Protein 1SQS (pdb70)

Nearest PDB structures (foldseek):
  2oys-assembly1_A  TM=9.920E-01  e=4.301E-41  Streptococcus pneumoniae TIGR4
  6frn-assembly1_B  TM=7.730E-01  e=9.626E-06  Methanothermococcus thermolithotrophicus
  6frm-assembly2_H  TM=7.389E-01  e=8.538E-06  Methanothermococcus thermolithotrophicus
  6frn-assembly1_A  TM=7.276E-01  e=8.538E-06  Methanothermococcus thermolithotrophicus
  6frm-assembly2_F  TM=7.397E-01  e=1.379E-05  Methanothermococcus thermolithotrophicus

Sequence (456 aa):
NKIFIYAGVRNHNSKTLEYTKRLSSIISSRNNVDISFRTPFNSELEISNSDSEELFKKGIDRQSNADDGGVIKKELLESDIIIISSPVYLQNVSVDTKNFIERIGGWSHLFRLAGKFVVTLDVAESNGSDNVSEYLRDIFSYGGQILHQVSITNSLKDIAEAQLEATYKIEDVLEGKIKYKTTDYQERAYQTLKLILENYDSEHFEKYWEKKRLFEANSLEEWYYVENNKIFIYAGVRNHNSKTLEYTKRLSSIISSRNNVDISFRTPFNSELEISNSDSEELFKKGIDRQSNADDGGVIKKELLESDIIIISSPVYLQNVSVDTKNFIERIGGWSHLFRLAGKFVVTLDVAESNGSDNVSEYLRDIFSYGGQILHQVSITNSLKDIAEAQLEATYKIEDVLEGKIKYKTTDYQERAYQTLKLILENYDSEHFEKYWEKKRLFEANSLEEWYYVEN

InterPro domains:
  IPR005025 NADPH-dependent FMN reductase-like domain [PF03358] (3-151)
  IPR029039 Flavoprotein-like superfamily [G3DSA:3.40.50.360] (2-234)
  IPR029039 Flavoprotein-like superfamily [SSF52218] (1-231)
  IPR051796 Iron-sulfur flavoprotein SsuE-like [PTHR43278] (1-203)

Organism: Streptococcus pneumoniae serotype 4 (strain ATCC BAA-334 / TIGR4) (NCBI:txid170187)

Structure (mmCIF, N/CA/C/O backbone):
data_1SQS
#
_entry.id   1SQS
#
_cell.length_a   49.161
_cell.length_b   81.994
_cell.length_c   63.450
_cell.angle_alpha   90
_cell.angle_beta   94.62
_cell.angle_gamma   90
#
_symmetry.space_group_name_H-M   'P 1 21 1'
#
loop_
_entity.id
_entity.type
_entity.pdbx_description
1 polymer 'conserved hypothetical protein'
2 non-polymer 'L(+)-TARTARIC ACID'
3 water water
#
loop_
_atom_site.group_PDB
_atom_site.id
_atom_site.type_symbol
_atom_site.label_atom_id
_atom_site.label_alt_id
_atom_site.label_comp_id
_atom_site.label_asym_id
_atom_site.label_entity_id
_atom_site.label_seq_id
_atom_site.pdbx_PDB_ins_code
_atom_site.Cartn_x
_atom_site.Cartn_y
_atom_site.Cartn_z
_atom_site.occupancy
_atom_site.B_iso_or_equiv
_atom_site.auth_seq_id
_atom_site.auth_comp_id
_atom_site.auth_asym_id
_atom_site.auth_atom_id
_atom_site.pdbx_PDB_model_num
ATOM 9 N N . ASN A 1 2 ? 14.351 81.176 37.751 1.00 32.44 2 ASN A N 1
ATOM 10 C CA . ASN A 1 2 ? 14.481 79.889 37.069 1.00 29.46 2 ASN A CA 1
ATOM 11 C C . ASN A 1 2 ? 15.375 79.993 35.838 1.00 26.92 2 ASN A C 1
ATOM 12 O O . ASN A 1 2 ? 15.097 80.770 34.925 1.00 28.25 2 ASN A O 1
ATOM 17 N N . LYS A 1 3 ? 16.445 79.202 35.817 1.00 23.03 3 LYS A N 1
ATOM 18 C CA . LYS A 1 3 ? 17.389 79.219 34.704 1.00 20.62 3 LYS A CA 1
ATOM 19 C C . LYS A 1 3 ? 17.411 77.908 33.927 1.00 18.05 3 LYS A C 1
ATOM 20 O O . LYS A 1 3 ? 17.510 76.826 34.506 1.00 17.92 3 LYS A O 1
ATOM 26 N N . ILE A 1 4 ? 17.319 78.021 32.608 1.00 14.70 4 ILE A N 1
ATOM 27 C CA . ILE A 1 4 ? 17.342 76.856 31.738 1.00 14.22 4 ILE A CA 1
ATOM 28 C C . ILE A 1 4 ? 18.535 76.933 30.791 1.00 13.19 4 ILE A C 1
ATOM 29 O O . ILE A 1 4 ? 18.775 77.967 30.169 1.00 13.92 4 ILE A O 1
ATOM 34 N N . PHE A 1 5 ? 19.292 75.845 30.703 1.00 11.47 5 PHE A N 1
ATOM 35 C CA . PHE A 1 5 ? 20.432 75.790 29.798 1.00 11.69 5 PHE A CA 1
ATOM 36 C C . PHE A 1 5 ? 20.060 74.849 28.661 1.00 11.01 5 PHE A C 1
ATOM 37 O O . PHE A 1 5 ? 19.625 73.722 28.900 1.00 12.11 5 PHE A O 1
ATOM 45 N N . ILE A 1 6 ? 20.233 75.317 27.430 1.00 10.87 6 ILE A N 1
ATOM 46 C CA . ILE A 1 6 ? 19.906 74.515 26.261 1.00 10.29 6 ILE A CA 1
ATOM 47 C C . ILE A 1 6 ? 21.113 74.390 25.343 1.00 10.43 6 ILE A C 1
ATOM 48 O O . ILE A 1 6 ? 21.755 75.389 25.023 1.00 11.26 6 ILE A O 1
ATOM 53 N N . TYR A 1 7 ? 21.446 73.163 24.948 1.00 9.54 7 TYR A N 1
ATOM 54 C CA . TYR A 1 7 ? 22.533 72.951 24.002 1.00 10.22 7 TYR A CA 1
ATOM 55 C C . TYR A 1 7 ? 22.025 72.043 22.896 1.00 10.20 7 TYR A C 1
ATOM 56 O O . TYR A 1 7 ? 21.519 70.956 23.159 1.00 10.29 7 TYR A O 1
ATOM 65 N N . ALA A 1 8 ? 22.146 72.503 21.660 1.00 9.34 8 ALA A N 1
ATOM 66 C CA . ALA A 1 8 ? 21.732 71.713 20.514 1.00 8.41 8 ALA A CA 1
ATOM 67 C C . ALA A 1 8 ? 23.006 71.379 19.745 1.00 8.69 8 ALA A C 1
ATOM 68 O O . ALA A 1 8 ? 23.696 72.276 19.251 1.00 9.55 8 ALA A O 1
ATOM 70 N N . GLY A 1 9 ? 23.326 70.091 19.665 1.00 8.66 9 GLY A N 1
ATOM 71 C CA . GLY A 1 9 ? 24.524 69.667 18.956 1.00 8.62 9 GLY A CA 1
ATOM 72 C C . GLY A 1 9 ? 24.282 69.605 17.461 1.00 9.69 9 GLY A C 1
ATOM 73 O O . GLY A 1 9 ? 24.226 68.522 16.870 1.00 10.29 9 GLY A O 1
ATOM 74 N N . VAL A 1 10 ? 24.159 70.777 16.844 1.00 9.30 10 VAL A N 1
ATOM 75 C CA . VAL A 1 10 ? 23.862 70.877 15.416 1.00 11.16 10 VAL A CA 1
ATOM 76 C C . VAL A 1 10 ? 24.931 71.627 14.628 1.00 12.04 10 VAL A C 1
ATOM 77 O O . VAL A 1 10 ? 25.478 72.619 15.100 1.00 13.64 10 VAL A O 1
ATOM 81 N N . ARG A 1 11 ? 25.202 71.153 13.415 1.00 11.48 11 ARG A N 1
ATOM 82 C CA . ARG A 1 11 ? 26.210 71.745 12.544 1.00 11.59 11 ARG A CA 1
ATOM 83 C C . ARG A 1 11 ? 25.613 72.091 11.169 1.00 11.17 11 ARG A C 1
ATOM 84 O O . ARG A 1 11 ? 26.201 72.847 10.395 1.00 13.79 11 ARG A O 1
ATOM 92 N N . ASN A 1 12 ? 24.444 71.530 10.873 1.00 10.39 12 ASN A N 1
ATOM 93 C CA . ASN A 1 12 ? 23.735 71.795 9.616 1.00 10.52 12 ASN A CA 1
ATOM 94 C C . ASN A 1 12 ? 22.890 73.046 9.881 1.00 10.30 12 ASN A C 1
ATOM 95 O O . ASN A 1 12 ? 21.994 73.017 10.728 1.00 10.10 12 ASN A O 1
ATOM 100 N N . HIS A 1 13 ? 23.162 74.152 9.186 1.00 11.63 13 HIS A N 1
ATOM 101 C CA . HIS A 1 13 ? 22.388 75.365 9.455 1.00 12.02 13 HIS A CA 1
ATOM 102 C C . HIS A 1 13 ? 20.917 75.245 9.092 1.00 12.36 13 HIS A C 1
ATOM 103 O O . HIS A 1 13 ? 20.103 76.064 9.509 1.00 14.35 13 HIS A O 1
ATOM 110 N N . ASN A 1 14 ? 20.574 74.222 8.319 1.00 11.60 14 ASN A N 1
ATOM 111 C CA . ASN A 1 14 ? 19.178 74.005 7.963 1.00 13.59 14 ASN A CA 1
ATOM 112 C C . ASN A 1 14 ? 18.588 72.913 8.862 1.00 12.83 14 ASN A C 1
ATOM 113 O O . ASN A 1 14 ? 17.528 72.358 8.576 1.00 13.36 14 ASN A O 1
ATOM 118 N N . SER A 1 15 ? 19.289 72.624 9.954 1.00 11.65 15 SER A N 1
ATOM 119 C CA . SER A 1 15 ? 18.895 71.600 10.917 1.00 12.38 15 SER A CA 1
ATOM 120 C C . SER A 1 15 ? 17.446 71.611 11.394 1.00 11.06 15 SER A C 1
ATOM 121 O O . SER A 1 15 ? 16.945 72.628 11.878 1.00 10.90 15 SER A O 1
ATOM 124 N N . LYS A 1 16 ? 16.777 70.469 11.263 1.00 11.86 16 LYS A N 1
ATOM 125 C CA . LYS A 1 16 ? 15.408 70.358 11.740 1.00 11.49 16 LYS A CA 1
ATOM 126 C C . LYS A 1 16 ? 15.467 70.271 13.265 1.00 11.38 16 LYS A C 1
ATOM 127 O O . LYS A 1 16 ? 14.577 70.754 13.962 1.00 12.11 16 LYS A O 1
ATOM 133 N N . THR A 1 17 ? 16.528 69.656 13.782 1.00 10.18 17 THR A N 1
ATOM 134 C CA . THR A 1 17 ? 16.696 69.545 15.225 1.00 9.95 17 THR A CA 1
ATOM 135 C C . THR A 1 17 ? 16.750 70.954 15.811 1.00 10.51 17 THR A C 1
ATOM 136 O O . THR A 1 17 ? 16.146 71.228 16.849 1.00 10.10 17 THR A O 1
ATOM 140 N N . LEU A 1 18 ? 17.466 71.849 15.136 1.00 9.06 18 LEU A N 1
ATOM 141 C CA . LEU A 1 18 ? 17.592 73.225 15.604 1.00 10.59 18 LEU A CA 1
ATOM 142 C C . LEU A 1 18 ? 16.231 73.907 15.585 1.00 10.98 18 LEU A C 1
ATOM 143 O O . LEU A 1 18 ? 15.878 74.626 16.519 1.00 12.08 18 LEU A O 1
ATOM 148 N N . GLU A 1 19 ? 15.466 73.669 14.525 1.00 10.49 19 GLU A N 1
ATOM 149 C CA . GLU A 1 19 ? 14.143 74.264 14.409 1.00 12.78 19 GLU A CA 1
ATOM 150 C C . GLU A 1 19 ? 13.261 73.818 15.573 1.00 11.75 19 GLU A C 1
ATOM 151 O O . GLU A 1 19 ? 12.603 74.641 16.218 1.00 12.95 19 GLU A O 1
ATOM 157 N N . TYR A 1 20 ? 13.241 72.519 15.853 1.00 10.71 20 TYR A N 1
ATOM 158 C CA . TYR A 1 20 ? 12.425 72.020 16.955 1.00 10.73 20 TYR A CA 1
ATOM 159 C C . TYR A 1 20 ? 12.920 72.515 18.307 1.00 10.25 20 TYR A C 1
ATOM 160 O O . TYR A 1 20 ? 12.116 72.764 19.202 1.00 12.06 20 TYR A O 1
ATOM 169 N N . THR A 1 21 ? 14.235 72.651 18.466 1.00 9.98 21 THR A N 1
ATOM 170 C CA . THR A 1 21 ? 14.770 73.115 19.739 1.00 9.86 21 THR A CA 1
ATOM 171 C C . THR A 1 21 ? 14.398 74.578 19.967 1.00 11.25 21 THR A C 1
ATOM 172 O O . THR A 1 21 ? 14.056 74.973 21.083 1.00 11.18 21 THR A O 1
ATOM 176 N N . LYS A 1 22 ? 14.460 75.382 18.910 1.00 11.36 22 LYS A N 1
ATOM 177 C CA . LYS A 1 22 ? 14.092 76.788 19.029 1.00 12.91 22 LYS A CA 1
ATOM 178 C C . LYS A 1 22 ? 12.595 76.884 19.304 1.00 12.63 22 LYS A C 1
ATOM 179 O O . LYS A 1 22 ? 12.156 77.750 20.056 1.00 12.65 22 LYS A O 1
ATOM 185 N N . ARG A 1 23 ? 11.815 75.992 18.699 1.00 12.55 23 ARG A N 1
ATOM 186 C CA . ARG A 1 23 ? 10.371 75.989 18.911 1.00 13.20 23 ARG A CA 1
ATOM 187 C C . ARG A 1 23 ? 10.071 75.693 20.380 1.00 12.63 23 ARG A C 1
ATOM 188 O O . ARG A 1 23 ? 9.237 76.354 20.995 1.00 14.04 23 ARG A O 1
ATOM 196 N N . LEU A 1 24 ? 10.754 74.699 20.940 1.00 11.41 24 LEU A N 1
ATOM 197 C CA . LEU A 1 24 ? 10.561 74.339 22.342 1.00 11.81 24 LEU A CA 1
ATOM 198 C C . LEU A 1 24 ? 10.917 75.524 23.243 1.00 12.82 24 LEU A C 1
ATOM 199 O O . LEU A 1 24 ? 10.197 75.840 24.196 1.00 11.15 24 LEU A O 1
ATOM 204 N N . SER A 1 25 ? 12.032 76.180 22.940 1.00 12.19 25 SER A N 1
ATOM 205 C CA . SER A 1 25 ? 12.466 77.328 23.730 1.00 12.66 25 SER A CA 1
ATOM 206 C C . SER A 1 25 ? 11.413 78.433 23.674 1.00 13.53 25 SER A C 1
ATOM 207 O O . SER A 1 25 ? 11.076 79.027 24.699 1.00 14.68 25 SER A O 1
ATOM 210 N N . SER A 1 26 ? 10.890 78.692 22.478 1.00 13.36 26 SER A N 1
ATOM 211 C CA . SER A 1 26 ? 9.880 79.728 22.289 1.00 14.83 26 SER A CA 1
ATOM 212 C C . SER A 1 26 ? 8.606 79.436 23.072 1.00 14.73 26 SER A C 1
ATOM 213 O O . SER A 1 26 ? 8.015 80.335 23.672 1.00 15.93 26 SER A O 1
ATOM 216 N N . ILE A 1 27 ? 8.181 78.180 23.063 1.00 14.04 27 ILE A N 1
ATOM 217 C CA . ILE A 1 27 ? 6.980 77.791 23.787 1.00 14.19 27 ILE A CA 1
ATOM 218 C C . ILE A 1 27 ? 7.171 78.033 25.281 1.00 16.28 27 ILE A C 1
ATOM 219 O O . ILE A 1 27 ? 6.322 78.637 25.939 1.00 16.29 27 ILE A O 1
ATOM 224 N N . ILE A 1 28 ? 8.294 77.559 25.809 1.00 13.91 28 ILE A N 1
ATOM 225 C CA . ILE A 1 28 ? 8.592 77.715 27.224 1.00 13.93 28 ILE A CA 1
ATOM 226 C C . ILE A 1 28 ? 8.639 79.174 27.661 1.00 14.95 28 ILE A C 1
ATOM 227 O O . ILE A 1 28 ? 8.011 79.550 28.652 1.00 15.81 28 ILE A O 1
ATOM 232 N N . SER A 1 29 ? 9.383 79.995 26.928 1.00 15.58 29 SER A N 1
ATOM 233 C CA . SER A 1 29 ? 9.529 81.407 27.287 1.00 16.19 29 SER A CA 1
ATOM 234 C C . SER A 1 29 ? 8.239 82.212 27.148 1.00 17.01 29 SER A C 1
ATOM 235 O O . SER A 1 29 ? 8.036 83.187 27.871 1.00 18.11 29 SER A O 1
ATOM 238 N N . SER A 1 30 ? 7.366 81.806 26.232 1.00 17.02 30 SER A N 1
ATOM 239 C CA . SER A 1 30 ? 6.113 82.522 26.029 1.00 17.92 30 SER A CA 1
ATOM 240 C C . SER A 1 30 ? 5.136 82.249 27.171 1.00 19.11 30 SER A C 1
ATOM 241 O O . SER A 1 30 ? 4.376 83.133 27.579 1.00 18.72 30 SER A O 1
ATOM 244 N N . ARG A 1 31 ? 5.168 81.027 27.694 1.00 18.78 31 ARG A N 1
ATOM 245 C CA . ARG A 1 31 ? 4.267 80.624 28.773 1.00 19.57 31 ARG A CA 1
ATOM 246 C C . ARG A 1 31 ? 4.804 80.857 30.178 1.00 20.63 31 ARG A C 1
ATOM 247 O O . ARG A 1 31 ? 4.027 80.980 31.130 1.00 22.02 31 ARG A O 1
ATOM 255 N N . ASN A 1 32 ? 6.124 80.935 30.311 1.00 20.28 32 ASN A N 1
ATOM 256 C CA . ASN A 1 32 ? 6.735 81.082 31.625 1.00 19.90 32 ASN A CA 1
ATOM 257 C C . ASN A 1 32 ? 7.838 82.127 31.714 1.00 20.74 32 ASN A C 1
ATOM 258 O O . ASN A 1 32 ? 8.476 82.475 30.720 1.00 20.35 32 ASN A O 1
ATOM 263 N N . ASN A 1 33 ? 8.062 82.630 32.921 1.00 21.80 33 ASN A N 1
ATOM 264 C CA . ASN A 1 33 ? 9.105 83.614 33.130 1.00 22.67 33 ASN A CA 1
ATOM 265 C C . ASN A 1 33 ? 10.368 82.860 33.540 1.00 23.35 33 ASN A C 1
ATOM 266 O O . ASN A 1 33 ? 10.485 82.389 34.671 1.00 22.57 33 ASN A O 1
ATOM 271 N N . VAL A 1 34 ? 11.301 82.722 32.603 1.00 21.65 34 VAL A N 1
ATOM 272 C CA . VAL A 1 34 ? 12.551 82.020 32.873 1.00 21.35 34 VAL A CA 1
ATOM 273 C C . VAL A 1 34 ? 13.723 82.624 32.107 1.00 19.43 34 VAL A C 1
ATOM 274 O O . VAL A 1 34 ? 13.535 83.333 31.119 1.00 22.10 34 VAL A O 1
ATOM 278 N N . ASP A 1 35 ? 14.933 82.340 32.580 1.00 21.18 35 ASP A N 1
ATOM 279 C CA . ASP A 1 35 ? 16.151 82.832 31.944 1.00 20.68 35 ASP A CA 1
ATOM 280 C C . ASP A 1 35 ? 16.728 81.681 31.136 1.00 19.74 35 ASP A C 1
ATOM 281 O O . ASP A 1 35 ? 17.189 80.694 31.708 1.00 18.93 35 ASP A O 1
ATOM 286 N N . ILE A 1 36 ? 16.707 81.808 29.814 1.00 17.47 36 ILE A N 1
ATOM 287 C CA . ILE A 1 36 ? 17.225 80.755 28.953 1.00 17.66 36 ILE A CA 1
ATOM 288 C C . ILE A 1 36 ? 18.550 81.089 28.283 1.00 16.97 36 ILE A C 1
ATOM 289 O O . ILE A 1 36 ? 18.729 82.176 27.729 1.00 19.35 36 ILE A O 1
ATOM 294 N N . SER A 1 37 ? 19.486 80.150 28.360 1.00 16.39 37 SER A N 1
ATOM 295 C CA . SER A 1 37 ? 20.779 80.299 27.704 1.00 16.01 37 SER A CA 1
ATOM 296 C C . SER A 1 37 ? 20.758 79.223 26.620 1.00 15.50 37 SER A C 1
ATOM 297 O O . SER A 1 37 ? 20.834 78.033 26.927 1.00 16.70 37 SER A O 1
ATOM 300 N N . PHE A 1 38 ? 20.652 79.650 25.365 1.00 15.13 38 PHE A N 1
ATOM 301 C CA . PHE A 1 38 ? 20.579 78.740 24.218 1.00 14.18 38 PHE A CA 1
ATOM 302 C C . PHE A 1 38 ? 21.918 78.704 23.489 1.00 14.15 38 PHE A C 1
ATOM 303 O O . PHE A 1 38 ? 22.313 79.682 22.859 1.00 15.26 38 PHE A O 1
ATOM 311 N N . ARG A 1 39 ? 22.610 77.572 23.570 1.00 12.38 39 ARG A N 1
ATOM 312 C CA . ARG A 1 39 ? 23.915 77.426 22.929 1.00 11.86 39 ARG A CA 1
ATOM 313 C C . ARG A 1 39 ? 23.944 76.379 21.815 1.00 11.35 39 ARG A C 1
ATOM 314 O O . ARG A 1 39 ? 23.268 75.357 21.894 1.00 12.63 39 ARG A O 1
ATOM 322 N N . THR A 1 40 ? 24.745 76.645 20.787 1.00 10.80 40 THR A N 1
ATOM 323 C CA . THR A 1 40 ? 24.907 75.733 19.650 1.00 9.67 40 THR A CA 1
ATOM 324 C C . THR A 1 40 ? 26.282 75.986 19.048 1.00 10.48 40 THR A C 1
ATOM 325 O O . THR A 1 40 ? 26.969 76.936 19.432 1.00 10.07 40 THR A O 1
ATOM 329 N N . PRO A 1 41 ? 26.710 75.131 18.105 1.00 10.55 41 PRO A N 1
ATOM 330 C CA . PRO A 1 41 ? 28.019 75.358 17.494 1.00 10.07 41 PRO A CA 1
ATOM 331 C C . PRO A 1 41 ? 28.063 76.637 16.657 1.00 11.15 41 PRO A C 1
ATOM 332 O O . PRO A 1 41 ? 29.128 77.030 16.192 1.00 12.62 41 PRO A O 1
ATOM 336 N N . PHE A 1 42 ? 26.911 77.274 16.458 1.00 11.67 42 PHE A N 1
ATOM 337 C CA . PHE A 1 42 ? 26.848 78.511 15.682 1.00 11.93 42 PHE A CA 1
ATOM 338 C C . PHE A 1 42 ? 27.105 79.729 16.551 1.00 13.66 42 PHE A C 1
ATOM 339 O O . PHE A 1 42 ? 27.534 80.766 16.049 1.00 16.56 42 PHE A O 1
ATOM 347 N N . ASN A 1 43 ? 26.853 79.613 17.850 1.00 12.97 43 ASN A N 1
ATOM 348 C CA . ASN A 1 43 ? 27.093 80.746 18.731 1.00 12.33 43 ASN A CA 1
ATOM 349 C C . ASN A 1 43 ? 28.053 80.451 19.878 1.00 14.49 43 ASN A C 1
ATOM 350 O O . ASN A 1 43 ? 28.252 81.283 20.762 1.00 16.88 43 ASN A O 1
ATOM 355 N N . SER A 1 44 ? 28.672 79.276 19.841 1.00 14.58 44 SER A N 1
ATOM 356 C CA . SER A 1 44 ? 29.628 78.871 20.865 1.00 14.84 44 SER A CA 1
ATOM 357 C C . SER A 1 44 ? 30.709 78.028 20.206 1.00 15.56 44 SER A C 1
ATOM 358 O O . SER A 1 44 ? 30.453 77.348 19.210 1.00 15.47 44 SER A O 1
ATOM 361 N N . GLU A 1 45 ? 31.918 78.082 20.752 1.00 13.27 45 GLU A N 1
ATOM 362 C CA . GLU A 1 45 ? 33.021 77.308 20.205 1.00 14.04 45 GLU A CA 1
ATOM 363 C C . GLU A 1 45 ? 33.519 76.278 21.203 1.00 12.93 45 GLU A C 1
ATOM 364 O O . GLU A 1 45 ? 33.979 76.627 22.289 1.00 13.72 45 GLU A O 1
ATOM 370 N N . LEU A 1 46 ? 33.409 75.008 20.836 1.00 12.18 46 LEU A N 1
ATOM 371 C CA . LEU A 1 46 ? 33.905 73.921 21.670 1.00 12.08 46 LEU A CA 1
ATOM 372 C C . LEU A 1 46 ? 34.822 73.079 20.804 1.00 12.38 46 LEU A C 1
ATOM 373 O O . LEU A 1 46 ? 34.359 72.291 19.978 1.00 12.56 46 LEU A O 1
ATOM 378 N N . GLU A 1 47 ? 36.125 73.259 20.976 1.00 10.93 47 GLU A N 1
ATOM 379 C CA . GLU A 1 47 ? 37.082 72.485 20.208 1.00 12.29 47 GLU A CA 1
ATOM 380 C C . GLU A 1 47 ? 36.858 71.014 20.534 1.00 10.37 47 GLU A C 1
ATOM 381 O O . GLU A 1 47 ? 36.366 70.678 21.613 1.00 10.80 47 GLU A O 1
ATOM 387 N N . ILE A 1 48 ? 37.209 70.140 19.600 1.00 11.50 48 ILE A N 1
ATOM 388 C CA . ILE A 1 48 ? 37.027 68.718 19.824 1.00 10.13 48 ILE A CA 1
ATOM 389 C C . ILE A 1 48 ? 37.861 68.264 21.017 1.00 9.98 48 ILE A C 1
ATOM 390 O O . ILE A 1 48 ? 39.055 68.551 21.104 1.00 11.56 48 ILE A O 1
ATOM 395 N N . SER A 1 49 ? 37.218 67.557 21.938 1.00 9.92 49 SER A N 1
ATOM 396 C CA . SER A 1 49 ? 37.882 67.067 23.140 1.00 10.15 49 SER A CA 1
ATOM 397 C C . SER A 1 49 ? 39.149 66.272 22.829 1.00 10.49 49 SER A C 1
ATOM 398 O O . SER A 1 49 ? 39.149 65.395 21.962 1.00 10.37 49 SER A O 1
ATOM 401 N N . ASN A 1 50 ? 40.232 66.584 23.540 1.00 12.47 50 ASN A N 1
ATOM 402 C CA . ASN A 1 50 ? 41.504 65.899 23.325 1.00 13.54 50 ASN A CA 1
ATOM 403 C C . ASN A 1 50 ? 42.153 65.511 24.645 1.00 16.20 50 ASN A C 1
ATOM 404 O O . ASN A 1 50 ? 43.350 65.232 24.700 1.00 17.72 50 ASN A O 1
ATOM 409 N N . SER A 1 51 ? 41.345 65.473 25.699 1.00 17.12 51 SER A N 1
ATOM 410 C CA . SER A 1 51 ? 41.821 65.152 27.037 1.00 18.57 51 SER A CA 1
ATOM 411 C C . SER A 1 51 ? 42.353 63.735 27.206 1.00 19.24 51 SER A C 1
ATOM 412 O O . SER A 1 51 ? 42.063 62.831 26.417 1.00 18.91 51 SER A O 1
ATOM 415 N N . ASP A 1 52 ? 43.140 63.560 28.260 1.00 21.37 52 ASP A N 1
ATOM 416 C CA . ASP A 1 52 ? 43.715 62.271 28.596 1.00 23.21 52 ASP A CA 1
ATOM 417 C C . ASP A 1 52 ? 43.098 61.846 29.927 1.00 22.41 52 ASP A C 1
ATOM 418 O O . ASP A 1 52 ? 43.077 62.623 30.879 1.00 23.42 52 ASP A O 1
ATOM 423 N N . SER A 1 53 ? 42.587 60.619 29.981 1.00 25.37 53 SER A N 1
ATOM 424 C CA . SER A 1 53 ? 41.946 60.093 31.184 1.00 27.93 53 SER A CA 1
ATOM 425 C C . SER A 1 53 ? 42.785 60.259 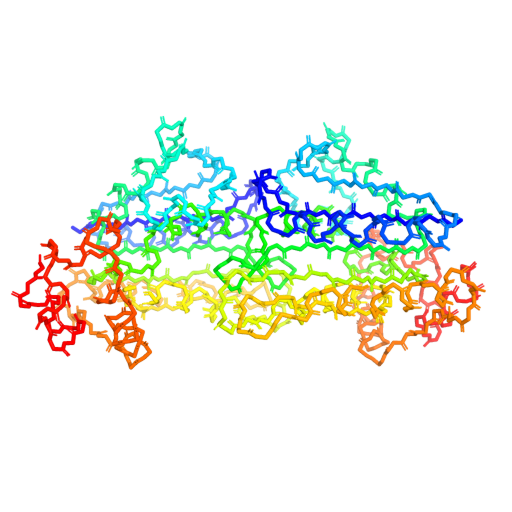32.448 1.00 29.40 53 SER A C 1
ATOM 426 O O . SER A 1 53 ? 42.272 60.652 33.496 1.00 29.80 53 SER A O 1
ATOM 429 N N . GLU A 1 54 ? 44.073 59.957 32.341 1.00 30.93 54 GLU A N 1
ATOM 430 C CA . GLU A 1 54 ? 44.991 60.064 33.469 1.00 32.50 54 GLU A CA 1
ATOM 431 C C . GLU A 1 54 ? 44.920 61.452 34.101 1.00 31.81 54 GLU A C 1
ATOM 432 O O . GLU A 1 54 ? 44.482 61.607 35.240 1.00 32.01 54 GLU A O 1
ATOM 438 N N . GLU A 1 55 ? 45.350 62.458 33.346 1.00 30.55 55 GLU A N 1
ATOM 439 C CA . GLU A 1 55 ? 45.360 63.840 33.819 1.00 29.84 55 GLU A CA 1
ATOM 440 C C . GLU A 1 55 ? 43.981 64.354 34.228 1.00 27.72 55 GLU A C 1
ATOM 441 O O . GLU A 1 55 ? 43.837 65.049 35.236 1.00 26.78 55 GLU A O 1
ATOM 447 N N . LEU A 1 56 ? 42.971 64.010 33.439 1.00 24.88 56 LEU A N 1
ATOM 448 C CA . LEU A 1 56 ? 41.608 64.455 33.692 1.00 23.20 56 LEU A CA 1
ATOM 449 C C . LEU A 1 56 ? 41.035 64.028 35.043 1.00 21.20 56 LEU A C 1
ATOM 450 O O . LEU A 1 56 ? 40.579 64.866 35.820 1.00 22.49 56 LEU A O 1
ATOM 455 N N . PHE A 1 57 ? 41.056 62.731 35.326 1.00 19.55 57 PHE A N 1
ATOM 456 C CA . PHE A 1 57 ? 40.503 62.236 36.579 1.00 18.98 57 PHE A CA 1
ATOM 457 C C . PHE A 1 57 ? 41.457 62.325 37.769 1.00 19.56 57 PHE A C 1
ATOM 458 O O . PHE A 1 57 ? 41.035 62.638 38.883 1.00 18.27 57 PHE A O 1
ATOM 466 N N . LYS A 1 58 ? 42.739 62.057 37.535 1.00 20.42 58 LYS A N 1
ATOM 467 C CA . LYS A 1 58 ? 43.741 62.106 38.600 1.00 21.82 58 LYS A CA 1
ATOM 468 C C . LYS A 1 58 ? 44.106 63.510 39.066 1.00 20.63 58 LYS A C 1
ATOM 469 O O . LYS A 1 58 ? 44.306 63.740 40.261 1.00 19.74 58 LYS A O 1
ATOM 475 N N . LYS A 1 59 ? 44.197 64.446 38.124 1.00 20.85 59 LYS A N 1
ATOM 476 C CA . LYS A 1 59 ? 44.581 65.815 38.445 1.00 21.52 59 LYS A CA 1
ATOM 477 C C . LYS A 1 59 ? 43.497 66.853 38.201 1.00 20.85 59 LYS A C 1
ATOM 478 O O . LYS A 1 59 ? 43.644 68.005 38.606 1.00 21.04 59 LYS A O 1
ATOM 484 N N . GLY A 1 60 ? 42.419 66.448 37.535 1.00 20.39 60 GLY A N 1
ATOM 485 C CA . GLY A 1 60 ? 41.329 67.365 37.252 1.00 21.21 60 GLY A CA 1
ATOM 486 C C . GLY A 1 60 ? 41.742 68.529 36.373 1.00 21.76 60 GLY A C 1
ATOM 487 O O . GLY A 1 60 ? 41.200 69.626 36.486 1.00 22.83 60 GLY A O 1
ATOM 488 N N . ILE A 1 61 ? 42.698 68.295 35.483 1.00 22.05 61 ILE A N 1
ATOM 489 C CA . ILE A 1 61 ? 43.173 69.357 34.608 1.00 23.83 61 ILE A CA 1
ATOM 490 C C . ILE A 1 61 ? 42.409 69.436 33.287 1.00 24.11 61 ILE A C 1
ATOM 491 O O . ILE A 1 61 ? 42.277 68.443 32.575 1.00 25.71 61 ILE A O 1
ATOM 496 N N . ASP A 1 62 ? 41.897 70.624 32.979 1.00 23.13 62 ASP A N 1
ATOM 497 C CA . ASP A 1 62 ? 41.172 70.856 31.732 1.00 23.13 62 ASP A CA 1
ATOM 498 C C . ASP A 1 62 ? 42.014 71.836 30.916 1.00 21.59 62 ASP A C 1
ATOM 499 O O . ASP A 1 62 ? 42.051 73.029 31.218 1.00 23.30 62 ASP A O 1
ATOM 504 N N . ARG A 1 63 ? 42.687 71.328 29.887 1.00 20.52 63 ARG A N 1
ATOM 505 C CA . ARG A 1 63 ? 43.559 72.149 29.040 1.00 20.60 63 ARG A CA 1
ATOM 506 C C . ARG A 1 63 ? 42.846 72.893 27.912 1.00 21.03 63 ARG A C 1
ATOM 507 O O . ARG A 1 63 ? 43.486 73.657 27.189 1.00 23.37 63 ARG A O 1
ATOM 515 N N . GLN A 1 64 ? 41.541 72.682 27.755 1.00 17.46 64 GLN A N 1
ATOM 516 C CA . GLN A 1 64 ? 40.801 73.326 26.668 1.00 16.78 64 GLN A CA 1
ATOM 517 C C . GLN A 1 64 ? 39.774 74.391 27.048 1.00 17.55 64 GLN A C 1
ATOM 518 O O . GLN A 1 64 ? 39.567 75.348 26.302 1.00 18.41 64 GLN A O 1
ATOM 524 N N . SER A 1 65 ? 39.123 74.216 28.191 1.00 19.09 65 SER A N 1
ATOM 525 C CA . SER A 1 65 ? 38.082 75.141 28.633 1.00 22.80 65 SER A CA 1
ATOM 526 C C . SER A 1 65 ? 38.459 76.617 28.659 1.00 24.46 65 SER A C 1
ATOM 527 O O . SER A 1 65 ? 37.628 77.474 28.353 1.00 24.01 65 SER A O 1
ATOM 530 N N . ASN A 1 66 ? 39.700 76.918 29.026 1.00 25.63 66 ASN A N 1
ATOM 531 C CA . ASN A 1 66 ? 40.148 78.305 29.076 1.00 27.50 66 ASN A CA 1
ATOM 532 C C . ASN A 1 66 ? 40.615 78.802 27.714 1.00 27.77 66 ASN A C 1
ATOM 533 O O . ASN A 1 66 ? 41.193 79.883 27.606 1.00 30.39 66 ASN A O 1
ATOM 538 N N . ALA A 1 67 ? 40.364 78.013 26.676 1.00 25.75 67 ALA A N 1
ATOM 539 C CA . ALA A 1 67 ? 40.768 78.378 25.324 1.00 24.60 67 ALA A CA 1
ATOM 540 C C . ALA A 1 67 ? 39.559 78.703 24.448 1.00 21.82 67 ALA A C 1
ATOM 541 O O . ALA A 1 67 ? 39.673 79.446 23.473 1.00 23.44 67 ALA A O 1
ATOM 543 N N . ASP A 1 68 ? 38.405 78.140 24.794 1.00 18.88 68 ASP A N 1
ATOM 544 C CA . ASP A 1 68 ? 37.183 78.382 24.034 1.00 15.84 68 ASP A CA 1
ATOM 545 C C . ASP A 1 68 ? 36.001 78.641 24.968 1.00 16.09 68 ASP A C 1
ATOM 546 O O . ASP A 1 68 ? 36.190 79.108 26.092 1.00 17.43 68 ASP A O 1
ATOM 551 N N . ASP A 1 69 ? 34.785 78.349 24.518 1.00 13.74 69 ASP A N 1
ATOM 552 C CA . ASP A 1 69 ? 33.616 78.602 25.348 1.00 14.63 69 ASP A CA 1
ATOM 553 C C . ASP A 1 69 ? 33.307 77.499 26.352 1.00 13.80 69 ASP A C 1
ATOM 554 O O . ASP A 1 69 ? 32.255 77.506 26.986 1.00 14.39 69 ASP A O 1
ATOM 559 N N . GLY A 1 70 ? 34.235 76.561 26.509 1.00 14.01 70 GLY A N 1
ATOM 560 C CA . GLY A 1 70 ? 34.023 75.480 27.454 1.00 14.78 70 GLY A CA 1
ATOM 561 C C . GLY A 1 70 ? 33.819 75.994 28.869 1.00 14.08 70 GLY A C 1
ATOM 562 O O . GLY A 1 70 ? 32.988 75.480 29.619 1.00 13.99 70 GLY A O 1
ATOM 563 N N . GLY A 1 71 ? 34.576 77.023 29.230 1.00 14.92 71 GLY A N 1
ATOM 564 C CA . GLY A 1 71 ? 34.467 77.588 30.562 1.00 16.23 71 GLY A CA 1
ATOM 565 C C . GLY A 1 71 ? 33.103 78.170 30.869 1.00 14.20 71 GLY A C 1
ATOM 566 O O . GLY A 1 71 ? 32.501 77.854 31.896 1.00 15.37 71 GLY A O 1
ATOM 567 N N . VAL A 1 72 ? 32.605 79.019 29.977 1.00 14.23 72 VAL A N 1
ATOM 568 C CA . VAL A 1 72 ? 31.310 79.650 30.187 1.00 15.80 72 VAL A CA 1
ATOM 569 C C . VAL A 1 72 ? 30.186 78.618 30.120 1.00 14.50 72 VAL A C 1
ATOM 570 O O . VAL A 1 72 ? 29.216 78.695 30.870 1.00 15.26 72 VAL A O 1
ATOM 574 N N . ILE A 1 73 ? 30.325 77.638 29.234 1.00 14.99 73 ILE A N 1
ATOM 575 C CA . ILE A 1 73 ? 29.307 76.601 29.128 1.00 15.16 73 ILE A CA 1
ATOM 576 C C . ILE A 1 73 ? 29.216 75.808 30.436 1.00 15.05 73 ILE A C 1
ATOM 577 O O . ILE A 1 73 ? 28.121 75.537 30.931 1.00 14.75 73 ILE A O 1
ATOM 582 N N . LYS A 1 74 ? 30.361 75.438 31.002 1.00 14.32 74 LYS A N 1
ATOM 583 C CA . LYS A 1 74 ? 30.362 74.700 32.261 1.00 15.83 74 LYS A CA 1
ATOM 584 C C . LYS A 1 74 ? 29.733 75.548 33.365 1.00 16.30 74 LYS A C 1
ATOM 585 O O . LYS A 1 74 ? 28.964 75.046 34.187 1.00 15.39 74 LYS A O 1
ATOM 591 N N . LYS A 1 75 ? 30.057 76.838 33.377 1.00 17.43 75 LYS A N 1
ATOM 592 C CA . LYS A 1 75 ? 29.518 77.746 34.383 1.00 18.58 75 LYS A CA 1
ATOM 593 C C . LYS A 1 75 ? 27.998 77.796 34.297 1.00 17.42 75 LYS A C 1
ATOM 594 O O . LYS A 1 75 ? 27.306 77.680 35.308 1.00 17.69 75 LYS A O 1
ATOM 600 N N . GLU A 1 76 ? 27.480 77.967 33.084 1.00 16.19 76 GLU A N 1
ATOM 601 C CA . GLU A 1 76 ? 26.038 78.040 32.883 1.00 16.83 76 GLU A CA 1
ATOM 602 C C . GLU A 1 76 ? 25.355 76.722 33.245 1.00 18.13 76 GLU A C 1
ATOM 603 O O . GLU A 1 76 ? 24.233 76.716 33.750 1.00 17.78 76 GLU A O 1
ATOM 609 N N . LEU A 1 77 ? 26.029 75.605 32.993 1.00 17.72 77 LEU A N 1
ATOM 610 C CA . LEU A 1 77 ? 25.462 74.306 33.331 1.00 17.86 77 LEU A CA 1
ATOM 611 C C . LEU A 1 77 ? 25.238 74.195 34.834 1.00 18.51 77 LEU A C 1
ATOM 612 O O . LEU A 1 77 ? 24.162 73.804 35.285 1.00 19.12 77 LEU A O 1
ATOM 617 N N . LEU A 1 78 ? 26.259 74.547 35.606 1.00 19.43 78 LEU A N 1
ATOM 618 C CA . LEU A 1 78 ? 26.184 74.474 37.061 1.00 20.41 78 LEU A CA 1
ATOM 619 C C . LEU A 1 78 ? 25.185 75.460 37.660 1.00 20.41 78 LEU A C 1
ATOM 620 O O . LEU A 1 78 ? 24.607 75.200 38.715 1.00 21.37 78 LEU A O 1
ATOM 625 N N . GLU A 1 79 ? 24.985 76.590 36.987 1.00 19.26 79 GLU A N 1
ATOM 626 C CA . GLU A 1 79 ? 24.053 77.609 37.459 1.00 20.00 79 GLU A CA 1
ATOM 627 C C . GLU A 1 79 ? 22.612 77.285 37.092 1.00 19.18 79 GLU A C 1
ATOM 628 O O . GLU A 1 79 ? 21.677 77.834 37.672 1.00 20.27 79 GLU A O 1
ATOM 634 N N . SER A 1 80 ? 22.436 76.387 36.129 1.00 18.25 80 SER A N 1
ATOM 635 C CA . SER A 1 80 ? 21.104 76.038 35.654 1.00 17.57 80 SER A CA 1
ATOM 636 C C . SER A 1 80 ? 20.286 75.144 36.573 1.00 17.52 80 SER A C 1
ATOM 637 O O . SER A 1 80 ? 20.821 74.383 37.379 1.00 18.27 80 SER A O 1
ATOM 640 N N . ASP A 1 81 ? 18.970 75.253 36.435 1.00 17.33 81 ASP A N 1
ATOM 641 C CA . ASP A 1 81 ? 18.044 74.443 37.210 1.00 17.60 81 ASP A CA 1
ATOM 642 C C . ASP A 1 81 ? 17.548 73.327 36.305 1.00 15.02 81 ASP A C 1
ATOM 643 O O . ASP A 1 81 ? 17.306 72.206 36.751 1.00 14.58 81 ASP A O 1
ATOM 648 N N . ILE A 1 82 ? 17.407 73.652 35.024 1.00 14.39 82 ILE A N 1
ATOM 649 C CA . ILE A 1 82 ? 16.938 72.705 34.021 1.00 12.76 82 ILE A CA 1
ATOM 650 C C . ILE A 1 82 ? 17.903 72.733 32.845 1.00 12.25 82 ILE A C 1
ATOM 651 O O . ILE A 1 82 ? 18.367 73.797 32.440 1.00 12.08 82 ILE A O 1
ATOM 656 N N . ILE A 1 83 ? 18.209 71.556 32.315 1.00 10.58 83 ILE A N 1
ATOM 657 C CA . ILE A 1 83 ? 19.124 71.425 31.190 1.00 10.31 83 ILE A CA 1
ATOM 658 C C . ILE A 1 83 ? 18.416 70.703 30.055 1.00 9.95 83 ILE A C 1
ATOM 659 O O . ILE A 1 83 ? 17.812 69.655 30.268 1.00 11.96 83 ILE A O 1
ATOM 664 N N . ILE A 1 84 ? 18.464 71.275 28.857 1.00 8.79 84 ILE A N 1
ATOM 665 C CA . ILE A 1 84 ? 17.850 70.646 27.694 1.00 8.89 84 ILE A CA 1
ATOM 666 C C . ILE A 1 84 ? 18.963 70.363 26.700 1.00 7.66 84 ILE A C 1
ATOM 667 O O . ILE A 1 84 ? 19.687 71.271 26.290 1.00 9.08 84 ILE A O 1
ATOM 672 N N . ILE A 1 85 ? 19.107 69.095 26.328 1.00 9.17 85 ILE A N 1
ATOM 673 C CA . ILE A 1 85 ? 20.134 68.685 25.376 1.00 8.26 85 ILE A CA 1
ATOM 674 C C . ILE A 1 85 ? 19.438 68.106 24.151 1.00 8.81 85 ILE A C 1
ATOM 675 O O . ILE A 1 85 ? 18.627 67.197 24.284 1.00 8.91 85 ILE A O 1
ATOM 680 N N . SER A 1 86 ? 19.735 68.635 22.969 1.00 7.56 86 SER A N 1
ATOM 681 C CA . SER A 1 86 ? 19.114 68.124 21.756 1.00 8.53 86 SER A CA 1
ATOM 682 C C . SER A 1 86 ? 20.156 67.670 20.758 1.00 9.48 86 SER A C 1
ATOM 683 O O . SER A 1 86 ? 21.233 68.263 20.641 1.00 9.60 86 SER A O 1
ATOM 686 N N . SER A 1 87 ? 19.825 66.596 20.050 1.00 8.34 87 SER A N 1
ATOM 687 C CA . SER A 1 87 ? 20.727 66.044 19.061 1.00 8.14 87 SER A CA 1
ATOM 688 C C . SER A 1 87 ? 20.021 65.427 17.874 1.00 9.43 87 SER A C 1
ATOM 689 O O . SER A 1 87 ? 18.965 64.813 18.025 1.00 9.11 87 SER A O 1
ATOM 692 N N . PRO A 1 88 ? 20.595 65.601 16.677 1.00 9.34 88 PRO A N 1
ATOM 693 C CA . PRO A 1 88 ? 20.043 65.023 15.457 1.00 10.39 88 PRO A CA 1
ATOM 694 C C . PRO A 1 88 ? 20.390 63.546 15.646 1.00 11.00 88 PRO A C 1
ATOM 695 O O . PRO A 1 88 ? 21.334 63.220 16.372 1.00 10.06 88 PRO A O 1
ATOM 699 N N . VAL A 1 89 ? 19.642 62.662 15.006 1.00 11.37 89 VAL A N 1
ATOM 700 C CA . VAL A 1 89 ? 19.953 61.243 15.067 1.00 12.69 89 VAL A CA 1
ATOM 701 C C . VAL A 1 89 ? 20.414 60.932 13.656 1.00 13.57 89 VAL A C 1
ATOM 702 O O . VAL A 1 89 ? 19.588 60.784 12.760 1.00 16.61 89 VAL A O 1
ATOM 706 N N . TYR A 1 90 ? 21.725 60.878 13.445 1.00 13.04 90 TYR A N 1
ATOM 707 C CA . TYR A 1 90 ? 22.263 60.595 12.118 1.00 14.51 90 TYR A CA 1
ATOM 708 C C . TYR A 1 90 ? 23.116 59.342 12.241 1.00 12.70 90 TYR A C 1
ATOM 709 O O . TYR A 1 90 ? 24.029 59.279 13.066 1.00 12.96 90 TYR A O 1
ATOM 718 N N . LEU A 1 91 ? 22.803 58.343 11.424 1.00 12.72 91 LEU A N 1
ATOM 719 C CA . LEU A 1 91 ? 23.515 57.073 11.459 1.00 12.83 91 LEU A CA 1
ATOM 720 C C . LEU A 1 91 ? 23.342 56.400 12.820 1.00 12.82 91 LEU A C 1
ATOM 721 O O . LEU A 1 91 ? 24.295 55.890 13.413 1.00 11.32 91 LEU A O 1
ATOM 726 N N . GLN A 1 92 ? 22.104 56.438 13.307 1.00 11.22 92 GLN A N 1
ATOM 727 C CA . GLN A 1 92 ? 21.701 55.808 14.557 1.00 12.42 92 GLN A CA 1
ATOM 728 C C . GLN A 1 92 ? 22.544 56.117 15.782 1.00 11.40 92 GLN A C 1
ATOM 729 O O . GLN A 1 92 ? 22.769 55.251 16.626 1.00 12.22 92 GLN A O 1
ATOM 735 N N . ASN A 1 93 ? 22.998 57.357 15.889 1.00 9.30 93 ASN A N 1
ATOM 736 C CA . ASN A 1 93 ? 23.803 57.757 17.034 1.00 8.64 93 ASN A CA 1
ATOM 737 C C . ASN A 1 93 ? 23.659 59.270 17.205 1.00 8.97 93 ASN A C 1
ATOM 738 O O . ASN A 1 93 ? 23.075 59.943 16.352 1.00 9.55 93 ASN A O 1
ATOM 743 N N . VAL A 1 94 ? 24.162 59.793 18.317 1.00 8.55 94 VAL A N 1
ATOM 744 C CA . VAL A 1 94 ? 24.121 61.227 18.554 1.00 8.05 94 VAL A CA 1
ATOM 745 C C . VAL A 1 94 ? 25.052 61.887 17.537 1.00 8.64 94 VAL A C 1
ATOM 746 O O . VAL A 1 94 ? 25.913 61.229 16.939 1.00 8.41 94 VAL A O 1
ATOM 750 N N . SER A 1 95 ? 24.890 63.190 17.350 1.00 8.66 95 SER A N 1
ATOM 751 C CA . SER A 1 95 ? 25.723 63.924 16.408 1.00 7.36 95 SER A CA 1
ATOM 752 C C . SER A 1 95 ? 27.150 64.115 16.917 1.00 7.13 95 SER A C 1
ATOM 753 O O . SER A 1 95 ? 27.446 63.945 18.105 1.00 7.96 95 SER A O 1
ATOM 756 N N . VAL A 1 96 ? 28.031 64.469 15.992 1.00 7.17 96 VAL A N 1
ATOM 757 C CA . VAL A 1 96 ? 29.421 64.715 16.326 1.00 6.90 96 VAL A CA 1
ATOM 758 C C . VAL A 1 96 ? 29.493 65.759 17.437 1.00 7.24 96 VAL A C 1
ATOM 759 O O . VAL A 1 96 ? 30.195 65.573 18.426 1.00 7.97 96 VAL A O 1
ATOM 763 N N . ASP A 1 97 ? 28.748 66.850 17.284 1.00 7.56 97 ASP A N 1
ATOM 764 C CA . ASP A 1 97 ? 28.789 67.903 18.285 1.00 7.72 97 ASP A CA 1
ATOM 765 C C . ASP A 1 97 ? 28.158 67.520 19.612 1.00 6.94 97 ASP A C 1
ATOM 766 O O . ASP A 1 97 ? 28.579 68.011 20.657 1.00 8.21 97 ASP A O 1
ATOM 771 N N . THR A 1 98 ? 27.157 66.644 19.593 1.00 8.08 98 THR A N 1
ATOM 772 C CA . THR A 1 98 ? 26.563 66.206 20.854 1.00 7.33 98 THR A CA 1
ATOM 773 C C . THR A 1 98 ? 27.588 65.327 21.573 1.00 7.21 98 THR A C 1
ATOM 774 O O . THR A 1 98 ? 27.780 65.440 22.789 1.00 8.31 98 THR A O 1
ATOM 778 N N . LYS A 1 99 ? 28.257 64.447 20.831 1.00 6.99 99 LYS A N 1
ATOM 779 C CA . LYS A 1 99 ? 29.265 63.606 21.462 1.00 7.72 99 LYS A CA 1
ATOM 780 C C . LYS A 1 99 ? 30.381 64.494 22.002 1.00 8.37 99 LYS A C 1
ATOM 781 O O . LYS A 1 99 ? 30.942 64.217 23.064 1.00 7.36 99 LYS A O 1
ATOM 787 N N . ASN A 1 100 ? 30.718 65.560 21.280 1.00 7.16 100 ASN A N 1
ATOM 788 C CA . ASN A 1 100 ? 31.775 66.442 21.766 1.00 8.15 100 ASN A CA 1
ATOM 789 C C . ASN A 1 100 ? 31.365 67.185 23.031 1.00 7.99 100 ASN A C 1
ATOM 790 O O . ASN A 1 100 ? 32.174 67.361 23.942 1.00 8.67 100 ASN A O 1
ATOM 795 N N . PHE A 1 101 ? 30.117 67.637 23.089 1.00 7.37 101 PHE A N 1
ATOM 796 C CA . PHE A 1 101 ? 29.629 68.332 24.274 1.00 7.48 101 PHE A CA 1
ATOM 797 C C . PHE A 1 101 ? 29.801 67.392 25.471 1.00 8.62 101 PHE A C 1
ATOM 798 O O . PHE A 1 101 ? 30.317 67.783 26.519 1.00 9.49 101 PHE A O 1
ATOM 806 N N . ILE A 1 102 ? 29.383 66.144 25.295 1.00 8.54 102 ILE A N 1
ATOM 807 C CA . ILE A 1 102 ? 29.489 65.136 26.343 1.00 8.87 102 ILE A CA 1
ATOM 808 C C . ILE A 1 102 ? 30.939 64.877 26.741 1.00 9.06 102 ILE A C 1
ATOM 809 O O . ILE A 1 102 ? 31.246 64.816 27.927 1.00 9.13 102 ILE A O 1
ATOM 814 N N . GLU A 1 103 ? 31.829 64.726 25.765 1.00 8.63 103 GLU A N 1
ATOM 815 C CA . GLU A 1 103 ? 33.231 64.481 26.090 1.00 8.96 103 GLU A CA 1
ATOM 816 C C . GLU A 1 103 ? 33.856 65.691 26.779 1.00 8.93 103 GLU A C 1
ATOM 817 O O . GLU A 1 103 ? 34.683 65.530 27.685 1.00 10.36 103 GLU A O 1
ATOM 823 N N . ARG A 1 104 ? 33.462 66.899 26.381 1.00 8.78 104 ARG A N 1
ATOM 824 C CA . ARG A 1 104 ? 34.036 68.095 27.003 1.00 9.16 104 ARG A CA 1
ATOM 825 C C . ARG A 1 104 ? 33.671 68.237 28.481 1.00 10.56 104 ARG A C 1
ATOM 826 O O . ARG A 1 104 ? 34.392 68.894 29.238 1.00 11.64 104 ARG A O 1
ATOM 834 N N . ILE A 1 105 ? 32.566 67.630 28.908 1.00 10.16 105 ILE A N 1
ATOM 835 C CA . ILE A 1 105 ? 32.219 67.690 30.327 1.00 12.22 105 ILE A CA 1
ATOM 836 C C . ILE A 1 105 ? 32.514 66.342 30.997 1.00 12.58 105 ILE A C 1
ATOM 837 O O . ILE A 1 105 ? 32.092 66.084 32.128 1.00 12.64 105 ILE A O 1
ATOM 842 N N . GLY A 1 106 ? 33.267 65.499 30.294 1.00 12.33 106 GLY A N 1
ATOM 843 C CA . GLY A 1 106 ? 33.613 64.182 30.800 1.00 12.46 106 GLY A CA 1
ATOM 844 C C . GLY A 1 106 ? 34.379 64.192 32.108 1.00 12.25 106 GLY A C 1
ATOM 845 O O . GLY A 1 106 ? 34.377 63.202 32.837 1.00 14.09 106 GLY A O 1
ATOM 846 N N . GLY A 1 107 ? 35.047 65.301 32.400 1.00 13.33 107 GLY A N 1
ATOM 847 C CA . GLY A 1 107 ? 35.795 65.400 33.641 1.00 13.05 107 GLY A CA 1
ATOM 848 C C . GLY A 1 107 ? 34.898 65.327 34.867 1.00 14.33 107 GLY A C 1
ATOM 849 O O . GLY A 1 107 ? 35.381 65.117 35.986 1.00 15.95 107 GLY A O 1
ATOM 850 N N . TRP A 1 108 ? 33.594 65.505 34.663 1.00 12.21 108 TRP A N 1
ATOM 851 C CA . TRP A 1 108 ? 32.618 65.461 35.757 1.00 12.90 108 TRP A CA 1
ATOM 852 C C . TRP A 1 108 ? 31.984 64.086 35.926 1.00 11.42 108 TRP A C 1
ATOM 853 O O . TRP A 1 108 ? 31.120 63.902 36.783 1.00 12.85 108 TRP A O 1
ATOM 864 N N . SER A 1 109 ? 32.418 63.128 35.114 1.00 12.50 109 SER A N 1
ATOM 865 C CA . SER A 1 109 ? 31.876 61.772 35.141 1.00 13.47 109 SER A CA 1
ATOM 866 C C . SER A 1 109 ? 31.611 61.145 36.500 1.00 12.76 109 SER A C 1
ATOM 867 O O . SER A 1 109 ? 30.578 60.507 36.696 1.00 12.48 109 SER A O 1
ATOM 870 N N . HIS A 1 110 ? 32.540 61.316 37.434 1.00 12.45 110 HIS A N 1
ATOM 871 C CA . HIS A 1 110 ? 32.401 60.690 38.745 1.00 12.49 110 HIS A CA 1
ATOM 872 C C . HIS A 1 110 ? 32.138 61.660 39.891 1.00 13.19 110 HIS A C 1
ATOM 873 O O . HIS A 1 110 ? 32.311 61.301 41.060 1.00 13.63 110 HIS A O 1
ATOM 880 N N . LEU A 1 111 ? 31.689 62.868 39.559 1.00 12.48 111 LEU A N 1
ATOM 881 C CA . LEU A 1 111 ? 31.454 63.902 40.561 1.00 11.79 111 LEU A CA 1
ATOM 882 C C . LEU A 1 111 ? 30.006 64.267 40.879 1.00 12.00 111 LEU A C 1
ATOM 883 O O . LEU A 1 111 ? 29.759 65.025 41.809 1.00 12.24 111 LEU A O 1
ATOM 888 N N . PHE A 1 112 ? 29.054 63.739 40.113 1.00 12.48 112 PHE A N 1
ATOM 889 C CA . PHE A 1 112 ? 27.636 64.032 40.336 1.00 11.99 112 PHE A CA 1
ATOM 890 C C . PHE A 1 112 ? 27.345 65.534 40.391 1.00 13.45 112 PHE A C 1
ATOM 891 O O . PHE A 1 112 ? 26.519 65.995 41.186 1.00 13.01 112 PHE A O 1
ATOM 899 N N . ARG A 1 113 ? 28.005 66.297 39.524 1.00 12.14 113 ARG A N 1
ATOM 900 C CA . ARG A 1 113 ? 27.817 67.745 39.503 1.00 13.32 113 ARG A CA 1
ATOM 901 C C . ARG A 1 113 ? 26.446 68.170 38.988 1.00 11.51 113 ARG A C 1
ATOM 902 O O . ARG A 1 113 ? 26.040 69.319 39.176 1.00 14.25 113 ARG A O 1
ATOM 910 N N . LEU A 1 114 ? 25.727 67.255 38.345 1.00 11.56 114 LEU A N 1
ATOM 911 C CA . LEU A 1 114 ? 24.396 67.604 37.854 1.00 11.21 114 LEU A CA 1
ATOM 912 C C . LEU A 1 114 ? 23.301 67.194 38.833 1.00 11.59 114 LEU A C 1
ATOM 913 O O . LEU A 1 114 ? 22.113 67.296 38.527 1.00 12.38 114 LEU A O 1
ATOM 918 N N . ALA A 1 115 ? 23.694 66.732 40.017 1.00 11.42 115 ALA A N 1
ATOM 919 C CA . ALA A 1 115 ? 22.706 66.340 41.015 1.00 11.93 115 ALA A CA 1
ATOM 920 C C . ALA A 1 115 ? 21.819 67.543 41.323 1.00 11.00 115 ALA A C 1
ATOM 921 O O . ALA A 1 115 ? 22.303 68.668 41.477 1.00 13.18 115 ALA A O 1
ATOM 923 N N . GLY A 1 116 ? 20.515 67.301 41.402 1.00 11.88 116 GLY A N 1
ATOM 924 C CA . GLY A 1 116 ? 19.576 68.373 41.680 1.00 12.68 116 GLY A CA 1
ATOM 925 C C . GLY A 1 116 ? 19.011 69.031 40.430 1.00 12.60 116 GLY A C 1
ATOM 926 O O . GLY A 1 116 ? 17.998 69.733 40.492 1.00 14.16 116 GLY A O 1
ATOM 927 N N . LYS A 1 117 ? 19.657 68.807 39.290 1.00 11.75 117 LYS A N 1
ATOM 928 C CA . LYS A 1 117 ? 19.207 69.402 38.038 1.00 12.61 117 LYS A CA 1
ATOM 929 C C . LYS A 1 117 ? 18.261 68.487 37.281 1.00 11.56 117 LYS A C 1
ATOM 930 O O . LYS A 1 117 ? 18.358 67.263 37.368 1.00 11.98 117 LYS A O 1
ATOM 936 N N . PHE A 1 118 ? 17.339 69.090 36.540 1.00 10.18 118 PHE A N 1
ATOM 937 C CA . PHE A 1 118 ? 16.382 68.321 35.763 1.00 10.62 118 PHE A CA 1
ATOM 938 C C . PHE A 1 118 ? 16.785 68.406 34.308 1.00 11.09 118 PHE A C 1
ATOM 939 O O . PHE A 1 118 ? 17.014 69.495 33.777 1.00 12.74 118 PHE A O 1
ATOM 947 N N . VAL A 1 119 ? 16.869 67.244 33.674 1.00 10.06 119 VAL A N 1
ATOM 948 C CA . VAL A 1 119 ? 17.299 67.151 32.293 1.00 10.58 119 VAL A CA 1
ATOM 949 C C . VAL A 1 119 ? 16.200 66.688 31.365 1.00 9.89 119 VAL A C 1
ATOM 950 O O . VAL A 1 119 ? 15.473 65.745 31.667 1.00 10.19 119 VAL A O 1
ATOM 954 N N . VAL A 1 120 ? 16.073 67.384 30.244 1.00 9.45 120 VAL A N 1
ATOM 955 C CA . VAL A 1 120 ? 15.101 67.034 29.219 1.00 9.43 120 VAL A CA 1
ATOM 956 C C . VAL A 1 120 ? 15.932 66.795 27.967 1.00 9.71 120 VAL A C 1
ATOM 957 O O . VAL A 1 120 ? 16.807 67.600 27.638 1.00 9.46 120 VAL A O 1
ATOM 961 N N . THR A 1 121 ? 15.690 65.688 27.279 1.00 9.36 121 THR A N 1
ATOM 962 C CA . THR A 1 121 ? 16.445 65.419 26.071 1.00 9.59 121 THR A CA 1
ATOM 963 C C . THR A 1 121 ? 15.520 65.429 24.874 1.00 9.65 121 THR A C 1
ATOM 964 O O . THR A 1 121 ? 14.334 65.102 24.981 1.00 9.84 121 THR A O 1
ATOM 968 N N . LEU A 1 122 ? 16.071 65.844 23.742 1.00 8.55 122 LEU A N 1
ATOM 969 C CA . LEU A 1 122 ? 15.326 65.903 22.493 1.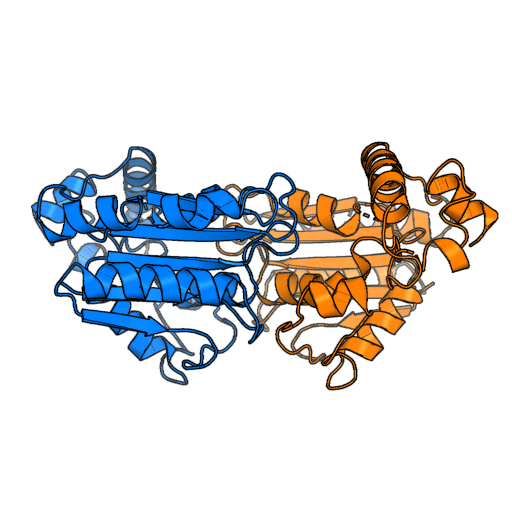00 8.98 122 LEU A CA 1
ATOM 970 C C . LEU A 1 122 ? 16.202 65.303 21.407 1.00 10.73 122 LEU A C 1
ATOM 971 O O . LEU A 1 122 ? 17.315 65.771 21.173 1.00 11.27 122 LEU A O 1
ATOM 976 N N . ASP A 1 123 ? 15.720 64.248 20.762 1.00 9.81 123 ASP A N 1
ATOM 977 C CA . ASP A 1 123 ? 16.483 63.657 19.679 1.00 9.53 123 ASP A CA 1
ATOM 978 C C . ASP A 1 123 ? 15.559 63.600 18.476 1.00 10.18 123 ASP A C 1
ATOM 979 O O . ASP A 1 123 ? 14.373 63.288 18.597 1.00 11.84 123 ASP A O 1
ATOM 984 N N . VAL A 1 124 ? 16.118 63.941 17.322 1.00 9.30 124 VAL A N 1
ATOM 985 C CA . VAL A 1 124 ? 15.357 64.054 16.087 1.00 10.08 124 VAL A CA 1
ATOM 986 C C . VAL A 1 124 ? 15.962 63.237 14.951 1.00 12.08 124 VAL A C 1
ATOM 987 O O . VAL A 1 124 ? 17.124 63.418 14.603 1.00 12.08 124 VAL A O 1
ATOM 991 N N . ALA A 1 125 ? 15.163 62.337 14.383 1.00 14.09 125 ALA A N 1
ATOM 992 C CA . ALA A 1 125 ? 15.611 61.476 13.288 1.00 16.73 125 ALA A CA 1
ATOM 993 C C . ALA A 1 125 ? 14.821 61.760 12.016 1.00 19.97 125 ALA A C 1
ATOM 994 O O . ALA A 1 125 ? 13.611 61.967 12.065 1.00 20.80 125 ALA A O 1
ATOM 996 N N . GLU A 1 126 ? 15.510 61.757 10.880 1.00 22.58 126 GLU A N 1
ATOM 997 C CA . GLU A 1 126 ? 14.867 62.027 9.601 1.00 27.37 126 GLU A CA 1
ATOM 998 C C . GLU A 1 126 ? 14.473 60.763 8.848 1.00 30.24 126 GLU A C 1
ATOM 999 O O . GLU A 1 126 ? 13.957 60.836 7.732 1.00 33.71 126 GLU A O 1
ATOM 1005 N N . SER A 1 127 ? 14.710 59.607 9.459 1.00 34.69 127 SER A N 1
ATOM 1006 C CA . SER A 1 127 ? 14.377 58.336 8.827 1.00 36.85 127 SER A CA 1
ATOM 1007 C C . SER A 1 127 ? 14.157 57.224 9.848 1.00 38.56 127 SER A C 1
ATOM 1008 O O . SER A 1 127 ? 13.951 56.067 9.479 1.00 38.66 127 SER A O 1
ATOM 1011 N N . ASN A 1 128 ? 14.195 57.579 11.128 1.00 39.85 128 ASN A N 1
ATOM 1012 C CA . ASN A 1 128 ? 14.008 56.604 12.198 1.00 40.99 128 ASN A CA 1
ATOM 1013 C C . ASN A 1 128 ? 15.001 55.464 11.977 1.00 41.52 128 ASN A C 1
ATOM 1014 O O . ASN A 1 128 ? 16.128 55.696 11.539 1.00 43.16 128 ASN A O 1
ATOM 1019 N N . GLY A 1 129 ? 14.586 54.236 12.275 1.00 41.59 129 GLY A N 1
ATOM 1020 C CA . GLY A 1 129 ? 15.470 53.101 12.081 1.00 40.55 129 GLY A CA 1
ATOM 1021 C C . GLY A 1 129 ? 15.829 52.364 13.357 1.00 39.88 129 GLY A C 1
ATOM 1022 O O . GLY A 1 129 ? 16.840 51.662 13.411 1.00 40.65 129 GLY A O 1
ATOM 1023 N N . SER A 1 130 ? 15.003 52.524 14.385 1.00 39.01 130 SER A N 1
ATOM 1024 C CA . SER A 1 130 ? 15.233 51.866 15.666 1.00 37.52 130 SER A CA 1
ATOM 1025 C C . SER A 1 130 ? 16.628 52.140 16.221 1.00 36.11 130 SER A C 1
ATOM 1026 O O . SER A 1 130 ? 17.547 51.343 16.034 1.00 37.99 130 SER A O 1
ATOM 1029 N N . ASP A 1 131 ? 16.783 53.271 16.900 1.00 32.07 131 ASP A N 1
ATOM 1030 C CA . ASP A 1 131 ? 18.065 53.634 17.492 1.00 28.03 131 ASP A CA 1
ATOM 1031 C C . ASP A 1 131 ? 17.909 53.684 19.007 1.00 25.84 131 ASP A C 1
ATOM 1032 O O . ASP A 1 131 ? 16.795 53.600 19.524 1.00 26.84 131 ASP A O 1
ATOM 1037 N N . ASN A 1 132 ? 19.024 53.824 19.718 1.00 23.49 132 ASN A N 1
ATOM 1038 C CA . ASN A 1 132 ? 18.986 53.889 21.175 1.00 21.75 132 ASN A CA 1
ATOM 1039 C C . ASN A 1 132 ? 19.600 55.190 21.677 1.00 16.42 132 ASN A C 1
ATOM 1040 O O . ASN A 1 132 ? 20.236 55.229 22.733 1.00 17.34 132 ASN A O 1
ATOM 1045 N N . VAL A 1 133 ? 19.405 56.256 20.910 1.00 14.44 133 VAL A N 1
ATOM 1046 C CA . VAL A 1 133 ? 19.940 57.557 21.285 1.00 12.73 133 VAL A CA 1
ATOM 1047 C C . VAL A 1 133 ? 19.320 58.084 22.578 1.00 12.01 133 VAL A C 1
ATOM 1048 O O . VAL A 1 133 ? 20.040 58.548 23.468 1.00 10.91 133 VAL A O 1
ATOM 1052 N N . SER A 1 134 ? 17.998 58.011 22.705 1.00 10.92 134 SER A N 1
ATOM 1053 C CA . SER A 1 134 ? 17.381 58.512 23.927 1.00 11.53 134 SER A CA 1
ATOM 1054 C C . SER A 1 134 ? 17.893 57.743 25.144 1.00 10.03 134 SER A C 1
ATOM 1055 O O . SER A 1 134 ? 18.122 58.322 26.205 1.00 10.56 134 SER A O 1
ATOM 1058 N N . GLU A 1 135 ? 18.098 56.438 24.987 1.00 10.78 135 GLU A N 1
ATOM 1059 C CA . GLU A 1 135 ? 18.589 55.623 26.090 1.00 11.36 135 GLU A CA 1
ATOM 1060 C C . GLU A 1 135 ? 20.015 56.026 26.461 1.00 10.08 135 GLU A C 1
ATOM 1061 O O . GLU A 1 135 ? 20.372 56.075 27.640 1.00 10.93 135 GLU A O 1
ATOM 1067 N N . TYR A 1 136 ? 20.822 56.320 25.448 1.00 10.13 136 TYR A N 1
ATOM 1068 C CA . TYR A 1 136 ? 22.198 56.734 25.674 1.00 9.05 136 TYR A CA 1
ATOM 1069 C C . TYR A 1 136 ? 22.239 58.069 26.424 1.00 9.34 136 TYR A C 1
ATOM 1070 O O . TYR A 1 136 ? 22.961 58.213 27.414 1.00 10.48 136 TYR A O 1
ATOM 1079 N N . LEU A 1 137 ? 21.458 59.044 25.969 1.00 9.01 137 LEU A N 1
ATOM 1080 C CA . LEU A 1 137 ? 21.450 60.341 26.639 1.00 8.83 137 LEU A CA 1
ATOM 1081 C C . LEU A 1 137 ? 20.941 60.203 28.068 1.00 9.29 137 LEU A C 1
ATOM 1082 O O . LEU A 1 137 ? 21.432 60.871 28.976 1.00 10.41 137 LEU A O 1
ATOM 1087 N N . ARG A 1 138 ? 19.962 59.324 28.265 1.00 9.12 138 ARG A N 1
ATOM 1088 C CA . ARG A 1 138 ? 19.417 59.076 29.593 1.00 11.58 138 ARG A CA 1
ATOM 1089 C C . ARG A 1 138 ? 20.530 58.566 30.516 1.00 11.11 138 ARG A C 1
ATOM 1090 O O . ARG A 1 138 ? 20.734 59.084 31.614 1.00 11.79 138 ARG A O 1
ATOM 1098 N N . ASP A 1 139 ? 21.259 57.553 30.055 1.00 11.24 139 ASP A N 1
ATOM 1099 C CA . ASP A 1 139 ? 22.338 56.971 30.841 1.00 11.42 139 ASP A CA 1
ATOM 1100 C C . ASP A 1 139 ? 23.444 57.966 31.186 1.00 11.12 139 ASP A C 1
ATOM 1101 O O . ASP A 1 139 ? 23.873 58.054 32.335 1.00 11.81 139 ASP A O 1
ATOM 1106 N N . ILE A 1 140 ? 23.903 58.721 30.194 1.00 10.28 140 ILE A N 1
ATOM 1107 C CA . ILE A 1 140 ? 24.976 59.678 30.430 1.00 10.54 140 ILE A CA 1
ATOM 1108 C C . ILE A 1 140 ? 24.608 60.764 31.420 1.00 9.26 140 ILE A C 1
ATOM 1109 O O . ILE A 1 140 ? 25.319 60.980 32.403 1.00 9.83 140 ILE A O 1
ATOM 1114 N N . PHE A 1 141 ? 23.495 61.445 31.176 1.00 9.06 141 PHE A N 1
ATOM 1115 C CA . PHE A 1 141 ? 23.116 62.533 32.057 1.00 8.70 141 PHE A CA 1
ATOM 1116 C C . PHE A 1 141 ? 22.621 62.098 33.427 1.00 9.38 141 PHE A C 1
ATOM 1117 O O . PHE A 1 141 ? 22.771 62.839 34.402 1.00 10.39 141 PHE A O 1
ATOM 1125 N N . SER A 1 142 ? 22.067 60.891 33.519 1.00 10.91 142 SER A N 1
ATOM 1126 C CA . SER A 1 142 ? 21.614 60.400 34.817 1.00 11.96 142 SER A CA 1
ATOM 1127 C C . SER A 1 142 ? 22.849 59.994 35.627 1.00 11.05 142 SER A C 1
ATOM 1128 O O . SER A 1 142 ? 22.918 60.252 36.828 1.00 11.58 142 SER A O 1
ATOM 1131 N N . TYR A 1 143 ? 23.832 59.373 34.971 1.00 10.74 143 TYR A N 1
ATOM 1132 C CA . TYR A 1 143 ? 25.046 58.962 35.670 1.00 12.02 143 TYR A CA 1
ATOM 1133 C C . TYR A 1 143 ? 25.737 60.207 36.227 1.00 12.49 143 TYR A C 1
ATOM 1134 O O . TYR A 1 143 ? 26.324 60.181 37.315 1.00 11.98 143 TYR A O 1
ATOM 1151 N N . GLY A 1 145 ? 24.346 62.619 37.440 1.00 11.00 145 GLY A N 1
ATOM 1152 C CA . GLY A 1 145 ? 23.559 63.128 38.550 1.00 11.20 145 GLY A CA 1
ATOM 1153 C C . GLY A 1 145 ? 22.228 63.776 38.230 1.00 10.73 145 GLY A C 1
ATOM 1154 O O . GLY A 1 145 ? 21.414 63.991 39.128 1.00 11.21 145 GLY A O 1
ATOM 1155 N N . GLY A 1 146 ? 22.004 64.110 36.966 1.00 9.50 146 GLY A N 1
ATOM 1156 C CA . GLY A 1 146 ? 20.754 64.750 36.607 1.00 9.20 146 GLY A CA 1
ATOM 1157 C C . GLY A 1 146 ? 19.542 63.840 36.665 1.00 9.78 146 GLY A C 1
ATOM 1158 O O . GLY A 1 146 ? 19.645 62.625 36.466 1.00 9.98 146 GLY A O 1
ATOM 1159 N N . GLN A 1 147 ? 18.384 64.421 36.966 1.00 10.58 147 GLN A N 1
ATOM 1160 C CA . GLN A 1 147 ? 17.165 63.634 36.967 1.00 9.96 147 GLN A CA 1
ATOM 1161 C C . GLN A 1 147 ? 16.634 63.770 35.551 1.00 9.41 147 GLN A C 1
ATOM 1162 O O . GLN A 1 147 ? 16.550 64.882 35.027 1.00 10.64 147 GLN A O 1
ATOM 1168 N N . ILE A 1 148 ? 16.306 62.647 34.924 1.00 9.47 148 ILE A N 1
ATOM 1169 C CA . ILE A 1 148 ? 15.776 62.685 33.569 1.00 10.40 148 ILE A CA 1
ATOM 1170 C C . ILE A 1 148 ? 14.285 62.962 33.691 1.00 10.30 148 ILE A C 1
ATOM 1171 O O . ILE A 1 148 ? 13.485 62.061 33.948 1.00 12.86 148 ILE A O 1
ATOM 1176 N N . LEU A 1 149 ? 13.932 64.231 33.526 1.00 10.22 149 LEU A N 1
ATOM 1177 C CA . LEU A 1 149 ? 12.554 64.689 33.649 1.00 10.24 149 LEU A CA 1
ATOM 1178 C C . LEU A 1 149 ? 11.651 64.219 32.524 1.00 10.83 149 LEU A C 1
ATOM 1179 O O . LEU A 1 149 ? 10.502 63.834 32.755 1.00 11.73 149 LEU A O 1
ATOM 1184 N N . HIS A 1 150 ? 12.172 64.250 31.304 1.00 10.06 150 HIS A N 1
ATOM 1185 C CA . HIS A 1 150 ? 11.380 63.853 30.155 1.00 9.69 150 HIS A CA 1
ATOM 1186 C C . HIS A 1 150 ? 12.252 63.717 28.922 1.00 9.80 150 HIS A C 1
ATOM 1187 O O . HIS A 1 150 ? 13.248 64.431 28.773 1.00 11.03 150 HIS A O 1
ATOM 1194 N N . GLN A 1 151 ? 11.866 62.804 28.037 1.00 9.08 151 GLN A N 1
ATOM 1195 C CA . GLN A 1 151 ? 12.596 62.577 26.804 1.00 9.44 151 GLN A CA 1
ATOM 1196 C C . GLN A 1 151 ? 11.651 62.618 25.615 1.00 9.50 151 GLN A C 1
ATOM 1197 O O . GLN A 1 151 ? 10.558 62.042 25.643 1.00 12.56 151 GLN A O 1
ATOM 1203 N N . VAL A 1 152 ? 12.076 63.336 24.583 1.00 10.24 152 VAL A N 1
ATOM 1204 C CA . VAL A 1 152 ? 11.306 63.488 23.364 1.00 10.42 152 VAL A CA 1
ATOM 1205 C C . VAL A 1 152 ? 12.111 62.951 22.197 1.00 11.17 152 VAL A C 1
ATOM 1206 O O . VAL A 1 152 ? 13.258 63.339 21.994 1.00 11.07 152 VAL A O 1
ATOM 1210 N N . SER A 1 153 ? 11.510 62.039 21.446 1.00 12.05 153 SER A N 1
ATOM 1211 C CA . SER A 1 153 ? 12.147 61.482 20.265 1.00 11.84 153 SER A CA 1
ATOM 1212 C C . SER A 1 153 ? 11.191 61.794 19.126 1.00 12.53 153 SER A C 1
ATOM 1213 O O . SER A 1 153 ? 10.059 61.306 19.103 1.00 14.27 153 SER A O 1
ATOM 1216 N N . ILE A 1 154 ? 11.637 62.640 18.208 1.00 11.61 154 ILE A N 1
ATOM 1217 C CA . ILE A 1 154 ? 10.837 63.023 17.053 1.00 13.65 154 ILE A CA 1
ATOM 1218 C C . ILE A 1 154 ? 11.374 62.330 15.806 1.00 17.05 154 ILE A C 1
ATOM 1219 O O . ILE A 1 154 ? 12.575 62.092 15.692 1.00 16.33 154 ILE A O 1
ATOM 1224 N N . THR A 1 155 ? 10.479 62.006 14.875 1.00 21.44 155 THR A N 1
ATOM 1225 C CA . THR A 1 155 ? 10.860 61.365 13.617 1.00 25.46 155 THR A CA 1
ATOM 1226 C C . THR A 1 155 ? 10.102 62.069 12.495 1.00 27.58 155 THR A C 1
ATOM 1227 O O . THR A 1 155 ? 8.962 62.495 12.686 1.00 27.56 155 THR A O 1
ATOM 1231 N N . ASN A 1 156 ? 10.726 62.194 11.326 1.00 29.27 156 ASN A N 1
ATOM 1232 C CA . ASN A 1 156 ? 10.076 62.861 10.202 1.00 31.69 156 ASN A CA 1
ATOM 1233 C C . ASN A 1 156 ? 8.812 62.117 9.773 1.00 32.28 156 ASN A C 1
ATOM 1234 O O . ASN A 1 156 ? 7.869 62.724 9.263 1.00 32.80 156 ASN A O 1
ATOM 1239 N N . SER A 1 157 ? 8.799 60.805 9.984 1.00 33.25 157 SER A N 1
ATOM 1240 C CA . SER A 1 157 ? 7.648 59.982 9.624 1.00 34.40 157 SER A CA 1
ATOM 1241 C C . SER A 1 157 ? 6.474 60.251 10.561 1.00 33.90 157 SER A C 1
ATOM 1242 O O . SER A 1 157 ? 5.322 59.970 10.228 1.00 35.06 157 SER A O 1
ATOM 1245 N N . LEU A 1 158 ? 6.776 60.794 11.737 1.00 32.49 158 LEU A N 1
ATOM 1246 C CA . LEU A 1 158 ? 5.751 61.123 12.722 1.00 30.04 158 LEU A CA 1
ATOM 1247 C C . LEU A 1 158 ? 5.891 62.584 13.124 1.00 28.32 158 LEU A C 1
ATOM 1248 O O . LEU A 1 158 ? 5.657 62.950 14.275 1.00 27.20 158 LEU A O 1
ATOM 1253 N N . LYS A 1 159 ? 6.275 63.415 12.162 1.00 26.85 159 LYS A N 1
ATOM 1254 C CA . LYS A 1 159 ? 6.457 64.836 12.411 1.00 26.75 159 LYS A CA 1
ATOM 1255 C C . LYS A 1 159 ? 5.149 65.539 12.751 1.00 25.50 159 LYS A C 1
ATOM 1256 O O . LYS A 1 159 ? 5.158 66.650 13.279 1.00 24.47 159 LYS A O 1
ATOM 1262 N N . ASP A 1 160 ? 4.023 64.892 12.458 1.00 23.50 160 ASP A N 1
ATOM 1263 C CA . ASP A 1 160 ? 2.731 65.502 12.734 1.00 22.58 160 ASP A CA 1
ATOM 1264 C C . ASP A 1 160 ? 2.393 65.577 14.219 1.00 20.11 160 ASP A C 1
ATOM 1265 O O . ASP A 1 160 ? 1.489 66.309 14.603 1.00 19.58 160 ASP A O 1
ATOM 1270 N N . ILE A 1 161 ? 3.112 64.828 15.051 1.00 18.40 161 ILE A N 1
ATOM 1271 C CA . ILE A 1 161 ? 2.863 64.876 16.491 1.00 16.37 161 ILE A CA 1
ATOM 1272 C C . ILE A 1 161 ? 3.973 65.643 17.208 1.00 16.22 161 ILE A C 1
ATOM 1273 O O . ILE A 1 161 ? 3.964 65.747 18.434 1.00 15.66 161 ILE A O 1
ATOM 1278 N N . ALA A 1 162 ? 4.923 66.178 16.445 1.00 16.52 162 ALA A N 1
ATOM 1279 C CA . ALA A 1 162 ? 6.043 66.917 17.026 1.00 16.67 162 ALA A CA 1
ATOM 1280 C C . ALA A 1 162 ? 5.581 68.051 17.930 1.00 15.53 162 ALA A C 1
ATOM 1281 O O . ALA A 1 162 ? 6.083 68.201 19.045 1.00 14.98 162 ALA A O 1
ATOM 1283 N N . GLU A 1 163 ? 4.634 68.854 17.449 1.00 15.07 163 GLU A N 1
ATOM 1284 C CA . GLU A 1 163 ? 4.112 69.970 18.231 1.00 15.99 163 GLU A CA 1
ATOM 1285 C C . GLU A 1 163 ? 3.556 69.490 19.566 1.00 14.61 163 GLU A C 1
ATOM 1286 O O . GLU A 1 163 ? 3.843 70.076 20.612 1.00 15.41 163 GLU A O 1
ATOM 1292 N N . ALA A 1 164 ? 2.762 68.424 19.528 1.00 15.00 164 ALA A N 1
ATOM 1293 C CA . ALA A 1 164 ? 2.181 67.871 20.745 1.00 14.44 164 ALA A CA 1
ATOM 1294 C C . ALA A 1 164 ? 3.283 67.370 21.669 1.00 14.08 164 ALA A C 1
ATOM 1295 O O . ALA A 1 164 ? 3.184 67.487 22.888 1.00 14.08 164 ALA A O 1
ATOM 1297 N N . GLN A 1 165 ? 4.337 66.809 21.087 1.00 12.29 165 GLN A N 1
ATOM 1298 C CA . GLN A 1 165 ? 5.441 66.307 21.894 1.00 12.13 165 GLN A CA 1
ATOM 1299 C C . GLN A 1 165 ? 6.193 67.438 22.583 1.00 12.87 165 GLN A C 1
ATOM 1300 O O . GLN A 1 165 ? 6.609 67.303 23.735 1.00 12.36 165 GLN A O 1
ATOM 1306 N N . LEU A 1 166 ? 6.381 68.550 21.883 1.00 12.55 166 LEU A N 1
ATOM 1307 C CA . LEU A 1 166 ? 7.081 69.672 22.488 1.00 12.29 166 LEU A CA 1
ATOM 1308 C C . LEU A 1 166 ? 6.225 70.337 23.563 1.00 13.03 166 LEU A C 1
ATOM 1309 O O . LEU A 1 166 ? 6.750 70.815 24.564 1.00 11.61 166 LEU A O 1
ATOM 1322 N N . GLU A 1 168 ? 4.104 68.776 25.448 1.00 13.32 168 GLU A N 1
ATOM 1323 C CA . GLU A 1 168 ? 4.155 67.867 26.590 1.00 13.01 168 GLU A CA 1
ATOM 1324 C C . GLU A 1 168 ? 5.439 68.104 27.384 1.00 12.92 168 GLU A C 1
ATOM 1325 O O . GLU A 1 168 ? 5.421 68.104 28.613 1.00 12.59 168 GLU A O 1
ATOM 1331 N N . ALA A 1 169 ? 6.552 68.295 26.679 1.00 13.08 169 ALA A N 1
ATOM 1332 C CA . ALA A 1 169 ? 7.827 68.553 27.342 1.00 12.29 169 ALA A CA 1
ATOM 1333 C C . ALA A 1 169 ? 7.717 69.842 28.148 1.00 11.21 169 ALA A C 1
ATOM 1334 O O . ALA A 1 169 ? 8.208 69.930 29.275 1.00 12.53 169 ALA A O 1
ATOM 1336 N N . THR A 1 170 ? 7.071 70.846 27.564 1.00 12.06 170 THR A N 1
ATOM 1337 C CA . THR A 1 170 ? 6.896 72.124 28.240 1.00 12.40 170 THR A CA 1
ATOM 1338 C C . THR A 1 170 ? 6.088 71.927 29.525 1.00 13.13 170 THR A C 1
ATOM 1339 O O . THR A 1 170 ? 6.425 72.495 30.555 1.00 14.07 170 THR A O 1
ATOM 1343 N N . TYR A 1 171 ? 5.042 71.104 29.470 1.00 12.65 171 TYR A N 1
ATOM 1344 C CA . TYR A 1 171 ? 4.219 70.845 30.655 1.00 12.77 171 TYR A CA 1
ATOM 1345 C C . TYR A 1 171 ? 5.051 70.232 31.779 1.00 13.08 171 TYR A C 1
ATOM 1346 O O . TYR A 1 171 ? 4.890 70.582 32.948 1.00 13.79 171 TYR A O 1
ATOM 1355 N N . LYS A 1 172 ? 5.938 69.310 31.417 1.00 13.61 172 LYS A N 1
ATOM 1356 C CA . LYS A 1 172 ? 6.794 68.641 32.398 1.00 13.41 172 LYS A CA 1
ATOM 1357 C C . LYS A 1 172 ? 7.748 69.651 33.022 1.00 11.99 172 LYS A C 1
ATOM 1358 O O . LYS A 1 172 ? 8.001 69.638 34.229 1.00 12.32 172 LYS A O 1
ATOM 1364 N N . ILE A 1 173 ? 8.276 70.535 32.185 1.00 13.28 173 ILE A N 1
ATOM 1365 C CA . ILE A 1 173 ? 9.189 71.566 32.646 1.00 11.53 173 ILE A CA 1
ATOM 1366 C C . ILE A 1 173 ? 8.468 72.535 33.585 1.00 12.69 173 ILE A C 1
ATOM 1367 O O . ILE A 1 173 ? 9.017 72.947 34.606 1.00 11.76 173 ILE A O 1
ATOM 1372 N N . GLU A 1 174 ? 7.233 72.890 33.243 1.00 12.94 174 GLU A N 1
ATOM 1373 C CA . GLU A 1 174 ? 6.472 73.806 34.078 1.00 13.09 174 GLU A CA 1
ATOM 1374 C C . GLU A 1 174 ? 6.248 73.232 35.472 1.00 14.45 174 GLU A C 1
ATOM 1375 O O . GLU A 1 174 ? 6.191 73.976 36.453 1.00 15.02 174 GLU A O 1
ATOM 1381 N N . ASP A 1 175 ? 6.135 71.912 35.578 1.00 14.25 175 ASP A N 1
ATOM 1382 C CA . ASP A 1 175 ? 5.951 71.311 36.894 1.00 15.58 175 ASP A CA 1
ATOM 1383 C C . ASP A 1 175 ? 7.175 71.632 37.750 1.00 15.40 175 ASP A C 1
ATOM 1384 O O . ASP A 1 175 ? 7.052 71.885 38.947 1.00 15.82 175 ASP A O 1
ATOM 1389 N N . VAL A 1 176 ? 8.359 71.629 37.140 1.00 14.23 176 VAL A N 1
ATOM 1390 C CA . VAL A 1 176 ? 9.572 71.944 37.888 1.00 13.88 176 VAL A CA 1
ATOM 1391 C C . VAL A 1 176 ? 9.595 73.431 38.238 1.00 13.95 176 VAL A C 1
ATOM 1392 O O . VAL A 1 176 ? 9.874 73.804 39.378 1.00 15.30 176 VAL A O 1
ATOM 1396 N N . LEU A 1 177 ? 9.282 74.278 37.261 1.00 13.17 177 LEU A N 1
ATOM 1397 C CA . LEU A 1 177 ? 9.267 75.724 37.470 1.00 14.44 177 LEU A CA 1
ATOM 1398 C C . LEU A 1 177 ? 8.294 76.114 38.575 1.00 15.16 177 LEU A C 1
ATOM 1399 O O . LEU A 1 177 ? 8.511 77.092 39.292 1.00 16.24 177 LEU A O 1
ATOM 1404 N N . GLU A 1 178 ? 7.221 75.343 38.702 1.00 14.32 178 GLU A N 1
ATOM 1405 C CA . GLU A 1 178 ? 6.201 75.610 39.706 1.00 15.36 178 GLU A CA 1
ATOM 1406 C C . GLU A 1 178 ? 6.444 74.894 41.032 1.00 17.50 178 GLU A C 1
ATOM 1407 O O . GLU A 1 178 ? 5.623 74.968 41.947 1.00 17.78 178 GLU A O 1
ATOM 1413 N N . GLY A 1 179 ? 7.581 74.211 41.132 1.00 16.55 179 GLY A N 1
ATOM 1414 C CA . GLY A 1 179 ? 7.930 73.509 42.356 1.00 18.55 179 GLY A CA 1
ATOM 1415 C C . GLY A 1 179 ? 7.091 72.294 42.701 1.00 19.09 179 GLY A C 1
ATOM 1416 O O . GLY A 1 179 ? 7.036 71.892 43.865 1.00 21.28 179 GLY A O 1
ATOM 1417 N N . LYS A 1 180 ? 6.448 71.697 41.702 1.00 18.51 180 LYS A N 1
ATOM 1418 C CA . LYS A 1 180 ? 5.609 70.523 41.925 1.00 20.65 180 LYS A CA 1
ATOM 1419 C C . LYS A 1 180 ? 6.399 69.218 41.919 1.00 20.58 180 LYS A C 1
ATOM 1420 O O . LYS A 1 180 ? 5.886 68.176 42.321 1.00 23.00 180 LYS A O 1
ATOM 1426 N N . ILE A 1 181 ? 7.641 69.266 41.450 1.00 20.21 181 ILE A N 1
ATOM 1427 C CA . ILE A 1 181 ? 8.469 68.069 41.420 1.00 21.35 181 ILE A CA 1
ATOM 1428 C C . ILE A 1 181 ? 9.825 68.349 42.044 1.00 21.21 181 ILE A C 1
ATOM 1429 O O . ILE A 1 181 ? 10.455 69.371 41.762 1.00 21.53 181 ILE A O 1
ATOM 1434 N N . LYS A 1 182 ? 10.266 67.443 42.909 1.00 19.87 182 LYS A N 1
ATOM 1435 C CA . LYS A 1 182 ? 11.550 67.598 43.573 1.00 19.52 182 LYS A CA 1
ATOM 1436 C C . LYS A 1 182 ? 12.523 66.533 43.094 1.00 16.37 182 LYS A C 1
ATOM 1437 O O . LYS A 1 182 ? 12.118 65.458 42.657 1.00 16.07 182 LYS A O 1
ATOM 1443 N N . TYR A 1 183 ? 13.809 66.844 43.176 1.00 14.10 183 TYR A N 1
ATOM 1444 C CA . TYR A 1 183 ? 14.849 65.918 42.744 1.00 13.38 183 TYR A CA 1
ATOM 1445 C C . TYR A 1 183 ? 14.827 64.608 43.534 1.00 12.13 183 TYR A C 1
ATOM 1446 O O . TYR A 1 183 ? 14.843 64.609 44.764 1.00 13.56 183 TYR A O 1
ATOM 1455 N N . LYS A 1 184 ? 14.787 63.496 42.807 1.00 12.21 184 LYS A N 1
ATOM 1456 C CA . LYS A 1 184 ? 14.787 62.168 43.399 1.00 13.49 184 LYS A CA 1
ATOM 1457 C C . LYS A 1 184 ? 15.671 61.272 42.544 1.00 13.83 184 LYS A C 1
ATOM 1458 O O . LYS A 1 184 ? 15.564 61.270 41.317 1.00 14.68 184 LYS A O 1
ATOM 1464 N N . THR A 1 185 ? 16.548 60.518 43.196 1.00 13.00 185 THR A N 1
ATOM 1465 C CA . THR A 1 185 ? 17.464 59.637 42.486 1.00 12.77 185 THR A CA 1
ATOM 1466 C C . THR A 1 185 ? 16.829 58.307 42.116 1.00 12.08 185 THR A C 1
ATOM 1467 O O . THR A 1 185 ? 15.848 57.878 42.725 1.00 15.23 185 THR A O 1
ATOM 1471 N N . THR A 1 186 ? 17.400 57.670 41.101 1.00 12.68 186 THR A N 1
ATOM 1472 C CA . THR A 1 186 ? 16.938 56.372 40.634 1.00 13.17 186 THR A CA 1
ATOM 1473 C C . THR A 1 186 ? 17.885 55.320 41.190 1.00 15.18 186 THR A C 1
ATOM 1474 O O . THR A 1 186 ? 18.958 55.649 41.705 1.00 13.23 186 THR A O 1
ATOM 1478 N N . ASP A 1 187 ? 17.492 54.055 41.083 1.00 15.67 187 ASP A N 1
ATOM 1479 C CA . ASP A 1 187 ? 18.337 52.971 41.563 1.00 16.85 187 ASP A CA 1
ATOM 1480 C C . ASP A 1 187 ? 19.652 52.982 40.783 1.00 16.46 187 ASP A C 1
ATOM 1481 O O . ASP A 1 187 ? 20.724 52.750 41.344 1.00 15.95 187 ASP A O 1
ATOM 1486 N N . TYR A 1 188 ? 19.561 53.247 39.484 1.00 15.06 188 TYR A N 1
ATOM 1487 C CA . TYR A 1 188 ? 20.743 53.302 38.629 1.00 15.38 188 TYR A CA 1
ATOM 1488 C C . TYR A 1 188 ? 21.759 54.278 39.215 1.00 15.24 188 TYR A C 1
ATOM 1489 O O . TYR A 1 188 ? 22.948 53.980 39.309 1.00 15.05 188 TYR A O 1
ATOM 1498 N N . GLN A 1 189 ? 21.286 55.450 39.619 1.00 13.08 189 GLN A N 1
ATOM 1499 C CA . GLN A 1 189 ? 22.178 56.453 40.182 1.00 12.34 189 GLN A CA 1
ATOM 1500 C C . GLN A 1 189 ? 22.732 56.073 41.546 1.00 12.94 189 GLN A C 1
ATOM 1501 O O . GLN A 1 189 ? 23.898 56.329 41.834 1.00 12.57 189 GLN A O 1
ATOM 1507 N N . GLU A 1 190 ? 21.901 55.482 42.396 1.00 13.16 190 GLU A N 1
ATOM 1508 C CA . GLU A 1 190 ? 22.371 55.101 43.716 1.00 13.01 190 GLU A CA 1
ATOM 1509 C C . GLU A 1 190 ? 23.420 54.000 43.620 1.00 14.47 190 GLU A C 1
ATOM 1510 O O . GLU A 1 190 ? 24.388 53.993 44.378 1.00 14.21 190 GLU A O 1
ATOM 1516 N N . ARG A 1 191 ? 23.246 53.070 42.689 1.00 14.71 191 ARG A N 1
ATOM 1517 C CA . ARG A 1 191 ? 24.240 52.014 42.544 1.00 17.59 191 ARG A CA 1
ATOM 1518 C C . ARG A 1 191 ? 25.553 52.614 42.036 1.00 16.36 191 ARG A C 1
ATOM 1519 O O . ARG A 1 191 ? 26.631 52.247 42.504 1.00 16.54 191 ARG A O 1
ATOM 1527 N N . ALA A 1 192 ? 25.468 53.550 41.092 1.00 14.98 192 ALA A N 1
ATOM 1528 C CA . ALA A 1 192 ? 26.669 54.188 40.572 1.00 14.99 192 ALA A CA 1
ATOM 1529 C C . ALA A 1 192 ? 27.389 54.900 41.714 1.00 14.75 192 ALA A C 1
ATOM 1530 O O . ALA A 1 192 ? 28.611 54.817 41.839 1.00 15.06 192 ALA A O 1
ATOM 1532 N N . TYR A 1 193 ? 26.621 55.587 42.556 1.00 13.71 193 TYR A N 1
ATOM 1533 C CA . TYR A 1 193 ? 27.178 56.314 43.691 1.00 13.68 193 TYR A CA 1
ATOM 1534 C C . TYR A 1 193 ? 27.904 55.385 44.663 1.00 14.55 193 TYR A C 1
ATOM 1535 O O . TYR A 1 193 ? 29.024 55.674 45.083 1.00 15.17 193 TYR A O 1
ATOM 1544 N N . GLN A 1 194 ? 27.275 54.267 45.016 1.00 16.01 194 GLN A N 1
ATOM 1545 C CA . GLN A 1 194 ? 27.898 53.330 45.944 1.00 16.52 194 GLN A CA 1
ATOM 1546 C C . GLN A 1 194 ? 29.131 52.673 45.323 1.00 17.14 194 GLN A C 1
ATOM 1547 O O . GLN A 1 194 ? 30.123 52.412 46.011 1.00 15.84 194 GLN A O 1
ATO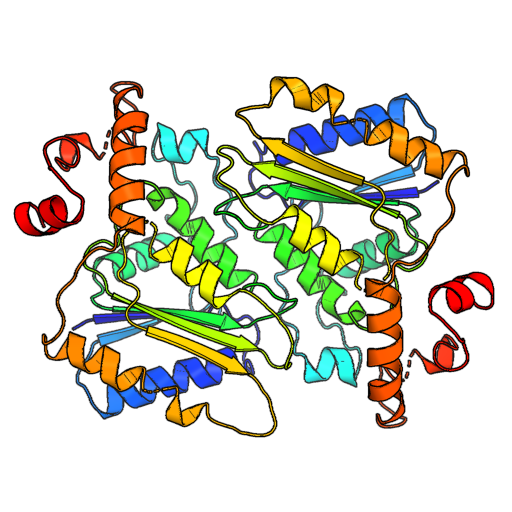M 1553 N N . THR A 1 195 ? 29.068 52.415 44.021 1.00 15.45 195 THR A N 1
ATOM 1554 C CA . THR A 1 195 ? 30.180 51.800 43.304 1.00 16.75 195 THR A CA 1
ATOM 1555 C C . THR A 1 195 ? 31.391 52.730 43.304 1.00 17.18 195 THR A C 1
ATOM 1556 O O . THR A 1 195 ? 32.510 52.315 43.615 1.00 17.34 195 THR A O 1
ATOM 1560 N N . LEU A 1 196 ? 31.164 53.992 42.956 1.00 16.79 196 LEU A N 1
ATOM 1561 C CA . LEU A 1 196 ? 32.247 54.967 42.922 1.00 16.78 196 LEU A CA 1
ATOM 1562 C C . LEU A 1 196 ? 32.818 55.227 44.312 1.00 17.27 196 LEU A C 1
ATOM 1563 O O . LEU A 1 196 ? 34.027 55.421 44.468 1.00 18.58 196 LEU A O 1
ATOM 1568 N N . LYS A 1 197 ? 31.955 55.226 45.322 1.00 17.53 197 LYS A N 1
ATOM 1569 C CA . LYS A 1 197 ? 32.406 55.474 46.686 1.00 16.99 197 LYS A CA 1
ATOM 1570 C C . LYS A 1 197 ? 33.472 54.473 47.123 1.00 17.97 197 LYS A C 1
ATOM 1571 O O . LYS A 1 197 ? 34.496 54.855 47.693 1.00 18.42 197 LYS A O 1
ATOM 1577 N N . LEU A 1 198 ? 33.226 53.195 46.852 1.00 19.04 198 LEU A N 1
ATOM 1578 C CA . LEU A 1 198 ? 34.158 52.136 47.223 1.00 20.82 198 LEU A CA 1
ATOM 1579 C C . LEU A 1 198 ? 35.489 52.268 46.497 1.00 21.73 198 LEU A C 1
ATOM 1580 O O . LEU A 1 198 ? 36.545 51.999 47.067 1.00 23.68 198 LEU A O 1
ATOM 1585 N N . ILE A 1 199 ? 35.431 52.683 45.237 1.00 21.53 199 ILE A N 1
ATOM 1586 C CA . ILE A 1 199 ? 36.630 52.844 44.422 1.00 21.30 199 ILE A CA 1
ATOM 1587 C C . ILE A 1 199 ? 37.450 54.071 44.823 1.00 21.87 199 ILE A C 1
ATOM 1588 O O . ILE A 1 199 ? 38.653 53.970 45.079 1.00 22.75 199 ILE A O 1
ATOM 1593 N N . LEU A 1 200 ? 36.799 55.228 44.881 1.00 21.19 200 LEU A N 1
ATOM 1594 C CA . LEU A 1 200 ? 37.482 56.468 45.237 1.00 21.68 200 LEU A CA 1
ATOM 1595 C C . LEU A 1 200 ? 38.035 56.478 46.658 1.00 22.90 200 LEU A C 1
ATOM 1596 O O . LEU A 1 200 ? 39.048 57.124 46.932 1.00 22.81 200 LEU A O 1
ATOM 1601 N N . GLU A 1 201 ? 37.374 55.763 47.559 1.00 24.38 201 GLU A N 1
ATOM 1602 C CA . GLU A 1 201 ? 37.811 55.711 48.945 1.00 27.27 201 GLU A CA 1
ATOM 1603 C C . GLU A 1 201 ? 39.223 55.137 49.039 1.00 28.06 201 GLU A C 1
ATOM 1604 O O . GLU A 1 201 ? 39.988 55.493 49.935 1.00 27.78 201 GLU A O 1
ATOM 1610 N N . ASN A 1 202 ? 39.565 54.264 48.096 1.00 29.34 202 ASN A N 1
ATOM 1611 C CA . ASN A 1 202 ? 40.880 53.630 48.066 1.00 31.12 202 ASN A CA 1
ATOM 1612 C C . ASN A 1 202 ? 41.935 54.437 47.317 1.00 31.42 202 ASN A C 1
ATOM 1613 O O . ASN A 1 202 ? 43.117 54.095 47.350 1.00 31.54 202 ASN A O 1
ATOM 1618 N N . TYR A 1 203 ? 41.514 55.499 46.636 1.00 30.12 203 TYR A N 1
ATOM 1619 C CA . TYR A 1 203 ? 42.456 56.327 45.892 1.00 30.41 203 TYR A CA 1
ATOM 1620 C C . TYR A 1 203 ? 43.428 57.050 46.813 1.00 30.42 203 TYR A C 1
ATOM 1621 O O . TYR A 1 203 ? 43.260 57.059 48.033 1.00 30.42 203 TYR A O 1
ATOM 1630 N N . ASP A 1 204 ? 44.443 57.662 46.214 1.00 31.37 204 ASP A N 1
ATOM 1631 C CA . ASP A 1 204 ? 45.451 58.401 46.963 1.00 31.82 204 ASP A CA 1
ATOM 1632 C C . ASP A 1 204 ? 44.852 59.712 47.470 1.00 30.99 204 ASP A C 1
ATOM 1633 O O . ASP A 1 204 ? 43.966 60.285 46.836 1.00 29.48 204 ASP A O 1
ATOM 1638 N N . SER A 1 205 ? 45.336 60.182 48.615 1.00 29.91 205 SER A N 1
ATOM 1639 C CA . SER A 1 205 ? 44.843 61.418 49.211 1.00 29.85 205 SER A CA 1
ATOM 1640 C C . SER A 1 205 ? 45.038 62.632 48.306 1.00 28.91 205 SER A C 1
ATOM 1641 O O . SER A 1 205 ? 44.432 63.682 48.527 1.00 29.20 205 SER A O 1
ATOM 1644 N N . GLU A 1 206 ? 45.882 62.486 47.291 1.00 28.28 206 GLU A N 1
ATOM 1645 C CA . GLU A 1 206 ? 46.161 63.576 46.363 1.00 28.19 206 GLU A CA 1
ATOM 1646 C C . GLU A 1 206 ? 45.354 63.460 45.071 1.00 26.24 206 GLU A C 1
ATOM 1647 O O . GLU A 1 206 ? 45.470 64.306 44.182 1.00 25.91 206 GLU A O 1
ATOM 1653 N N . HIS A 1 207 ? 44.537 62.416 44.973 1.00 23.95 207 HIS A N 1
ATOM 1654 C CA . HIS A 1 207 ? 43.717 62.195 43.786 1.00 21.69 207 HIS A CA 1
ATOM 1655 C C . HIS A 1 207 ? 42.619 63.249 43.723 1.00 20.61 207 HIS A C 1
ATOM 1656 O O . HIS A 1 207 ? 41.873 63.448 44.682 1.00 21.08 207 HIS A O 1
ATOM 1663 N N . PHE A 1 208 ? 42.526 63.917 42.579 1.00 19.60 208 PHE A N 1
ATOM 1664 C CA . PHE A 1 208 ? 41.546 64.973 42.379 1.00 18.65 208 PHE A CA 1
ATOM 1665 C C . PHE A 1 208 ? 40.106 64.595 42.709 1.00 17.62 208 PHE A C 1
ATOM 1666 O O . PHE A 1 208 ? 39.406 65.351 43.382 1.00 17.41 208 PHE A O 1
ATOM 1674 N N . GLU A 1 209 ? 39.655 63.441 42.233 1.00 16.58 209 GLU A N 1
ATOM 1675 C CA . GLU A 1 209 ? 38.283 63.038 42.504 1.00 16.12 209 GLU A CA 1
ATOM 1676 C C . GLU A 1 209 ? 38.059 62.736 43.978 1.00 17.27 209 GLU A C 1
ATOM 1677 O O . GLU A 1 209 ? 37.012 63.071 44.532 1.00 16.86 209 GLU A O 1
ATOM 1683 N N . LYS A 1 210 ? 39.042 62.115 44.621 1.00 18.23 210 LYS A N 1
ATOM 1684 C CA . LYS A 1 210 ? 38.898 61.800 46.034 1.00 19.38 210 LYS A CA 1
ATOM 1685 C C . LYS A 1 210 ? 38.841 63.085 46.848 1.00 19.13 210 LYS A C 1
ATOM 1686 O O . LYS A 1 210 ? 38.037 63.205 47.769 1.00 18.73 210 LYS A O 1
ATOM 1700 N N . TYR A 1 212 ? 37.781 65.909 45.854 1.00 17.66 212 TYR A N 1
ATOM 1701 C CA . TYR A 1 212 ? 36.492 66.527 45.571 1.00 17.68 212 TYR A CA 1
ATOM 1702 C C . TYR A 1 212 ? 35.399 65.897 46.435 1.00 15.33 212 TYR A C 1
ATOM 1703 O O . TYR A 1 212 ? 34.595 66.603 47.043 1.00 16.72 212 TYR A O 1
ATOM 1712 N N . TRP A 1 213 ? 35.372 64.570 46.485 1.00 15.26 213 TRP A N 1
ATOM 1713 C CA . TRP A 1 213 ? 34.377 63.866 47.283 1.00 15.19 213 TRP A CA 1
ATOM 1714 C C . TRP A 1 213 ? 34.504 64.228 48.759 1.00 17.15 213 TRP A C 1
ATOM 1715 O O . TRP A 1 213 ? 33.503 64.388 49.455 1.00 18.43 213 TRP A O 1
ATOM 1726 N N . GLU A 1 214 ? 35.735 64.367 49.236 1.00 18.00 214 GLU A N 1
ATOM 1727 C CA . GLU A 1 214 ? 35.946 64.726 50.633 1.00 20.00 214 GLU A CA 1
ATOM 1728 C C . GLU A 1 214 ? 35.465 66.150 50.895 1.00 19.28 214 GLU A C 1
ATOM 1729 O O . GLU A 1 214 ? 34.799 66.415 51.897 1.00 19.63 214 GLU A O 1
ATOM 1735 N N . LYS A 1 215 ? 35.791 67.063 49.985 1.00 20.76 215 LYS A N 1
ATOM 1736 C CA . LYS A 1 215 ? 35.390 68.458 50.125 1.00 22.57 215 LYS A CA 1
ATOM 1737 C C . LYS A 1 215 ? 33.870 68.623 50.089 1.00 22.71 215 LYS A C 1
ATOM 1738 O O . LYS A 1 215 ? 33.306 69.409 50.852 1.00 22.58 215 LYS A O 1
ATOM 1744 N N . LYS A 1 216 ? 33.209 67.879 49.204 1.00 21.51 216 LYS A N 1
ATOM 1745 C CA . LYS A 1 216 ? 31.757 67.953 49.073 1.00 21.48 216 LYS A CA 1
ATOM 1746 C C . LYS A 1 216 ? 31.025 67.057 50.071 1.00 20.12 216 LYS A C 1
ATOM 1747 O O . LYS A 1 216 ? 29.796 67.066 50.130 1.00 20.21 216 LYS A O 1
ATOM 1753 N N . ARG A 1 217 ? 31.785 66.291 50.850 1.00 19.32 217 ARG A N 1
ATOM 1754 C CA . ARG A 1 217 ? 31.228 65.383 51.850 1.00 19.71 217 ARG A CA 1
ATOM 1755 C C . ARG A 1 217 ? 30.389 64.262 51.238 1.00 19.13 217 ARG A C 1
ATOM 1756 O O . ARG A 1 217 ? 29.390 63.828 51.817 1.00 18.62 217 ARG A O 1
ATOM 1764 N N . LEU A 1 218 ? 30.803 63.792 50.064 1.00 18.17 218 LEU A N 1
ATOM 1765 C CA . LEU A 1 218 ? 30.101 62.709 49.383 1.00 17.15 218 LEU A CA 1
ATOM 1766 C C . LEU A 1 218 ? 30.366 61.356 50.047 1.00 17.32 218 LEU A C 1
ATOM 1767 O O . LEU A 1 218 ? 29.558 60.437 49.931 1.00 17.21 218 LEU A O 1
ATOM 1772 N N . PHE A 1 219 ? 31.484 61.230 50.756 1.00 17.23 219 PHE A N 1
ATOM 1773 C CA . PHE A 1 219 ? 31.797 59.967 51.415 1.00 18.08 219 PHE A CA 1
ATOM 1774 C C . PHE A 1 219 ? 30.904 59.679 52.619 1.00 18.23 219 PHE A C 1
ATOM 1775 O O . PHE A 1 219 ? 30.433 58.557 52.788 1.00 18.79 219 PHE A O 1
ATOM 1783 N N . GLU A 1 220 ? 30.666 60.701 53.435 1.00 19.77 220 GLU A N 1
ATOM 1784 C CA . GLU A 1 220 ? 29.856 60.575 54.649 1.00 21.51 220 GLU A CA 1
ATOM 1785 C C . GLU A 1 220 ? 28.372 60.261 54.469 1.00 21.76 220 GLU A C 1
ATOM 1786 O O . GLU A 1 220 ? 27.774 59.592 55.312 1.00 23.09 220 GLU A O 1
ATOM 1792 N N . ALA A 1 221 ? 27.774 60.748 53.388 1.00 19.96 221 ALA A N 1
ATOM 1793 C CA . ALA A 1 221 ? 26.354 60.526 53.142 1.00 19.19 221 ALA A CA 1
ATOM 1794 C C . ALA A 1 221 ? 26.008 59.050 52.999 1.00 17.52 221 ALA A C 1
ATOM 1795 O O . ALA A 1 221 ? 26.867 58.231 52.673 1.00 16.95 221 ALA A O 1
ATOM 1797 N N . ASN A 1 222 ? 24.744 58.716 53.253 1.00 16.23 222 ASN A N 1
ATOM 1798 C CA . ASN A 1 222 ? 24.278 57.335 53.148 1.00 16.55 222 ASN A CA 1
ATOM 1799 C C . ASN A 1 222 ? 23.787 57.007 51.746 1.00 15.72 222 ASN A C 1
ATOM 1800 O O . ASN A 1 222 ? 23.730 55.840 51.358 1.00 16.22 222 ASN A O 1
ATOM 1805 N N . SER A 1 223 ? 23.417 58.039 50.998 1.00 15.22 223 SER A N 1
ATOM 1806 C CA . SER A 1 223 ? 22.941 57.856 49.632 1.00 14.94 223 SER A CA 1
ATOM 1807 C C . SER A 1 223 ? 23.144 59.159 48.880 1.00 14.79 223 SER A C 1
ATOM 1808 O O . SER A 1 223 ? 23.399 60.201 49.485 1.00 14.19 223 SER A O 1
ATOM 1811 N N . LEU A 1 224 ? 23.042 59.095 47.557 1.00 13.69 224 LEU A N 1
ATOM 1812 C CA . LEU A 1 224 ? 23.212 60.286 46.742 1.00 12.86 224 LEU A CA 1
ATOM 1813 C C . LEU A 1 224 ? 22.067 61.263 47.007 1.00 12.71 224 LEU A C 1
ATOM 1814 O O . LEU A 1 224 ? 22.288 62.467 47.119 1.00 13.42 224 LEU A O 1
ATOM 1819 N N . GLU A 1 225 ? 20.845 60.752 47.127 1.00 11.90 225 GLU A N 1
ATOM 1820 C CA . GLU A 1 225 ? 19.704 61.627 47.373 1.00 12.07 225 GLU A CA 1
ATOM 1821 C C . GLU A 1 225 ? 19.813 62.301 48.737 1.00 13.32 225 GLU A C 1
ATOM 1822 O O . GLU A 1 225 ? 19.538 63.495 48.874 1.00 13.98 225 GLU A O 1
ATOM 1828 N N . GLU A 1 226 ? 20.212 61.537 49.746 1.00 13.60 226 GLU A N 1
ATOM 1829 C CA . GLU A 1 226 ? 20.368 62.098 51.081 1.00 14.91 226 GLU A CA 1
ATOM 1830 C C . GLU A 1 226 ? 21.449 63.174 51.043 1.00 14.46 226 GLU A C 1
ATOM 1831 O O . GLU A 1 226 ? 21.284 64.254 51.609 1.00 16.03 226 GLU A O 1
ATOM 1837 N N . TRP A 1 227 ? 22.556 62.868 50.374 1.00 15.83 227 TRP A N 1
ATOM 1838 C CA . TRP A 1 227 ? 23.658 63.808 50.255 1.00 15.29 227 TRP A CA 1
ATOM 1839 C C . TRP A 1 227 ? 23.171 65.139 49.695 1.00 15.91 227 TRP A C 1
ATOM 1840 O O . TRP A 1 227 ? 23.506 66.201 50.215 1.00 16.90 227 TRP A O 1
ATOM 1851 N N . TYR A 1 228 ? 22.371 65.076 48.636 1.00 15.56 228 TYR A N 1
ATOM 1852 C CA . TYR A 1 228 ? 21.869 66.288 48.007 1.00 15.29 228 TYR A CA 1
ATOM 1853 C C . TYR A 1 228 ? 21.070 67.175 48.952 1.00 16.34 228 TYR A C 1
ATOM 1854 O O . TYR A 1 228 ? 21.239 68.395 48.957 1.00 18.05 228 TYR A O 1
ATOM 1863 N N . TYR A 1 229 ? 20.199 66.570 49.752 1.00 16.79 229 TYR A N 1
ATOM 1864 C CA . TYR A 1 229 ? 19.374 67.348 50.665 1.00 18.90 229 TYR A CA 1
ATOM 1865 C C . TYR A 1 229 ? 20.002 67.675 52.016 1.00 20.95 229 TYR A C 1
ATOM 1866 O O . TYR A 1 229 ? 19.701 68.714 52.607 1.00 21.27 229 TYR A O 1
ATOM 1875 N N . VAL A 1 230 ? 20.882 66.806 52.499 1.00 21.31 230 VAL A N 1
ATOM 1876 C CA . VAL A 1 230 ? 21.527 67.030 53.788 1.00 25.44 230 VAL A CA 1
ATOM 1877 C C . VAL A 1 230 ? 22.761 67.924 53.680 1.00 28.12 230 VAL A C 1
ATOM 1878 O O . VAL A 1 230 ? 23.030 68.733 54.569 1.00 28.08 230 VAL A O 1
ATOM 1882 N N . GLU A 1 231 ? 23.506 67.781 52.588 1.00 31.55 231 GLU A N 1
ATOM 1883 C CA . GLU A 1 231 ? 24.715 68.572 52.385 1.00 34.91 231 GLU A CA 1
ATOM 1884 C C . GLU A 1 231 ? 24.977 68.915 50.924 1.00 35.84 231 GLU A C 1
ATOM 1885 O O . GLU A 1 231 ? 25.741 68.234 50.241 1.00 37.38 231 GLU A O 1
ATOM 1891 N N . ASN A 1 232 ? 24.340 69.984 50.458 1.00 38.55 232 ASN A N 1
ATOM 1892 C CA . ASN A 1 232 ? 24.494 70.445 49.083 1.00 40.11 232 ASN A CA 1
ATOM 1893 C C . ASN A 1 232 ? 23.705 71.729 48.861 1.00 41.41 232 ASN A C 1
ATOM 1894 O O . ASN A 1 232 ? 24.336 72.749 48.510 1.00 41.92 232 ASN A O 1
ATOM 1907 N N . ASN B 1 2 ? 48.032 44.858 -2.776 1.00 34.07 2 ASN B N 1
ATOM 1908 C CA . ASN B 1 2 ? 46.985 44.906 -1.761 1.00 30.71 2 ASN B CA 1
ATOM 1909 C C . ASN B 1 2 ? 47.050 46.228 -0.999 1.00 27.58 2 ASN B C 1
ATOM 1910 O O . ASN B 1 2 ? 48.129 46.685 -0.619 1.00 28.06 2 ASN B O 1
ATOM 1915 N N . LYS B 1 3 ? 45.889 46.836 -0.777 1.00 23.33 3 LYS B N 1
ATOM 1916 C CA . LYS B 1 3 ? 45.818 48.105 -0.067 1.00 21.16 3 LYS B CA 1
ATOM 1917 C C . LYS B 1 3 ? 44.947 48.027 1.177 1.00 18.69 3 LYS B C 1
ATOM 1918 O O . LYS B 1 3 ? 43.866 47.433 1.163 1.00 16.95 3 LYS B O 1
ATOM 1924 N N . ILE B 1 4 ? 45.433 48.634 2.251 1.00 16.84 4 ILE B N 1
ATOM 1925 C CA . ILE B 1 4 ? 44.704 48.666 3.507 1.00 16.37 4 ILE B CA 1
ATOM 1926 C C . ILE B 1 4 ? 44.570 50.111 3.955 1.00 14.63 4 ILE B C 1
ATOM 1927 O O . ILE B 1 4 ? 45.558 50.839 4.026 1.00 16.96 4 ILE B O 1
ATOM 1932 N N . PHE B 1 5 ? 43.339 50.527 4.231 1.00 13.71 5 PHE B N 1
ATOM 1933 C CA . PHE B 1 5 ? 43.076 51.879 4.696 1.00 11.29 5 PHE B CA 1
ATOM 1934 C C . PHE B 1 5 ? 42.770 51.805 6.184 1.00 11.52 5 PHE B C 1
ATOM 1935 O O . PHE B 1 5 ? 41.939 51.005 6.616 1.00 13.35 5 PHE B O 1
ATOM 1943 N N . ILE B 1 6 ? 43.445 52.641 6.960 1.00 11.20 6 ILE B N 1
ATOM 1944 C CA . ILE B 1 6 ? 43.245 52.658 8.400 1.00 12.76 6 ILE B CA 1
ATOM 1945 C C . ILE B 1 6 ? 42.919 54.056 8.889 1.00 12.50 6 ILE B C 1
ATOM 1946 O O . ILE B 1 6 ? 43.573 55.020 8.502 1.00 13.69 6 ILE B O 1
ATOM 1951 N N . TYR B 1 7 ? 41.885 54.169 9.714 1.00 13.19 7 TYR B N 1
ATOM 1952 C CA . TYR B 1 7 ? 41.532 55.455 10.293 1.00 12.66 7 TYR B CA 1
ATOM 1953 C C . TYR B 1 7 ? 41.290 55.264 11.774 1.00 12.26 7 TYR B C 1
ATOM 1954 O O . TYR B 1 7 ? 40.490 54.421 12.191 1.00 12.35 7 TYR B O 1
ATOM 1963 N N . ALA B 1 8 ? 42.005 56.047 12.569 1.00 11.21 8 ALA B N 1
ATOM 1964 C CA . ALA B 1 8 ? 41.876 55.994 14.015 1.00 11.19 8 ALA B CA 1
ATOM 1965 C C . ALA B 1 8 ? 41.313 57.333 14.477 1.00 11.81 8 ALA B C 1
ATOM 1966 O O . ALA B 1 8 ? 41.969 58.367 14.347 1.00 12.39 8 ALA B O 1
ATOM 1968 N N . GLY B 1 9 ? 40.099 57.312 15.019 1.00 10.18 9 GLY B N 1
ATOM 1969 C CA . GLY B 1 9 ? 39.469 58.538 15.477 1.00 11.29 9 GLY B CA 1
ATOM 1970 C C . GLY B 1 9 ? 39.980 58.987 16.829 1.00 11.75 9 GLY B C 1
ATOM 1971 O O . GLY B 1 9 ? 39.249 58.942 17.818 1.00 12.63 9 GLY B O 1
ATOM 1972 N N . VAL B 1 10 ? 41.234 59.430 16.869 1.00 12.84 10 VAL B N 1
ATOM 1973 C CA . VAL B 1 10 ? 41.871 59.871 18.109 1.00 14.73 10 VAL B CA 1
ATOM 1974 C C . VAL B 1 10 ? 42.334 61.332 18.094 1.00 14.29 10 VAL B C 1
ATOM 1975 O O . VAL B 1 10 ? 42.797 61.838 17.070 1.00 18.09 10 VAL B O 1
ATOM 1979 N N . ARG B 1 11 ? 42.231 61.982 19.252 1.00 15.89 11 ARG B N 1
ATOM 1980 C CA . ARG B 1 11 ? 42.616 63.381 19.438 1.00 18.58 11 ARG B CA 1
ATOM 1981 C C . ARG B 1 11 ? 43.772 63.568 20.403 1.00 17.38 11 ARG B C 1
ATOM 1982 O O . ARG B 1 11 ? 44.327 64.663 20.510 1.00 17.93 11 ARG B O 1
ATOM 1990 N N . ASN B 1 12 ? 44.111 62.519 21.139 1.00 15.84 12 ASN B N 1
ATOM 1991 C CA . ASN B 1 12 ? 45.214 62.611 22.086 1.00 17.23 12 ASN B CA 1
ATOM 1992 C C . ASN B 1 12 ? 46.364 61.783 21.538 1.00 15.62 12 ASN B C 1
ATOM 1993 O O . ASN B 1 12 ? 46.188 60.605 21.233 1.00 15.03 12 ASN B O 1
ATOM 1998 N N . HIS B 1 13 ? 47.541 62.388 21.411 1.00 15.98 13 HIS B N 1
ATOM 1999 C CA . HIS B 1 13 ? 48.678 61.664 20.862 1.00 15.57 13 HIS B CA 1
ATOM 2000 C C . HIS B 1 13 ? 49.130 60.486 21.720 1.00 15.46 13 HIS B C 1
ATOM 2001 O O . HIS B 1 13 ? 49.761 59.562 21.210 1.00 16.63 13 HIS B O 1
ATOM 2008 N N . ASN B 1 14 ? 48.803 60.511 23.010 1.00 15.08 14 ASN B N 1
ATOM 2009 C CA . ASN B 1 14 ? 49.175 59.418 23.912 1.00 15.30 14 ASN B CA 1
ATOM 2010 C C . ASN B 1 14 ? 48.069 58.370 23.988 1.00 15.93 14 ASN B C 1
ATOM 2011 O O . ASN B 1 14 ? 48.092 57.482 24.846 1.00 17.14 14 ASN B O 1
ATOM 2016 N N . SER B 1 15 ? 47.100 58.488 23.087 1.00 15.10 15 SER B N 1
ATOM 2017 C CA . SER B 1 15 ? 45.968 57.570 23.018 1.00 15.62 15 SER B CA 1
ATOM 2018 C C . SER B 1 15 ? 46.374 56.102 22.994 1.00 15.11 15 SER B C 1
ATOM 2019 O O . 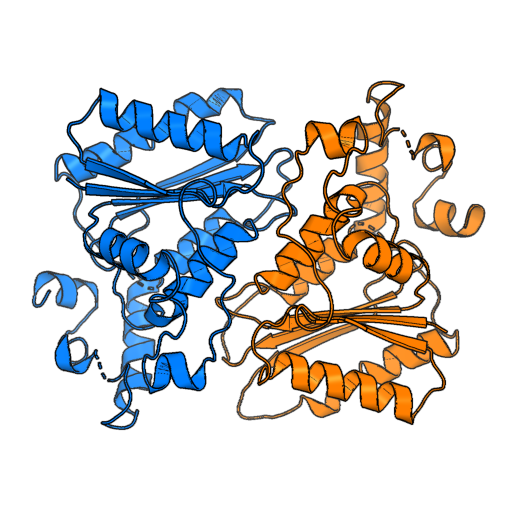SER B 1 15 ? 47.220 55.694 22.202 1.00 15.06 15 SER B O 1
ATOM 2022 N N . LYS B 1 16 ? 45.759 55.307 23.863 1.00 14.36 16 LYS B N 1
ATOM 2023 C CA . LYS B 1 16 ? 46.053 53.886 23.896 1.00 14.98 16 LYS B CA 1
ATOM 2024 C C . LYS B 1 16 ? 45.492 53.276 22.610 1.00 13.65 16 LYS B C 1
ATOM 2025 O O . LYS B 1 16 ? 46.052 52.327 22.059 1.00 14.35 16 LYS B O 1
ATOM 2031 N N . THR B 1 17 ? 44.382 53.832 22.128 1.00 13.41 17 THR B N 1
ATOM 2032 C CA . THR B 1 17 ? 43.765 53.346 20.898 1.00 12.60 17 THR B CA 1
ATOM 2033 C C . THR B 1 17 ? 44.742 53.496 19.739 1.00 13.29 17 THR B C 1
ATOM 2034 O O . THR B 1 17 ? 44.877 52.593 18.915 1.00 13.65 17 THR B O 1
ATOM 2038 N N . LEU B 1 18 ? 45.416 54.642 19.678 1.00 13.52 18 LEU B N 1
ATOM 2039 C CA . LEU B 1 18 ? 46.387 54.899 18.619 1.00 14.53 18 LEU B CA 1
ATOM 2040 C C . LEU B 1 18 ? 47.545 53.919 18.742 1.00 14.67 18 LEU B C 1
ATOM 2041 O O . LEU B 1 18 ? 48.029 53.391 17.745 1.00 14.05 18 LEU B O 1
ATOM 2046 N N . GLU B 1 19 ? 47.980 53.671 19.974 1.00 13.26 19 GLU B N 1
ATOM 2047 C CA . GLU B 1 19 ? 49.077 52.747 20.218 1.00 15.19 19 GLU B CA 1
ATOM 2048 C C . GLU B 1 19 ? 48.734 51.354 19.691 1.00 13.86 19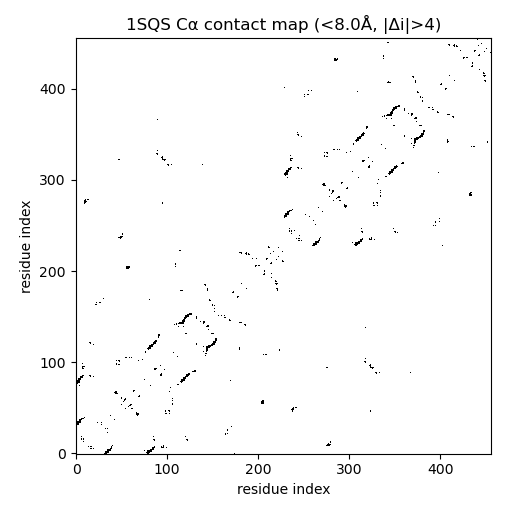 GLU B C 1
ATOM 2049 O O . GLU B 1 19 ? 49.530 50.735 18.987 1.00 15.41 19 GLU B O 1
ATOM 2055 N N . TYR B 1 20 ? 47.545 50.862 20.021 1.00 13.14 20 TYR B N 1
ATOM 2056 C CA . TYR B 1 20 ? 47.137 49.538 19.562 1.00 12.08 20 TYR B CA 1
ATOM 2057 C C . TYR B 1 20 ? 46.897 49.478 18.056 1.00 11.87 20 TYR B C 1
ATOM 2058 O O . TYR B 1 20 ? 47.130 48.448 17.419 1.00 12.71 20 TYR B O 1
ATOM 2067 N N . THR B 1 21 ? 46.417 50.576 17.485 1.00 12.61 21 THR B N 1
ATOM 2068 C CA . THR B 1 21 ? 46.173 50.606 16.050 1.00 13.53 21 THR B CA 1
ATOM 2069 C C . THR B 1 21 ? 47.516 50.588 15.315 1.00 12.81 21 THR B C 1
ATOM 2070 O O . THR B 1 21 ? 47.663 49.917 14.297 1.00 12.70 21 THR B O 1
ATOM 2074 N N . LYS B 1 22 ? 48.494 51.320 15.844 1.00 14.66 22 LYS B N 1
ATOM 2075 C CA . LYS B 1 22 ? 49.826 51.356 15.248 1.00 16.07 22 LYS B CA 1
ATOM 2076 C C . LYS B 1 22 ? 50.458 49.972 15.383 1.00 16.13 22 LYS B C 1
ATOM 2077 O O . LYS B 1 22 ? 51.149 49.502 14.478 1.00 16.22 22 LYS B O 1
ATOM 2083 N N . ARG B 1 23 ? 50.214 49.320 16.518 1.00 15.84 23 ARG B N 1
ATOM 2084 C CA . ARG B 1 23 ? 50.747 47.985 16.756 1.00 16.57 23 ARG B CA 1
ATOM 2085 C C . ARG B 1 23 ? 50.196 47.009 15.722 1.00 16.45 23 ARG B C 1
ATOM 2086 O O . ARG B 1 23 ? 50.944 46.227 15.136 1.00 16.12 23 ARG B O 1
ATOM 2094 N N . LEU B 1 24 ? 48.883 47.051 15.497 1.00 15.28 24 LEU B N 1
ATOM 2095 C CA . LEU B 1 24 ? 48.262 46.164 14.520 1.00 15.11 24 LEU B CA 1
ATOM 2096 C C . LEU B 1 24 ? 48.861 46.406 13.136 1.00 15.28 24 LEU B C 1
ATOM 2097 O O . LEU B 1 24 ? 49.171 45.459 12.414 1.00 16.47 24 LEU B O 1
ATOM 2102 N N . SER B 1 25 ? 49.030 47.675 12.774 1.00 15.45 25 SER B N 1
ATOM 2103 C CA . SER B 1 25 ? 49.598 48.026 11.478 1.00 16.67 25 SER B CA 1
ATOM 2104 C C . SER B 1 25 ? 51.016 47.472 11.349 1.00 17.67 25 SER B C 1
ATOM 2105 O O . SER B 1 25 ? 51.379 46.912 10.313 1.00 18.67 25 SER B O 1
ATOM 2108 N N . SER B 1 26 ? 51.806 47.621 12.407 1.00 17.09 26 SER B N 1
ATOM 2109 C CA . SER B 1 26 ? 53.185 47.136 12.417 1.00 18.34 26 SER B CA 1
ATOM 2110 C C . SER B 1 26 ? 53.257 45.623 12.247 1.00 17.94 26 SER B C 1
ATOM 2111 O O . SER B 1 26 ? 54.105 45.118 11.514 1.00 20.00 26 SER B O 1
ATOM 2114 N N . ILE B 1 27 ? 52.375 44.902 12.933 1.00 17.29 27 ILE B N 1
ATOM 2115 C CA . ILE B 1 27 ? 52.352 43.448 12.840 1.00 18.01 27 ILE B CA 1
ATOM 2116 C C . ILE B 1 27 ? 52.065 43.010 11.410 1.00 19.42 27 ILE B C 1
ATOM 2117 O O . ILE B 1 27 ? 52.791 42.194 10.845 1.00 20.46 27 ILE B O 1
ATOM 2122 N N . ILE B 1 28 ? 51.012 43.568 10.822 1.00 19.53 28 ILE B N 1
ATOM 2123 C CA . ILE B 1 28 ? 50.635 43.228 9.455 1.00 20.00 28 ILE B CA 1
ATOM 2124 C C . ILE B 1 28 ? 51.767 43.491 8.468 1.00 21.85 28 ILE B C 1
ATOM 2125 O O . ILE B 1 28 ? 52.073 42.645 7.629 1.00 22.83 28 ILE B O 1
ATOM 2130 N N . SER B 1 29 ? 52.381 44.665 8.568 1.00 22.55 29 SER B N 1
ATOM 2131 C CA . SER B 1 29 ? 53.470 45.037 7.669 1.00 24.60 29 SER B CA 1
ATOM 2132 C C . SER B 1 29 ? 54.723 44.188 7.854 1.00 25.88 29 SER B C 1
ATOM 2133 O O . SER B 1 29 ? 55.506 44.019 6.919 1.00 25.37 29 SER B O 1
ATOM 2136 N N . SER B 1 30 ? 54.912 43.655 9.057 1.00 25.91 30 SER B N 1
ATOM 2137 C CA . SER B 1 30 ? 56.085 42.838 9.348 1.00 27.22 30 SER B CA 1
ATOM 2138 C C . SER B 1 30 ? 55.902 41.396 8.884 1.00 28.16 30 SER B C 1
ATOM 2139 O O . SER B 1 30 ? 56.828 40.589 8.965 1.00 30.05 30 SER B O 1
ATOM 2142 N N . ARG B 1 31 ? 54.709 41.075 8.394 1.00 27.53 31 ARG B N 1
ATOM 2143 C CA . ARG B 1 31 ? 54.409 39.725 7.933 1.00 27.13 31 ARG B CA 1
ATOM 2144 C C . ARG B 1 31 ? 53.883 39.703 6.502 1.00 26.43 31 ARG B C 1
ATOM 2145 O O . ARG B 1 31 ? 53.788 38.639 5.889 1.00 26.85 31 ARG B O 1
ATOM 2153 N N . ASN B 1 32 ? 53.545 40.875 5.974 1.00 25.94 32 ASN B N 1
ATOM 2154 C CA . ASN B 1 32 ? 52.991 40.975 4.627 1.00 25.63 32 ASN B CA 1
ATOM 2155 C C . ASN B 1 32 ? 53.487 42.200 3.871 1.00 26.43 32 ASN B C 1
ATOM 2156 O O . ASN B 1 32 ? 53.873 43.201 4.471 1.00 26.53 32 ASN B O 1
ATOM 2161 N N . ASN B 1 33 ? 53.473 42.113 2.546 1.00 27.72 33 ASN B N 1
ATOM 2162 C CA . ASN B 1 33 ? 53.885 43.231 1.711 1.00 28.60 33 ASN B CA 1
ATOM 2163 C C . ASN B 1 33 ? 52.612 43.917 1.222 1.00 28.19 33 ASN B C 1
ATOM 2164 O O . ASN B 1 33 ? 52.019 43.506 0.226 1.00 28.53 33 ASN B O 1
ATOM 2169 N N . VAL B 1 34 ? 52.188 44.955 1.935 1.00 26.65 34 VAL B N 1
ATOM 2170 C CA . VAL B 1 34 ? 50.973 45.672 1.571 1.00 27.15 34 VAL B CA 1
ATOM 2171 C C . VAL B 1 34 ? 51.149 47.182 1.615 1.00 25.67 34 VAL B C 1
ATOM 2172 O O . VAL B 1 34 ? 52.118 47.692 2.179 1.00 25.77 34 VAL B O 1
ATOM 2176 N N . ASP B 1 35 ? 50.202 47.887 1.005 1.00 25.01 35 ASP B N 1
ATOM 2177 C CA . ASP B 1 35 ? 50.220 49.343 0.968 1.00 24.58 35 ASP B CA 1
ATOM 2178 C C . ASP B 1 35 ? 49.217 49.829 2.004 1.00 23.77 35 ASP B C 1
ATOM 2179 O O . ASP B 1 35 ? 48.009 49.710 1.811 1.00 23.19 35 ASP B O 1
ATOM 2184 N N . ILE B 1 36 ? 49.722 50.371 3.107 1.00 21.75 36 ILE B N 1
ATOM 2185 C CA . ILE B 1 36 ? 48.858 50.857 4.176 1.00 20.73 36 ILE B CA 1
ATOM 2186 C C . ILE B 1 36 ? 48.800 52.379 4.253 1.00 19.81 36 ILE B C 1
ATOM 2187 O O . ILE B 1 36 ? 49.828 53.051 4.261 1.00 22.31 36 ILE B O 1
ATOM 2192 N N . SER B 1 37 ? 47.583 52.916 4.290 1.00 18.60 37 SER B N 1
ATOM 2193 C CA . SER B 1 37 ? 47.369 54.353 4.413 1.00 17.74 37 SER B CA 1
ATOM 2194 C C . SER B 1 37 ? 46.813 54.548 5.817 1.00 17.58 37 SER B C 1
ATOM 2195 O O . SER B 1 37 ? 45.686 54.147 6.102 1.00 20.28 37 SER B O 1
ATOM 2198 N N . PHE B 1 38 ? 47.609 55.151 6.691 1.00 16.33 38 PHE B N 1
ATOM 2199 C CA . PHE B 1 38 ? 47.200 55.362 8.075 1.00 15.62 38 PHE B CA 1
ATOM 2200 C C . PHE B 1 38 ? 46.786 56.812 8.299 1.00 16.43 38 PHE B C 1
ATOM 2201 O O . PHE B 1 38 ? 47.614 57.721 8.243 1.00 18.02 38 PHE B O 1
ATOM 2209 N N . ARG B 1 39 ? 45.501 57.030 8.552 1.00 14.58 39 ARG B N 1
ATOM 2210 C CA . ARG B 1 39 ? 45.018 58.380 8.772 1.00 13.93 39 ARG B CA 1
ATOM 2211 C C . ARG B 1 39 ? 44.415 58.599 10.149 1.00 14.37 39 ARG B C 1
ATOM 2212 O O . ARG B 1 39 ? 43.849 57.688 10.751 1.00 15.14 39 ARG B O 1
ATOM 2220 N N . THR B 1 40 ? 44.562 59.825 10.640 1.00 13.20 40 THR B N 1
ATOM 2221 C CA . THR B 1 40 ? 44.050 60.223 11.946 1.00 12.17 40 THR B CA 1
ATOM 2222 C C . THR B 1 40 ? 43.780 61.717 11.887 1.00 12.52 40 THR B C 1
ATOM 2223 O O . THR B 1 40 ? 44.114 62.378 10.899 1.00 12.13 40 THR B O 1
ATOM 2227 N N . PRO B 1 41 ? 43.155 62.267 12.936 1.00 10.93 41 PRO B N 1
ATOM 2228 C CA . PRO B 1 41 ? 42.874 63.702 12.961 1.00 11.35 41 PRO B CA 1
ATOM 2229 C C . PRO B 1 41 ? 44.169 64.522 12.975 1.00 11.98 41 PRO B C 1
ATOM 2230 O O . PRO B 1 41 ? 44.151 65.730 12.737 1.00 14.17 41 PRO B O 1
ATOM 2234 N N . PHE B 1 42 ? 45.289 63.864 13.267 1.00 12.24 42 PHE B N 1
ATOM 2235 C CA . PHE B 1 42 ? 46.582 64.547 13.305 1.00 13.37 42 PHE B CA 1
ATOM 2236 C C . PHE B 1 42 ? 47.175 64.771 11.920 1.00 14.24 42 PHE B C 1
ATOM 2237 O O . PHE B 1 42 ? 47.811 65.799 11.678 1.00 15.05 42 PHE B O 1
ATOM 2245 N N . ASN B 1 43 ? 46.978 63.817 11.014 1.00 13.97 43 ASN B N 1
ATOM 2246 C CA . ASN B 1 43 ? 47.528 63.947 9.665 1.00 14.42 43 ASN B CA 1
ATOM 2247 C C . ASN B 1 43 ? 46.476 64.122 8.578 1.00 15.50 43 ASN B C 1
ATOM 2248 O O . ASN B 1 43 ? 46.808 64.202 7.392 1.00 16.75 43 ASN B O 1
ATOM 2253 N N . SER B 1 44 ? 45.211 64.183 8.977 1.00 14.43 44 SER B N 1
ATOM 2254 C CA . SER B 1 44 ? 44.121 64.347 8.025 1.00 16.08 44 SER B CA 1
ATOM 2255 C C . SER B 1 44 ? 43.125 65.356 8.559 1.00 16.14 44 SER B C 1
ATOM 2256 O O . SER B 1 44 ? 42.795 65.354 9.745 1.00 18.39 44 SER B O 1
ATOM 2259 N N . GLU B 1 45 ? 42.645 66.224 7.678 1.00 14.84 45 GLU B N 1
ATOM 2260 C CA . GLU B 1 45 ? 41.697 67.244 8.085 1.00 16.49 45 GLU B CA 1
ATOM 2261 C C . GLU B 1 45 ? 40.279 66.917 7.626 1.00 14.04 45 GLU B C 1
ATOM 2262 O O . GLU B 1 45 ? 40.000 66.880 6.431 1.00 14.59 45 GLU B O 1
ATOM 2268 N N . LEU B 1 46 ? 39.396 66.667 8.585 1.00 13.46 46 LEU B N 1
ATOM 2269 C CA . LEU B 1 46 ? 37.997 66.376 8.291 1.00 12.62 46 LEU B CA 1
ATOM 2270 C C . LEU B 1 46 ? 37.131 67.281 9.146 1.00 13.50 46 LEU B C 1
ATOM 2271 O O . LEU B 1 46 ? 36.894 66.998 10.322 1.00 14.33 46 LEU B O 1
ATOM 2276 N N . GLU B 1 47 ? 36.672 68.382 8.558 1.00 11.42 47 GLU B N 1
ATOM 2277 C CA . GLU B 1 47 ? 35.819 69.317 9.281 1.00 13.06 47 GLU B CA 1
ATOM 2278 C C . GLU B 1 47 ? 34.568 68.578 9.753 1.00 11.65 47 GLU B C 1
ATOM 2279 O O . GLU B 1 47 ? 34.153 67.596 9.139 1.00 11.19 47 GLU B O 1
ATOM 2285 N N . ILE B 1 48 ? 33.975 69.039 10.847 1.00 11.99 48 ILE B N 1
ATOM 2286 C CA . ILE B 1 48 ? 32.782 68.391 11.364 1.00 10.41 48 ILE B CA 1
ATOM 2287 C C . ILE B 1 48 ? 31.685 68.423 10.305 1.00 10.64 48 ILE B C 1
ATOM 2288 O O . ILE B 1 48 ? 31.367 69.472 9.744 1.00 12.43 48 ILE B O 1
ATOM 2293 N N . SER B 1 49 ? 31.132 67.250 10.016 1.00 9.14 49 SER B N 1
ATOM 2294 C CA . SER B 1 49 ? 30.092 67.103 9.002 1.00 9.37 49 SER B CA 1
ATOM 2295 C C . SER B 1 49 ? 28.943 68.092 9.193 1.00 8.43 49 SER B C 1
ATOM 2296 O O . SER B 1 49 ? 28.382 68.199 10.280 1.00 9.86 49 SER B O 1
ATOM 2299 N N . ASN B 1 50 ? 28.581 68.799 8.127 1.00 9.97 50 ASN B N 1
ATOM 2300 C CA . ASN B 1 50 ? 27.500 69.777 8.208 1.00 11.26 50 ASN B CA 1
ATOM 2301 C C . ASN B 1 50 ? 26.421 69.561 7.155 1.00 12.98 50 ASN B C 1
ATOM 2302 O O . ASN B 1 50 ? 25.597 70.440 6.904 1.00 14.02 50 ASN B O 1
ATOM 2307 N N . SER B 1 51 ? 26.411 68.371 6.568 1.00 11.56 51 SER B N 1
ATOM 2308 C CA . SER B 1 51 ? 25.459 68.035 5.518 1.00 13.99 51 SER B CA 1
ATOM 2309 C C . SER B 1 51 ? 23.986 68.069 5.904 1.00 12.74 51 SER B C 1
ATOM 2310 O O . SER B 1 51 ? 23.611 67.902 7.068 1.00 13.14 51 SER B O 1
ATOM 2313 N N . ASP B 1 52 ? 23.156 68.289 4.890 1.00 14.23 52 ASP B N 1
ATOM 2314 C CA . ASP B 1 52 ? 21.707 68.321 5.038 1.00 15.42 52 ASP B CA 1
ATOM 2315 C C . ASP B 1 52 ? 21.189 67.095 4.286 1.00 15.17 52 ASP B C 1
ATOM 2316 O O . ASP B 1 52 ? 21.516 66.905 3.118 1.00 16.30 52 ASP B O 1
ATOM 2321 N N . SER B 1 53 ? 20.383 66.271 4.949 1.00 15.90 53 SER B N 1
ATOM 2322 C CA . SER B 1 53 ? 19.856 65.050 4.338 1.00 16.64 53 SER B CA 1
ATOM 2323 C C . SER B 1 53 ? 19.174 65.220 2.990 1.00 18.14 53 SER B C 1
ATOM 2324 O O . SER B 1 53 ? 19.429 64.450 2.065 1.00 16.81 53 SER B O 1
ATOM 2327 N N . GLU B 1 54 ? 18.297 66.208 2.880 1.00 18.74 54 GLU B N 1
ATOM 2328 C CA . GLU B 1 54 ? 17.593 66.439 1.629 1.00 21.33 54 GLU B CA 1
ATOM 2329 C C . GLU B 1 54 ? 18.553 66.700 0.482 1.00 20.45 54 GLU B C 1
ATOM 2330 O O . GLU B 1 54 ? 18.474 66.059 -0.562 1.00 21.79 54 GLU B O 1
ATOM 2336 N N . GLU B 1 55 ? 19.467 67.641 0.680 1.00 19.02 55 GLU B N 1
ATOM 2337 C CA . GLU B 1 55 ? 20.430 67.980 -0.357 1.00 20.58 55 GLU B CA 1
ATOM 2338 C C . GLU B 1 55 ? 21.381 66.826 -0.637 1.00 19.44 55 GLU B C 1
ATOM 2339 O O . GLU B 1 55 ? 21.714 66.550 -1.791 1.00 19.15 55 GLU B O 1
ATOM 2345 N N . LEU B 1 56 ? 21.804 66.146 0.422 1.00 16.36 56 LEU B N 1
ATOM 2346 C CA . LEU B 1 56 ? 22.740 65.033 0.305 1.00 17.78 56 LEU B CA 1
ATOM 2347 C C . LEU B 1 56 ? 22.191 63.822 -0.437 1.00 16.64 56 LEU B C 1
ATOM 2348 O O . LEU B 1 56 ? 22.808 63.332 -1.383 1.00 17.12 56 LEU B O 1
ATOM 2353 N N . PHE B 1 57 ? 21.029 63.342 -0.010 1.00 15.03 57 PHE B N 1
ATOM 2354 C CA . PHE B 1 57 ? 20.427 62.158 -0.613 1.00 13.57 57 PHE B CA 1
ATOM 2355 C C . PHE B 1 57 ? 19.624 62.416 -1.879 1.00 14.75 57 PHE B C 1
ATOM 2356 O O . PHE B 1 57 ? 19.639 61.597 -2.795 1.00 14.18 57 PHE B O 1
ATOM 2364 N N . LYS B 1 58 ? 18.930 63.547 -1.947 1.00 15.07 58 LYS B N 1
ATOM 2365 C CA . LYS B 1 58 ? 18.131 63.838 -3.131 1.00 16.49 58 LYS B CA 1
ATOM 2366 C C . LYS B 1 58 ? 18.938 64.403 -4.293 1.00 16.78 58 LYS B C 1
ATOM 2367 O O . LYS B 1 58 ? 18.617 64.144 -5.455 1.00 17.69 58 LYS B O 1
ATOM 2373 N N . LYS B 1 59 ? 19.987 65.164 -3.994 1.00 17.79 59 LYS B N 1
ATOM 2374 C CA . LYS B 1 59 ? 20.790 65.760 -5.056 1.00 18.66 59 LYS B CA 1
ATOM 2375 C C . LYS B 1 59 ? 22.268 65.390 -5.038 1.00 18.76 59 LYS B C 1
ATOM 2376 O O . LYS B 1 59 ? 23.022 65.808 -5.918 1.00 19.93 59 LYS B O 1
ATOM 2382 N N . GLY B 1 60 ? 22.681 64.605 -4.047 1.00 17.56 60 GLY B N 1
ATOM 2383 C CA . GLY B 1 60 ? 24.076 64.212 -3.954 1.00 19.43 60 GLY B CA 1
ATOM 2384 C C . GLY B 1 60 ? 24.998 65.392 -3.699 1.00 19.60 60 GLY B C 1
ATOM 2385 O O . GLY B 1 60 ? 26.161 65.380 -4.101 1.00 19.62 60 GLY B O 1
ATOM 2386 N N . ILE B 1 61 ? 24.484 66.410 -3.018 1.00 21.53 61 ILE B N 1
ATOM 2387 C CA . ILE B 1 61 ? 25.272 67.601 -2.731 1.00 24.09 61 ILE B CA 1
ATOM 2388 C C . ILE B 1 61 ? 26.088 67.491 -1.448 1.00 24.61 61 ILE B C 1
ATOM 2389 O O . ILE B 1 61 ? 25.542 67.299 -0.362 1.00 26.69 61 ILE B O 1
ATOM 2394 N N . ASP B 1 62 ? 27.404 67.606 -1.590 1.00 25.54 62 ASP B N 1
ATOM 2395 C CA . ASP B 1 62 ? 28.316 67.555 -0.455 1.00 27.65 62 ASP B CA 1
ATOM 2396 C C . ASP B 1 62 ? 29.227 68.774 -0.520 1.00 27.70 62 ASP B C 1
ATOM 2397 O O . ASP B 1 62 ? 30.139 68.839 -1.343 1.00 29.33 62 ASP B O 1
ATOM 2402 N N . ARG B 1 63 ? 28.972 69.738 0.356 1.00 29.27 63 ARG B N 1
ATOM 2403 C CA . ARG B 1 63 ? 29.753 70.966 0.382 1.00 30.14 63 ARG B CA 1
ATOM 2404 C C . ARG B 1 63 ? 30.866 70.963 1.428 1.00 29.30 63 ARG B C 1
ATOM 2405 O O . ARG B 1 63 ? 30.984 71.905 2.211 1.00 32.73 63 ARG B O 1
ATOM 2413 N N . GLN B 1 64 ? 31.685 69.914 1.437 1.00 26.33 64 GLN B N 1
ATOM 2414 C CA . GLN B 1 64 ? 32.786 69.828 2.391 1.00 24.38 64 GLN B CA 1
ATOM 2415 C C . GLN B 1 64 ? 34.024 69.066 1.936 1.00 24.90 64 GLN B C 1
ATOM 2416 O O . GLN B 1 64 ? 35.148 69.509 2.165 1.00 26.18 64 GLN B O 1
ATOM 2422 N N . SER B 1 65 ? 33.822 67.916 1.308 1.00 26.81 65 SER B N 1
ATOM 2423 C CA . SER B 1 65 ? 34.945 67.098 0.868 1.00 29.45 65 SER B CA 1
ATOM 2424 C C . SER B 1 65 ? 35.964 67.836 0.006 1.00 31.48 65 SER B C 1
ATOM 2425 O O . SER B 1 65 ? 37.170 67.636 0.161 1.00 32.76 65 SER B O 1
ATOM 2428 N N . ASN B 1 66 ? 35.487 68.690 -0.893 1.00 32.45 66 ASN B N 1
ATOM 2429 C CA . ASN B 1 66 ? 36.387 69.449 -1.752 1.00 33.21 66 ASN B CA 1
ATOM 2430 C C . ASN B 1 66 ? 36.916 70.686 -1.032 1.00 31.70 66 ASN B C 1
ATOM 2431 O O . ASN B 1 66 ? 37.322 71.659 -1.665 1.00 33.57 66 ASN B O 1
ATOM 2436 N N . ALA B 1 67 ? 36.912 70.637 0.297 1.00 28.94 67 ALA B N 1
ATOM 2437 C CA . ALA B 1 67 ? 37.395 71.744 1.112 1.00 27.13 67 ALA B CA 1
ATOM 2438 C C . ALA B 1 67 ? 38.484 71.254 2.059 1.00 24.13 67 ALA B C 1
ATOM 2439 O O . ALA B 1 67 ? 39.322 72.034 2.510 1.00 25.18 67 ALA B O 1
ATOM 2441 N N . ASP B 1 68 ? 38.463 69.957 2.357 1.00 19.25 68 ASP B N 1
ATOM 2442 C CA . ASP B 1 68 ? 39.450 69.352 3.247 1.00 17.40 68 ASP B CA 1
ATOM 2443 C C . ASP B 1 68 ? 39.926 67.999 2.710 1.00 16.20 68 ASP B C 1
ATOM 2444 O O . ASP B 1 68 ? 39.940 67.783 1.499 1.00 17.27 68 ASP B O 1
ATOM 2449 N N . ASP B 1 69 ? 40.318 67.091 3.599 1.00 15.37 69 ASP B N 1
ATOM 2450 C CA . ASP B 1 69 ? 40.813 65.787 3.174 1.00 14.67 69 ASP B CA 1
ATOM 2451 C C . ASP B 1 69 ? 39.726 64.737 2.966 1.00 14.29 69 ASP B C 1
ATOM 2452 O O . ASP B 1 69 ? 40.021 63.559 2.766 1.00 15.05 69 ASP B O 1
ATOM 2457 N N . GLY B 1 70 ? 38.469 65.167 3.009 1.00 14.11 70 GLY B N 1
ATOM 2458 C CA . GLY B 1 70 ? 37.371 64.238 2.804 1.00 13.94 70 GLY B CA 1
ATOM 2459 C C . GLY B 1 70 ? 37.460 63.546 1.453 1.00 13.21 70 GLY B C 1
ATOM 2460 O O . GLY B 1 70 ? 37.244 62.337 1.345 1.00 14.27 70 GLY B O 1
ATOM 2461 N N . GLY B 1 71 ? 37.785 64.316 0.418 1.00 14.74 71 GLY B N 1
ATOM 2462 C CA . GLY B 1 71 ? 37.896 63.758 -0.917 1.00 15.16 71 GLY B CA 1
ATOM 2463 C C . GLY B 1 71 ? 38.941 62.665 -1.042 1.00 15.16 71 GLY B C 1
ATOM 2464 O O . GLY B 1 71 ? 38.657 61.586 -1.570 1.00 15.26 71 GLY B O 1
ATOM 2465 N N . VAL B 1 72 ? 40.149 62.932 -0.556 1.00 15.14 72 VAL B N 1
ATOM 2466 C CA . VAL B 1 72 ? 41.215 61.942 -0.636 1.00 16.50 72 VAL B CA 1
ATOM 2467 C C . VAL B 1 72 ? 40.888 60.718 0.223 1.00 15.38 72 VAL B C 1
ATOM 2468 O O . VAL B 1 72 ? 41.208 59.595 -0.149 1.00 13.40 72 VAL B O 1
ATOM 2472 N N . ILE B 1 73 ? 40.234 60.931 1.362 1.00 14.15 73 ILE B N 1
ATOM 2473 C CA . ILE B 1 73 ? 39.867 59.809 2.223 1.00 14.18 73 ILE B CA 1
ATOM 2474 C C . ILE B 1 73 ? 38.850 58.926 1.499 1.00 13.31 73 ILE B C 1
ATOM 2475 O O . ILE B 1 73 ? 38.956 57.695 1.518 1.00 14.11 73 ILE B O 1
ATOM 2480 N N . LYS B 1 74 ? 37.868 59.543 0.848 1.00 13.14 74 LYS B N 1
ATOM 2481 C CA . LYS B 1 74 ? 36.880 58.762 0.117 1.00 13.84 74 LYS B CA 1
ATOM 2482 C C . LYS B 1 74 ? 37.557 57.971 -0.997 1.00 14.49 74 LYS B C 1
ATOM 2483 O O . LYS B 1 74 ? 37.239 56.801 -1.219 1.00 14.35 74 LYS B O 1
ATOM 2489 N N . LYS B 1 75 ? 38.499 58.601 -1.691 1.00 14.21 75 LYS B N 1
ATOM 2490 C CA . LYS B 1 75 ? 39.194 57.920 -2.776 1.00 15.85 75 LYS B CA 1
ATOM 2491 C C . LYS B 1 75 ? 39.982 56.717 -2.265 1.00 15.29 75 LYS B C 1
ATOM 2492 O O . LYS B 1 75 ? 39.937 55.643 -2.862 1.00 16.01 75 LYS B O 1
ATOM 2498 N N . GLU B 1 76 ? 40.700 56.889 -1.160 1.00 14.71 76 GLU B N 1
ATOM 2499 C CA . GLU B 1 76 ? 41.483 55.791 -0.610 1.00 14.63 76 GLU B CA 1
ATOM 2500 C C . GLU B 1 76 ? 40.591 54.659 -0.106 1.00 15.92 76 GLU B C 1
ATOM 2501 O O . GLU B 1 76 ? 40.948 53.488 -0.208 1.00 16.40 76 GLU B O 1
ATOM 2507 N N . LEU B 1 77 ? 39.429 55.003 0.443 1.00 14.74 77 LEU B N 1
ATOM 2508 C CA . LEU B 1 77 ? 38.506 53.980 0.926 1.00 14.94 77 LEU B CA 1
ATOM 2509 C C . LEU B 1 77 ? 38.046 53.096 -0.227 1.00 15.10 77 LEU B C 1
ATOM 2510 O O . LEU B 1 77 ? 38.019 51.874 -0.113 1.00 15.96 77 LEU B O 1
ATOM 2515 N N . LEU B 1 78 ? 37.688 53.727 -1.340 1.00 15.94 78 LEU B N 1
ATOM 2516 C CA . LEU B 1 78 ? 37.206 53.009 -2.511 1.00 17.16 78 LEU B CA 1
ATOM 2517 C C . LEU B 1 78 ? 38.267 52.161 -3.206 1.00 18.66 78 LEU B C 1
ATOM 2518 O O . LEU B 1 78 ? 37.944 51.162 -3.849 1.00 19.34 78 LEU B O 1
ATOM 2523 N N . GLU B 1 79 ? 39.531 52.551 -3.084 1.00 19.29 79 GLU B N 1
ATOM 2524 C CA . GLU B 1 79 ? 40.608 51.793 -3.716 1.00 20.68 79 GLU B CA 1
ATOM 2525 C C . GLU B 1 79 ? 41.206 50.753 -2.777 1.00 20.36 79 GLU B C 1
ATOM 2526 O O . GLU B 1 79 ? 42.038 49.940 -3.185 1.00 19.43 79 GLU B O 1
ATOM 2532 N N . SER B 1 80 ? 40.778 50.772 -1.519 1.00 18.67 80 SER B N 1
ATOM 2533 C CA . SER B 1 80 ? 41.311 49.827 -0.545 1.00 19.62 80 SER B CA 1
ATOM 2534 C C . SER B 1 80 ? 40.640 48.468 -0.620 1.00 18.91 80 SER B C 1
ATOM 2535 O O . SER B 1 80 ? 39.492 48.343 -1.050 1.00 19.72 80 SER B O 1
ATOM 2538 N N . ASP B 1 81 ? 41.375 47.448 -0.195 1.00 17.91 81 ASP B N 1
ATOM 2539 C CA . ASP B 1 81 ? 40.868 46.087 -0.181 1.00 18.40 81 ASP B CA 1
ATOM 2540 C C . ASP B 1 81 ? 40.340 45.788 1.219 1.00 16.09 81 ASP B C 1
ATOM 2541 O O . ASP B 1 81 ? 39.328 45.111 1.387 1.00 15.69 81 ASP B O 1
ATOM 2546 N N . ILE B 1 82 ? 41.037 46.315 2.219 1.00 15.11 82 ILE B N 1
ATOM 2547 C CA . ILE B 1 82 ? 40.653 46.126 3.609 1.00 15.31 82 ILE B CA 1
ATOM 2548 C C . ILE B 1 82 ? 40.603 47.486 4.292 1.00 13.95 82 ILE B C 1
ATOM 2549 O O . ILE B 1 82 ? 41.451 48.345 4.050 1.00 15.06 82 ILE B O 1
ATOM 2554 N N . ILE B 1 83 ? 39.598 47.671 5.142 1.00 12.82 83 ILE B N 1
ATOM 2555 C CA . ILE B 1 83 ? 39.416 48.915 5.874 1.00 12.66 83 ILE B CA 1
ATOM 2556 C C . ILE B 1 83 ? 39.442 48.619 7.369 1.00 12.06 83 ILE B C 1
ATOM 2557 O O . ILE B 1 83 ? 38.721 47.740 7.843 1.00 12.98 83 ILE B O 1
ATOM 2562 N N . ILE B 1 84 ? 40.283 49.343 8.102 1.00 11.77 84 ILE B N 1
ATOM 2563 C CA . ILE B 1 84 ? 40.385 49.180 9.548 1.00 11.93 84 ILE B CA 1
ATOM 2564 C C . ILE B 1 84 ? 39.957 50.496 10.191 1.00 11.65 84 ILE B C 1
ATOM 2565 O O . ILE B 1 84 ? 40.508 51.552 9.889 1.00 11.87 84 ILE B O 1
ATOM 2570 N N . ILE B 1 85 ? 38.948 50.429 11.050 1.00 10.14 85 ILE B N 1
ATOM 2571 C CA . ILE B 1 85 ? 38.438 51.606 11.742 1.00 11.58 85 ILE B CA 1
ATOM 2572 C C . ILE B 1 85 ? 38.636 51.394 13.232 1.00 11.51 85 ILE B C 1
ATOM 2573 O O . ILE B 1 85 ? 38.205 50.372 13.774 1.00 11.01 85 ILE B O 1
ATOM 2578 N N . SER B 1 86 ? 39.297 52.334 13.895 1.00 9.88 86 SER B N 1
ATOM 2579 C CA . SER B 1 86 ? 39.522 52.185 15.326 1.00 10.44 86 SER B CA 1
ATOM 2580 C C . SER B 1 86 ? 39.014 53.397 16.089 1.00 11.35 86 SER B C 1
ATOM 2581 O O . SER B 1 86 ? 39.098 54.536 15.617 1.00 11.39 86 SER B O 1
ATOM 2584 N N . SER B 1 87 ? 38.466 53.142 17.267 1.00 10.60 87 SER B N 1
ATOM 2585 C CA . SER B 1 87 ? 37.930 54.209 18.085 1.00 11.36 87 SER B CA 1
ATOM 2586 C C . SER B 1 87 ? 38.092 53.977 19.565 1.00 11.10 87 SER B C 1
ATOM 2587 O O . SER B 1 87 ? 37.987 52.855 20.039 1.00 10.84 87 SER B O 1
ATOM 2590 N N . PRO B 1 88 ? 38.383 55.043 20.317 1.00 11.96 88 PRO B N 1
ATOM 2591 C CA . PRO B 1 88 ? 38.510 54.863 21.758 1.00 12.57 88 PRO B CA 1
ATOM 2592 C C . PRO B 1 88 ? 37.052 54.688 22.185 1.00 13.41 88 PRO B C 1
ATOM 2593 O O . PRO B 1 88 ? 36.136 55.047 21.436 1.00 12.90 88 PRO B O 1
ATOM 2597 N N . VAL B 1 89 ? 36.833 54.133 23.366 1.00 13.96 89 VAL B N 1
ATOM 2598 C CA . VAL B 1 89 ? 35.482 53.991 23.887 1.00 14.44 89 VAL B CA 1
ATOM 2599 C C . VAL B 1 89 ? 35.475 54.992 25.031 1.00 12.01 89 VAL B C 1
ATOM 2600 O O . VAL B 1 89 ? 36.063 54.728 26.076 1.00 15.27 89 VAL B O 1
ATOM 2604 N N . TYR B 1 90 ? 34.874 56.158 24.823 1.00 14.16 90 TYR B N 1
ATOM 2605 C CA . TYR B 1 90 ? 34.816 57.165 25.880 1.00 15.78 90 TYR B CA 1
ATOM 2606 C C . TYR B 1 90 ? 33.347 57.493 26.109 1.00 13.60 90 TYR B C 1
ATOM 2607 O O . TYR B 1 90 ? 32.616 57.810 25.172 1.00 13.19 90 TYR B O 1
ATOM 2616 N N . LEU B 1 91 ? 32.917 57.398 27.361 1.00 12.01 91 LEU B N 1
ATOM 2617 C CA . LEU B 1 91 ? 31.528 57.641 27.710 1.00 12.09 91 LEU B CA 1
ATOM 2618 C C . LEU B 1 91 ? 30.622 56.663 26.975 1.00 11.78 91 LEU B C 1
ATOM 2619 O O . LEU B 1 91 ? 29.569 57.040 26.463 1.00 10.93 91 LEU B O 1
ATOM 2624 N N . GLN B 1 92 ? 31.063 55.410 26.905 1.00 10.44 92 GLN B N 1
ATOM 2625 C CA . GLN B 1 92 ? 30.295 54.337 26.289 1.00 12.61 92 GLN B CA 1
ATOM 2626 C C . GLN B 1 92 ? 29.823 54.574 24.860 1.00 9.54 92 GLN B C 1
ATOM 2627 O O . GLN B 1 92 ? 28.734 54.145 24.480 1.00 11.44 92 GLN B O 1
ATOM 2633 N N . ASN B 1 93 ? 30.643 55.242 24.063 1.00 8.70 93 ASN B N 1
ATOM 2634 C CA . ASN B 1 93 ? 30.275 55.508 22.678 1.00 7.89 93 ASN B CA 1
ATOM 2635 C C . ASN B 1 93 ? 31.552 55.721 21.877 1.00 10.41 93 ASN B C 1
ATOM 2636 O O . ASN B 1 93 ? 32.640 55.818 22.452 1.00 10.15 93 ASN B O 1
ATOM 2641 N N . VAL B 1 94 ? 31.427 55.791 20.557 1.00 9.39 94 VAL B N 1
ATOM 2642 C CA . VAL B 1 94 ? 32.595 56.046 19.718 1.00 8.70 94 VAL B CA 1
ATOM 2643 C C . VAL B 1 94 ? 33.052 57.481 19.986 1.00 9.21 94 VAL B C 1
ATOM 2644 O O . VAL B 1 94 ? 32.300 58.297 20.518 1.00 9.10 94 VAL B O 1
ATOM 2648 N N . SER B 1 95 ? 34.287 57.779 19.609 1.00 9.31 95 SER B N 1
ATOM 2649 C CA . SER B 1 95 ? 34.844 59.107 19.805 1.00 8.35 95 SER B CA 1
ATOM 2650 C C . SER B 1 95 ? 34.213 60.115 18.866 1.00 8.68 95 SER B C 1
ATOM 2651 O O . SER B 1 95 ? 33.572 59.749 17.875 1.00 9.17 95 SER B O 1
ATOM 2654 N N . VAL B 1 96 ? 34.423 61.388 19.181 1.00 7.88 96 VAL B N 1
ATOM 2655 C CA . VAL B 1 96 ? 33.913 62.467 18.359 1.00 8.85 96 VAL B CA 1
ATOM 2656 C C . VAL B 1 96 ? 34.407 62.301 16.928 1.00 9.36 96 VAL B C 1
ATOM 2657 O O . VAL B 1 96 ? 33.628 62.397 15.978 1.00 8.26 96 VAL B O 1
ATOM 2661 N N . ASP B 1 97 ? 35.699 62.033 16.766 1.00 8.94 97 ASP B N 1
ATOM 2662 C CA . ASP B 1 97 ? 36.239 61.901 15.423 1.00 9.44 97 ASP B CA 1
ATOM 2663 C C . ASP B 1 97 ? 35.780 60.653 14.687 1.00 8.70 97 ASP B C 1
ATOM 2664 O O . ASP B 1 97 ? 35.689 60.658 13.465 1.00 9.86 97 ASP B O 1
ATOM 2669 N N . THR B 1 98 ? 35.478 59.584 15.415 1.00 8.65 98 THR B N 1
ATOM 2670 C CA . THR B 1 98 ? 34.993 58.380 14.754 1.00 8.98 98 THR B CA 1
ATOM 2671 C C . THR B 1 98 ? 33.585 58.668 14.244 1.00 8.50 98 THR B C 1
ATOM 2672 O O . THR B 1 98 ? 33.243 58.301 13.119 1.00 8.66 98 THR B O 1
ATOM 2676 N N . LYS B 1 99 ? 32.757 59.316 15.065 1.00 8.81 99 LYS B N 1
ATOM 2677 C CA . LYS B 1 99 ? 31.411 59.644 14.612 1.00 7.84 99 LYS B CA 1
ATOM 2678 C C . LYS B 1 99 ? 31.517 60.591 13.410 1.00 7.33 99 LYS B C 1
ATOM 2679 O O . LYS B 1 99 ? 30.725 60.493 12.470 1.00 8.92 99 LYS B O 1
ATOM 2685 N N . ASN B 1 100 ? 32.493 61.498 13.424 1.00 8.43 100 ASN B N 1
ATOM 2686 C CA . ASN B 1 100 ? 32.633 62.420 12.301 1.00 9.37 100 ASN B CA 1
ATOM 2687 C C . ASN B 1 100 ? 33.031 61.706 11.021 1.00 8.40 100 ASN B C 1
ATOM 2688 O O . ASN B 1 100 ? 32.546 62.034 9.945 1.00 9.54 100 ASN B O 1
ATOM 2693 N N . PHE B 1 101 ? 33.934 60.742 11.134 1.00 8.45 101 PHE B N 1
ATOM 2694 C CA . PHE B 1 101 ? 34.364 59.977 9.967 1.00 7.92 101 PHE B CA 1
ATOM 2695 C C . PHE B 1 101 ? 33.127 59.315 9.344 1.00 8.75 101 PHE B C 1
ATOM 2696 O O . PHE B 1 101 ? 32.926 59.342 8.123 1.00 10.42 101 PHE B O 1
ATOM 2704 N N . ILE B 1 102 ? 32.305 58.714 10.198 1.00 8.91 102 ILE B N 1
ATOM 2705 C CA . ILE B 1 102 ? 31.090 58.048 9.757 1.00 9.61 102 ILE B CA 1
ATOM 2706 C C . ILE B 1 102 ? 30.104 59.024 9.121 1.00 8.92 102 ILE B C 1
ATOM 2707 O O . ILE B 1 102 ? 29.530 58.733 8.070 1.00 9.42 102 ILE B O 1
ATOM 2712 N N . GLU B 1 103 ? 29.912 60.187 9.735 1.00 8.39 103 GLU B N 1
ATOM 2713 C CA . GLU B 1 103 ? 28.993 61.159 9.153 1.00 8.73 103 GLU B CA 1
ATOM 2714 C C . GLU B 1 103 ? 29.506 61.692 7.817 1.00 8.93 103 GLU B C 1
ATOM 2715 O O . GLU B 1 103 ? 28.717 61.930 6.906 1.00 10.06 103 GLU B O 1
ATOM 2721 N N . ARG B 1 104 ? 30.819 61.866 7.686 1.00 9.22 104 ARG B N 1
ATOM 2722 C CA . ARG B 1 104 ? 31.366 62.382 6.437 1.00 9.57 104 ARG B CA 1
ATOM 2723 C C . ARG B 1 104 ? 31.194 61.431 5.249 1.00 11.20 104 ARG B C 1
ATOM 2724 O O . ARG B 1 104 ? 31.281 61.865 4.101 1.00 12.07 104 ARG B O 1
ATOM 2732 N N . ILE B 1 105 ? 30.964 60.143 5.506 1.00 10.68 105 ILE B N 1
ATOM 2733 C CA . ILE B 1 105 ? 30.710 59.213 4.402 1.00 11.17 105 ILE B CA 1
ATOM 2734 C C . ILE B 1 105 ? 29.237 58.794 4.424 1.00 11.57 105 ILE B C 1
ATOM 2735 O O . ILE B 1 105 ? 28.831 57.833 3.765 1.00 11.66 105 ILE B O 1
ATOM 2740 N N . GLY B 1 106 ? 28.434 59.548 5.173 1.00 11.22 106 GLY B N 1
ATOM 2741 C CA . GLY B 1 106 ? 27.013 59.269 5.276 1.00 11.83 106 GLY B CA 1
ATOM 2742 C C . GLY B 1 106 ? 26.283 59.348 3.948 1.00 11.53 106 GLY B C 1
ATOM 2743 O O . GLY B 1 106 ? 25.220 58.751 3.781 1.00 11.89 106 GLY B O 1
ATOM 2744 N N . GLY B 1 107 ? 26.849 60.089 3.003 1.00 12.37 107 GLY B N 1
ATOM 2745 C CA . GLY B 1 107 ? 26.230 60.209 1.698 1.00 12.58 107 GLY B CA 1
ATOM 2746 C C . GLY B 1 107 ? 26.168 58.874 0.981 1.00 13.14 107 GLY B C 1
ATOM 2747 O O . GLY B 1 107 ? 25.450 58.730 -0.007 1.00 13.54 107 GLY B O 1
ATOM 2748 N N . TRP B 1 108 ? 26.924 57.896 1.480 1.00 12.97 108 TRP B N 1
ATOM 2749 C CA . TRP B 1 108 ? 26.956 56.558 0.885 1.00 12.67 108 TRP B CA 1
ATOM 2750 C C . TRP B 1 108 ? 26.008 55.597 1.590 1.00 12.76 108 TRP B C 1
ATOM 2751 O O . TRP B 1 108 ? 25.947 54.419 1.243 1.00 12.85 108 TRP B O 1
ATOM 2762 N N . SER B 1 109 ? 25.269 56.099 2.573 1.00 11.97 109 SER B N 1
ATOM 2763 C CA . SER B 1 109 ? 24.346 55.274 3.351 1.00 13.02 109 SER B CA 1
ATOM 2764 C C . SER B 1 109 ? 23.497 54.253 2.609 1.00 12.28 109 SER B C 1
ATOM 2765 O O . SER B 1 109 ? 23.354 53.122 3.073 1.00 13.03 109 SER B O 1
ATOM 2768 N N . HIS B 1 110 ? 22.930 54.638 1.468 1.00 13.17 110 HIS B N 1
ATOM 2769 C CA . HIS B 1 110 ? 22.055 53.728 0.727 1.00 12.33 110 HIS B CA 1
ATOM 2770 C C . HIS B 1 110 ? 22.617 53.270 -0.609 1.00 12.54 110 HIS B C 1
ATOM 2771 O O . HIS B 1 110 ? 21.863 52.798 -1.465 1.00 13.29 110 HIS B O 1
ATOM 2778 N N . LEU B 1 111 ? 23.931 53.369 -0.773 1.00 11.37 111 LEU B N 1
ATOM 2779 C CA . LEU B 1 111 ? 24.576 53.019 -2.040 1.00 11.70 111 LEU B CA 1
ATOM 2780 C C . LEU B 1 111 ? 25.433 51.750 -2.065 1.00 12.73 111 LEU B C 1
ATOM 2781 O O . LEU B 1 111 ? 25.875 51.338 -3.137 1.00 13.24 111 LEU B O 1
ATOM 2786 N N . PHE B 1 112 ? 25.667 51.143 -0.904 1.00 11.66 112 PHE B N 1
ATOM 2787 C CA . PHE B 1 112 ? 26.487 49.932 -0.802 1.00 12.34 112 PHE B CA 1
ATOM 2788 C C . PHE B 1 112 ? 27.850 50.088 -1.486 1.00 13.57 112 PHE B C 1
ATOM 2789 O O . PHE B 1 112 ? 28.335 49.172 -2.156 1.00 13.88 112 PHE B O 1
ATOM 2797 N N . ARG B 1 113 ? 28.475 51.247 -1.300 1.00 13.47 113 ARG B N 1
ATOM 2798 C CA . ARG B 1 113 ? 29.768 51.508 -1.914 1.00 13.32 113 ARG B CA 1
ATOM 2799 C C . ARG B 1 113 ? 30.906 50.711 -1.296 1.00 13.97 113 ARG B C 1
ATOM 2800 O O . ARG B 1 113 ? 31.995 50.639 -1.862 1.00 15.56 113 ARG B O 1
ATOM 2808 N N . LEU B 1 114 ? 30.665 50.109 -0.136 1.00 13.65 114 LEU B N 1
ATOM 2809 C CA . LEU B 1 114 ? 31.704 49.312 0.503 1.00 13.97 114 LEU B CA 1
ATOM 2810 C C . LEU B 1 114 ? 31.562 47.830 0.175 1.00 14.15 114 LEU B C 1
ATOM 2811 O O . LEU B 1 114 ? 32.285 46.996 0.722 1.00 15.09 114 LEU B O 1
ATOM 2816 N N . ALA B 1 115 ? 30.630 47.497 -0.715 1.00 13.85 115 ALA B N 1
ATOM 2817 C CA . ALA B 1 115 ? 30.450 46.103 -1.101 1.00 14.08 115 ALA B CA 1
ATOM 2818 C C . ALA B 1 115 ? 31.778 45.611 -1.667 1.00 13.79 115 ALA B C 1
ATOM 2819 O O . ALA B 1 115 ? 32.433 46.320 -2.430 1.00 15.49 115 ALA B O 1
ATOM 2821 N N . GLY B 1 116 ? 32.170 44.397 -1.290 1.00 14.34 116 GLY B N 1
ATOM 2822 C CA . GLY B 1 116 ? 33.425 43.845 -1.769 1.00 13.88 116 GLY B CA 1
ATOM 2823 C C . GLY B 1 116 ? 34.601 44.149 -0.861 1.00 14.34 116 GLY B C 1
ATOM 2824 O O . GLY B 1 116 ? 35.662 43.540 -0.987 1.00 16.46 116 GLY B O 1
ATOM 2825 N N . LYS B 1 117 ? 34.423 45.090 0.059 1.00 13.99 117 LYS B N 1
ATOM 2826 C CA . LYS B 1 117 ? 35.503 45.451 0.970 1.00 15.77 117 LYS B CA 1
ATOM 2827 C C . LYS B 1 117 ? 35.367 44.709 2.287 1.00 14.27 117 LYS B C 1
ATOM 2828 O O . LYS B 1 117 ? 34.263 44.377 2.715 1.00 15.48 117 LYS B O 1
ATOM 2834 N N . PHE B 1 118 ? 36.504 44.438 2.918 1.00 12.92 118 PHE B N 1
ATOM 2835 C CA . PHE B 1 118 ? 36.514 43.744 4.192 1.00 13.58 118 PHE B CA 1
ATOM 2836 C C . PHE B 1 118 ? 36.848 44.770 5.260 1.00 13.38 118 PHE B C 1
ATOM 2837 O O . PHE B 1 118 ? 37.804 45.538 5.119 1.00 16.37 118 PHE B O 1
ATOM 2845 N N . VAL B 1 119 ? 36.048 44.779 6.322 1.00 12.14 119 VAL B N 1
ATOM 2846 C CA . VAL B 1 119 ? 36.215 45.734 7.409 1.00 12.17 119 VAL B CA 1
ATOM 2847 C C . VAL B 1 119 ? 36.610 45.085 8.724 1.00 11.16 119 VAL B C 1
ATOM 2848 O O . VAL B 1 119 ? 36.039 44.073 9.121 1.00 12.39 119 VAL B O 1
ATOM 2852 N N . VAL B 1 120 ? 37.602 45.668 9.384 1.00 10.96 120 VAL B N 1
ATOM 2853 C CA . VAL B 1 120 ? 38.042 45.192 10.687 1.00 11.05 120 VAL B CA 1
ATOM 2854 C C . VAL B 1 120 ? 37.856 46.388 11.608 1.00 11.83 120 VAL B C 1
ATOM 2855 O O . VAL B 1 120 ? 38.223 47.509 11.250 1.00 12.45 120 VAL B O 1
ATOM 2859 N N . THR B 1 121 ? 37.252 46.168 12.771 1.00 11.14 121 THR B N 1
ATOM 2860 C CA . THR B 1 121 ? 37.044 47.263 13.705 1.00 12.27 121 THR B CA 1
ATOM 2861 C C . THR B 1 121 ? 37.822 47.011 14.981 1.00 12.31 121 THR B C 1
ATOM 2862 O O . THR B 1 121 ? 38.039 45.864 15.393 1.00 12.28 121 THR B O 1
ATOM 2866 N N . LEU B 1 122 ? 38.270 48.097 15.590 1.00 12.09 122 LEU B N 1
ATOM 2867 C CA . LEU B 1 122 ? 39.023 48.028 16.827 1.00 12.07 122 LEU B CA 1
ATOM 2868 C C . LEU B 1 122 ? 38.514 49.109 17.760 1.00 12.25 122 LEU B C 1
ATOM 2869 O O . LEU B 1 122 ? 38.536 50.291 17.417 1.00 13.04 122 LEU B O 1
ATOM 2874 N N . ASP B 1 123 ? 38.018 48.713 18.925 1.00 11.13 123 ASP B N 1
ATOM 2875 C CA . ASP B 1 123 ? 37.578 49.712 19.884 1.00 11.20 123 ASP B CA 1
ATOM 2876 C C . ASP B 1 123 ? 38.316 49.407 21.173 1.00 11.13 123 ASP B C 1
ATOM 2877 O O . ASP B 1 123 ? 38.531 48.248 21.518 1.00 12.42 123 ASP B O 1
ATOM 2882 N N . VAL B 1 124 ? 38.745 50.463 21.853 1.00 11.64 124 VAL B N 1
ATOM 2883 C CA . VAL B 1 124 ? 39.533 50.328 23.066 1.00 13.04 124 VAL B CA 1
ATOM 2884 C C . VAL B 1 124 ? 38.950 51.120 24.223 1.00 13.56 124 VAL B C 1
ATOM 2885 O O . VAL B 1 124 ? 38.756 52.330 24.115 1.00 14.41 124 VAL B O 1
ATOM 2889 N N . ALA B 1 125 ? 38.670 50.431 25.323 1.00 15.02 125 ALA B N 1
ATOM 2890 C CA . ALA B 1 125 ? 38.118 51.073 26.509 1.00 17.80 125 ALA B CA 1
ATOM 2891 C C . ALA B 1 125 ? 39.143 51.012 27.632 1.00 20.85 125 ALA B C 1
ATOM 2892 O O . ALA B 1 125 ? 39.655 49.941 27.959 1.00 20.65 125 ALA B O 1
ATOM 2894 N N . GLU B 1 126 ? 39.441 52.164 28.220 1.00 23.08 126 GLU B N 1
ATOM 2895 C CA . GLU B 1 126 ? 40.414 52.225 29.302 1.00 26.81 126 GLU B CA 1
ATOM 2896 C C . GLU B 1 126 ? 39.792 51.814 30.629 1.00 27.97 126 GLU B C 1
ATOM 2897 O O . GLU B 1 126 ? 40.485 51.674 31.637 1.00 29.32 126 GLU B O 1
ATOM 2903 N N . SER B 1 127 ? 38.478 51.620 30.617 1.00 28.81 127 SER B N 1
ATOM 2904 C CA . SER B 1 127 ? 37.741 51.204 31.805 1.00 31.27 127 SER B CA 1
ATOM 2905 C C . SER B 1 127 ? 37.019 49.903 31.477 1.00 31.23 127 SER B C 1
ATOM 2906 O O . SER B 1 127 ? 36.729 49.627 30.314 1.00 29.48 127 SER B O 1
ATOM 2909 N N . ASN B 1 128 ? 36.729 49.107 32.501 1.00 31.50 128 ASN B N 1
ATOM 2910 C CA . ASN B 1 128 ? 36.038 47.840 32.301 1.00 32.74 128 ASN B CA 1
ATOM 2911 C C . ASN B 1 128 ? 34.555 48.000 32.623 1.00 33.38 128 ASN B C 1
ATOM 2912 O O . ASN B 1 128 ? 34.096 47.600 33.696 1.00 34.08 128 ASN B O 1
ATOM 2917 N N . GLY B 1 129 ? 33.811 48.590 31.693 1.00 33.14 129 GLY B N 1
ATOM 2918 C CA . GLY B 1 129 ? 32.389 48.794 31.899 1.00 32.89 129 GLY B CA 1
ATOM 2919 C C . GLY B 1 129 ? 31.543 48.065 30.874 1.00 32.44 129 GLY B C 1
ATOM 2920 O O . GLY B 1 129 ? 31.861 46.941 30.483 1.00 34.50 129 GLY B O 1
ATOM 2921 N N . SER B 1 130 ? 30.463 48.704 30.437 1.00 30.53 130 SER B N 1
ATOM 2922 C CA . SER B 1 130 ? 29.565 48.111 29.452 1.00 28.07 130 SER B CA 1
ATOM 2923 C C . SER B 1 130 ? 29.254 49.091 28.324 1.00 25.39 130 SER B C 1
ATOM 2924 O O . SER B 1 130 ? 28.932 50.253 28.571 1.00 26.44 130 SER B O 1
ATOM 2927 N N . ASP B 1 131 ? 29.354 48.618 27.087 1.00 21.14 131 ASP B N 1
ATOM 2928 C CA . ASP B 1 131 ? 29.073 49.450 25.924 1.00 18.57 131 ASP B CA 1
ATOM 2929 C C . ASP B 1 131 ? 28.762 48.571 24.721 1.00 17.63 131 ASP B C 1
ATOM 2930 O O . ASP B 1 131 ? 29.057 47.375 24.720 1.00 17.95 131 ASP B O 1
ATOM 2935 N N . ASN B 1 132 ? 28.179 49.174 23.694 1.00 15.97 132 ASN B N 1
ATOM 2936 C CA . ASN B 1 132 ? 27.835 48.447 22.479 1.00 15.61 132 ASN B CA 1
ATOM 2937 C C . ASN B 1 132 ? 28.519 49.086 21.280 1.00 13.81 132 ASN B C 1
ATOM 2938 O O . ASN B 1 132 ? 27.976 49.111 20.174 1.00 12.75 132 ASN B O 1
ATOM 2943 N N . VAL B 1 133 ? 29.728 49.586 21.501 1.00 10.95 133 VAL B N 1
ATOM 2944 C CA . VAL B 1 133 ? 30.462 50.224 20.424 1.00 9.74 133 VAL B CA 1
ATOM 2945 C C . VAL B 1 133 ? 30.784 49.279 19.271 1.00 10.02 133 VAL B C 1
ATOM 2946 O O . VAL B 1 133 ? 30.585 49.641 18.114 1.00 10.40 133 VAL B O 1
ATOM 2950 N N . SER B 1 134 ? 31.277 48.075 19.559 1.00 10.80 134 SER B N 1
ATOM 2951 C CA . SER B 1 134 ? 31.591 47.159 18.468 1.00 11.11 134 SER B CA 1
ATOM 2952 C C . SER B 1 134 ? 30.340 46.825 17.652 1.00 10.40 134 SER B C 1
ATOM 2953 O O . SER B 1 134 ? 30.399 46.729 16.425 1.00 10.19 134 SER B O 1
ATOM 2956 N N . GLU B 1 135 ? 29.205 46.661 18.326 1.00 11.55 135 GLU B N 1
ATOM 2957 C CA . GLU B 1 135 ? 27.963 46.352 17.625 1.00 11.63 135 GLU B CA 1
ATOM 2958 C C . GLU B 1 135 ? 27.556 47.520 16.728 1.00 10.79 135 GLU B C 1
ATOM 2959 O O . GLU B 1 135 ? 27.079 47.320 15.608 1.00 11.19 135 GLU B O 1
ATOM 2965 N N . TYR B 1 136 ? 27.743 48.739 17.224 1.00 9.48 136 TYR B N 1
ATOM 2966 C CA . TYR B 1 136 ? 27.407 49.921 16.442 1.00 10.09 136 TYR B CA 1
ATOM 2967 C C . TYR B 1 136 ? 28.264 49.986 15.177 1.00 9.92 136 TYR B C 1
ATOM 2968 O O . TYR B 1 136 ? 27.744 50.194 14.078 1.00 10.99 136 TYR B O 1
ATOM 2977 N N . LEU B 1 137 ? 29.574 49.812 15.325 1.00 8.54 137 LEU B N 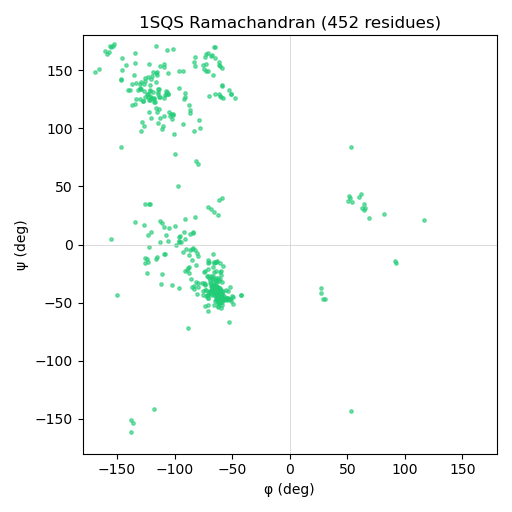1
ATOM 2978 C CA . LEU B 1 137 ? 30.470 49.861 14.172 1.00 9.63 137 LEU B CA 1
ATOM 2979 C C . LEU B 1 137 ? 30.137 48.751 13.183 1.00 10.46 137 LEU B C 1
ATOM 2980 O O . LEU B 1 137 ? 30.203 48.952 11.971 1.00 11.16 137 LEU B O 1
ATOM 2985 N N . ARG B 1 138 ? 29.775 47.584 13.708 1.00 11.03 138 ARG B N 1
ATOM 2986 C CA . ARG B 1 138 ? 29.410 46.452 12.864 1.00 12.72 138 ARG B CA 1
ATOM 2987 C C . ARG B 1 138 ? 28.186 46.807 12.019 1.00 12.67 138 ARG B C 1
ATOM 2988 O O . ARG B 1 138 ? 28.180 46.605 10.802 1.00 11.97 138 ARG B O 1
ATOM 2996 N N . ASP B 1 139 ? 27.150 47.336 12.665 1.00 11.58 139 ASP B N 1
ATOM 2997 C CA . ASP B 1 139 ? 25.926 47.697 11.955 1.00 13.17 139 ASP B CA 1
ATOM 2998 C C . ASP B 1 139 ? 26.140 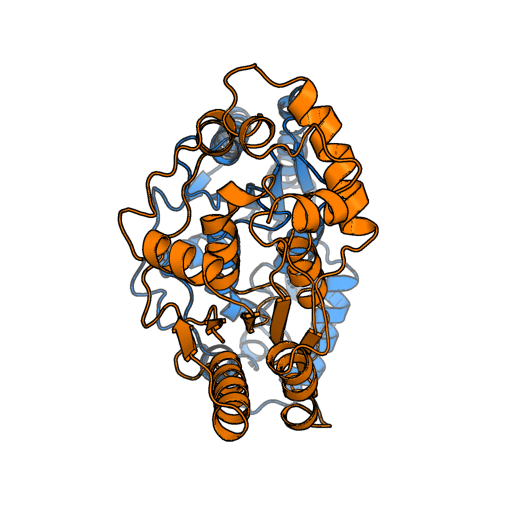48.758 10.879 1.00 12.89 139 ASP B C 1
ATOM 2999 O O . ASP B 1 139 ? 25.655 48.619 9.757 1.00 13.08 139 ASP B O 1
ATOM 3004 N N . ILE B 1 140 ? 26.863 49.820 11.219 1.00 10.64 140 ILE B N 1
ATOM 3005 C CA . ILE B 1 140 ? 27.105 50.892 10.262 1.00 10.68 140 ILE B CA 1
ATOM 3006 C C . ILE B 1 140 ? 27.885 50.446 9.035 1.00 10.94 140 ILE B C 1
ATOM 3007 O O . ILE B 1 140 ? 27.447 50.655 7.901 1.00 11.28 140 ILE B O 1
ATOM 3012 N N . PHE B 1 141 ? 29.039 49.828 9.244 1.00 10.92 141 PHE B N 1
ATOM 3013 C CA . PHE B 1 141 ? 29.842 49.415 8.104 1.00 10.49 141 PHE B CA 1
ATOM 3014 C C . PHE B 1 141 ? 29.253 48.249 7.320 1.00 11.81 141 PHE B C 1
ATOM 3015 O O . PHE B 1 141 ? 29.486 48.130 6.116 1.00 12.13 141 PHE B O 1
ATOM 3023 N N . SER B 1 142 ? 28.468 47.408 7.987 1.00 11.58 142 SER B N 1
ATOM 3024 C CA . SER B 1 142 ? 27.828 46.290 7.300 1.00 12.57 142 SER B CA 1
ATOM 3025 C C . SER B 1 142 ? 26.735 46.858 6.396 1.00 12.90 142 SER B C 1
ATOM 3026 O O . SER B 1 142 ? 26.617 46.483 5.230 1.00 13.35 142 SER B O 1
ATOM 3029 N N . TYR B 1 143 ? 25.937 47.772 6.938 1.00 12.09 143 TYR B N 1
ATOM 3030 C CA . TYR B 1 143 ? 24.859 48.375 6.165 1.00 12.12 143 TYR B CA 1
ATOM 3031 C C . TYR B 1 143 ? 25.413 49.078 4.929 1.00 12.40 143 TYR B C 1
ATOM 3032 O O . TYR B 1 143 ? 24.774 49.099 3.872 1.00 11.95 143 TYR B O 1
ATOM 3049 N N . GLY B 1 145 ? 27.637 48.074 3.168 1.00 11.56 145 GLY B N 1
ATOM 3050 C CA . GLY B 1 145 ? 28.078 47.067 2.217 1.00 12.84 145 GLY B CA 1
ATOM 3051 C C . GLY B 1 145 ? 29.336 46.285 2.545 1.00 13.15 145 GLY B C 1
ATOM 3052 O O . GLY B 1 145 ? 29.626 45.276 1.902 1.00 12.41 145 GLY B O 1
ATOM 3053 N N . GLY B 1 146 ? 30.094 46.734 3.537 1.00 12.62 146 GLY B N 1
ATOM 3054 C CA . GLY B 1 146 ? 31.314 46.031 3.876 1.00 14.15 146 GLY B CA 1
ATOM 3055 C C . GLY B 1 146 ? 31.095 44.721 4.604 1.00 13.44 146 GLY B C 1
ATOM 3056 O O . GLY B 1 146 ? 30.096 44.542 5.300 1.00 13.95 146 GLY B O 1
ATOM 3057 N N . GLN B 1 147 ? 32.026 43.789 4.425 1.00 13.11 147 GLN B N 1
ATOM 3058 C CA . GLN B 1 147 ? 31.937 42.517 5.121 1.00 12.66 147 GLN B CA 1
ATOM 3059 C C . GLN B 1 147 ? 32.726 42.700 6.403 1.00 12.04 147 GLN B C 1
ATOM 3060 O O . GLN B 1 147 ? 33.894 43.090 6.366 1.00 13.14 147 GLN B O 1
ATOM 3066 N N . ILE B 1 148 ? 32.086 42.435 7.535 1.00 11.95 148 ILE B N 1
ATOM 3067 C CA . ILE B 1 148 ? 32.760 42.574 8.819 1.00 13.35 148 ILE B CA 1
ATOM 3068 C C . ILE B 1 148 ? 33.634 41.339 8.975 1.00 12.65 148 ILE B C 1
ATOM 3069 O O . ILE B 1 148 ? 33.155 40.263 9.325 1.00 15.14 148 ILE B O 1
ATOM 3074 N N . LEU B 1 149 ? 34.918 41.508 8.689 1.00 13.09 149 LEU B N 1
ATOM 3075 C CA . LEU B 1 149 ? 35.874 40.413 8.746 1.00 13.97 149 LEU B CA 1
ATOM 3076 C C . LEU B 1 149 ? 36.199 39.989 10.168 1.00 13.85 149 LEU B C 1
ATOM 3077 O O . LEU B 1 149 ? 36.248 38.793 10.482 1.00 15.47 149 LEU B O 1
ATOM 3082 N N . HIS B 1 150 ? 36.413 40.971 11.033 1.00 12.98 150 HIS B N 1
ATOM 3083 C CA . HIS B 1 150 ? 36.755 40.686 12.418 1.00 13.27 150 HIS B CA 1
ATOM 3084 C C . HIS B 1 150 ? 36.591 41.938 13.268 1.00 12.67 150 HIS B C 1
ATOM 3085 O O . HIS B 1 150 ? 36.744 43.053 12.772 1.00 12.97 150 HIS B O 1
ATOM 3092 N N . GLN B 1 151 ? 36.282 41.746 14.545 1.00 11.19 151 GLN B N 1
ATOM 3093 C CA . GLN B 1 151 ? 36.126 42.858 15.470 1.00 10.40 151 GLN B CA 1
ATOM 3094 C C . GLN B 1 151 ? 36.940 42.599 16.720 1.00 11.25 151 GLN B C 1
ATOM 3095 O O . GLN B 1 151 ? 36.916 41.498 17.276 1.00 14.00 151 GLN B O 1
ATOM 3101 N N . VAL B 1 152 ? 37.664 43.623 17.155 1.00 11.94 152 VAL B N 1
ATOM 3102 C CA . VAL B 1 152 ? 38.495 43.533 18.342 1.00 11.83 152 VAL B CA 1
ATOM 3103 C C . VAL B 1 152 ? 38.070 44.603 19.336 1.00 11.48 152 VAL B C 1
ATOM 3104 O O . VAL B 1 152 ? 38.013 45.780 18.994 1.00 12.50 152 VAL B O 1
ATOM 3108 N N . SER B 1 153 ? 37.742 44.184 20.553 1.00 12.36 153 SER B N 1
ATOM 3109 C CA . SER B 1 153 ? 37.367 45.113 21.610 1.00 11.17 153 SER B CA 1
ATOM 3110 C C . SER B 1 153 ? 38.371 44.872 22.727 1.00 12.38 153 SER B C 1
ATOM 3111 O O . SER B 1 153 ? 38.357 43.821 23.373 1.00 12.82 153 SER B O 1
ATOM 3114 N N . ILE B 1 154 ? 39.266 45.833 22.925 1.00 11.89 154 ILE B N 1
ATOM 3115 C CA . ILE B 1 154 ? 40.289 45.735 23.957 1.00 12.60 154 ILE B CA 1
ATOM 3116 C C . ILE B 1 154 ? 39.809 46.476 25.199 1.00 13.38 154 ILE B C 1
ATOM 3117 O O . ILE B 1 154 ? 39.284 47.585 25.106 1.00 12.94 154 ILE B O 1
ATOM 3122 N N . THR B 1 155 ? 39.979 45.850 26.360 1.00 15.43 155 THR B N 1
ATOM 3123 C CA . THR B 1 155 ? 39.558 46.441 27.621 1.00 20.59 155 THR B CA 1
ATOM 3124 C C . THR B 1 155 ? 40.663 46.288 28.652 1.00 21.83 155 THR B C 1
ATOM 3125 O O . THR B 1 155 ? 41.315 45.245 28.729 1.00 23.65 155 THR B O 1
ATOM 3129 N N . ASN B 1 156 ? 40.874 47.338 29.437 1.00 23.06 156 ASN B N 1
ATOM 3130 C CA . ASN B 1 156 ? 41.887 47.323 30.480 1.00 25.35 156 ASN B CA 1
ATOM 3131 C C . ASN B 1 156 ? 41.341 46.566 31.686 1.00 26.24 156 ASN B C 1
ATOM 3132 O O . ASN B 1 156 ? 40.472 47.065 32.401 1.00 27.25 156 ASN B O 1
ATOM 3137 N N . SER B 1 157 ? 41.846 45.355 31.896 1.00 26.12 157 SER B N 1
ATOM 3138 C CA . SER B 1 157 ? 41.413 44.522 33.016 1.00 26.98 157 SER B CA 1
ATOM 3139 C C . SER B 1 157 ? 42.621 43.843 33.652 1.00 27.48 157 SER B C 1
ATOM 3140 O O . SER B 1 157 ? 43.756 44.275 33.452 1.00 27.53 157 SER B O 1
ATOM 3143 N N . LEU B 1 158 ? 42.378 42.783 34.417 1.00 27.39 158 LEU B N 1
ATOM 3144 C CA . LEU B 1 158 ? 43.466 42.064 35.069 1.00 27.71 158 LEU B CA 1
ATOM 3145 C C . LEU B 1 158 ? 44.170 41.117 34.106 1.00 26.90 158 LEU B C 1
ATOM 3146 O O . LEU B 1 158 ? 45.376 40.896 34.215 1.00 29.10 158 LEU B O 1
ATOM 3151 N N . LYS B 1 159 ? 43.420 40.554 33.165 1.00 24.75 159 LYS B N 1
ATOM 3152 C CA . LYS B 1 159 ? 44.008 39.647 32.187 1.00 22.30 159 LYS B CA 1
ATOM 3153 C C . LYS B 1 159 ? 44.215 40.400 30.877 1.00 22.39 159 LYS B C 1
ATOM 3154 O O . LYS B 1 159 ? 43.253 40.760 30.198 1.00 21.97 159 LYS B O 1
ATOM 3160 N N . ASP B 1 160 ? 45.475 40.635 30.529 1.00 21.54 160 ASP B N 1
ATOM 3161 C CA . ASP B 1 160 ? 45.811 41.358 29.308 1.00 20.47 160 ASP B CA 1
ATOM 3162 C C . ASP B 1 160 ? 45.892 40.409 28.119 1.00 18.80 160 ASP B C 1
ATOM 3163 O O . ASP B 1 160 ? 46.776 39.555 28.048 1.00 19.05 160 ASP B O 1
ATOM 3168 N N . ILE B 1 161 ? 44.958 40.561 27.185 1.00 16.94 161 ILE B N 1
ATOM 3169 C CA . ILE B 1 161 ? 44.925 39.713 26.001 1.00 15.80 161 ILE B CA 1
ATOM 3170 C C . ILE B 1 161 ? 45.039 40.524 24.711 1.00 14.87 161 ILE B C 1
ATOM 3171 O O . ILE B 1 161 ? 44.850 39.989 23.619 1.00 14.78 161 ILE B O 1
ATOM 3176 N N . ALA B 1 162 ? 45.365 41.807 24.844 1.00 15.95 162 ALA B N 1
ATOM 3177 C CA . ALA B 1 162 ? 45.486 42.701 23.697 1.00 15.28 162 ALA B CA 1
ATOM 3178 C C . ALA B 1 162 ? 46.346 42.155 22.560 1.00 14.86 162 ALA B C 1
ATOM 3179 O O . ALA B 1 162 ? 45.917 42.146 21.406 1.00 14.42 162 ALA B O 1
ATOM 3181 N N . GLU B 1 163 ? 47.558 41.711 22.877 1.00 15.74 163 GLU B N 1
ATOM 3182 C CA . GLU B 1 163 ? 48.449 41.172 21.854 1.00 16.97 163 GLU B CA 1
ATOM 3183 C C . GLU B 1 163 ? 47.823 40.003 21.110 1.00 17.01 163 GLU B C 1
ATOM 3184 O O . GLU B 1 163 ? 47.839 39.963 19.879 1.00 18.26 163 GLU B O 1
ATOM 3190 N N . ALA B 1 164 ? 47.265 39.057 21.859 1.00 16.04 164 ALA B N 1
ATOM 3191 C CA . ALA B 1 164 ? 46.629 37.891 21.260 1.00 16.02 164 ALA B CA 1
ATOM 3192 C C . ALA B 1 164 ? 45.477 38.324 20.360 1.00 15.15 164 ALA B C 1
ATOM 3193 O O . ALA B 1 164 ? 45.280 37.766 19.284 1.00 15.88 164 ALA B O 1
ATOM 3195 N N . GLN B 1 165 ? 44.722 39.325 20.801 1.00 13.71 165 GLN B N 1
ATOM 3196 C CA . GLN B 1 165 ? 43.600 39.819 20.015 1.00 13.66 165 GLN B CA 1
ATOM 3197 C C . GLN B 1 165 ? 44.052 40.409 18.688 1.00 13.68 165 GLN B C 1
ATOM 3198 O O . GLN B 1 165 ? 43.434 40.166 17.654 1.00 12.90 165 GLN B O 1
ATOM 3204 N N . LEU B 1 166 ? 45.127 41.189 18.717 1.00 14.75 166 LEU B N 1
ATOM 3205 C CA . LEU B 1 166 ? 45.627 41.801 17.496 1.00 14.70 166 LEU B CA 1
ATOM 3206 C C . LEU B 1 166 ? 46.207 40.762 16.543 1.00 15.28 166 LEU B C 1
ATOM 3207 O O . LEU B 1 166 ? 46.069 40.887 15.328 1.00 13.67 166 LEU B O 1
ATOM 3220 N N . GLU B 1 168 ? 45.196 37.682 16.301 1.00 16.80 168 GLU B N 1
ATOM 3221 C CA . GLU B 1 168 ? 44.037 36.991 15.747 1.00 17.12 168 GLU B CA 1
ATOM 3222 C C . GLU B 1 168 ? 43.437 37.811 14.606 1.00 16.92 168 GLU B C 1
ATOM 3223 O O . GLU B 1 168 ? 42.984 37.258 13.603 1.00 17.51 168 GLU B O 1
ATOM 3229 N N . ALA B 1 169 ? 43.435 39.133 14.759 1.00 15.57 169 ALA B N 1
ATOM 3230 C CA . ALA B 1 169 ? 42.904 40.007 13.720 1.00 15.51 169 ALA B CA 1
ATOM 3231 C C . ALA B 1 169 ? 43.820 39.958 12.506 1.00 16.10 169 ALA B C 1
ATOM 3232 O O . ALA B 1 169 ? 43.369 40.034 11.363 1.00 16.20 169 ALA B O 1
ATOM 3234 N N . THR B 1 170 ? 45.117 39.836 12.761 1.00 16.11 170 THR B N 1
ATOM 3235 C CA . THR B 1 170 ? 46.096 39.781 11.683 1.00 16.25 170 THR B CA 1
ATOM 3236 C C . THR B 1 170 ? 45.907 38.520 10.841 1.00 16.92 170 THR B C 1
ATOM 3237 O O . THR B 1 170 ? 46.018 38.565 9.614 1.00 16.35 170 THR B O 1
ATOM 3241 N N . TYR B 1 171 ? 45.615 37.400 11.496 1.00 17.56 171 TYR B N 1
ATOM 3242 C CA . TYR B 1 171 ? 45.403 36.152 10.771 1.00 19.71 171 TYR B CA 1
ATOM 3243 C C . TYR B 1 171 ? 44.204 36.267 9.829 1.00 19.28 171 TYR B C 1
ATOM 3244 O O . TYR B 1 171 ? 44.252 35.790 8.694 1.00 19.48 171 TYR B O 1
ATOM 3253 N N . LYS B 1 172 ? 43.131 36.898 10.300 1.00 18.79 172 LYS B N 1
ATOM 3254 C CA . LYS B 1 172 ? 41.933 37.081 9.483 1.00 18.19 172 LYS B CA 1
ATOM 3255 C C . LYS B 1 172 ? 42.273 37.947 8.273 1.00 17.77 172 LYS B C 1
ATOM 3256 O O . LYS B 1 172 ? 41.887 37.642 7.143 1.00 17.17 172 LYS B O 1
ATOM 3262 N N . ILE B 1 173 ? 42.998 39.032 8.522 1.00 17.49 173 ILE B N 1
ATOM 3263 C CA . ILE B 1 173 ? 43.397 39.939 7.460 1.00 17.42 173 ILE B CA 1
ATOM 3264 C C . ILE B 1 173 ? 44.271 39.232 6.427 1.00 18.93 173 ILE B C 1
ATOM 3265 O O . ILE B 1 173 ? 44.092 39.414 5.226 1.00 18.78 173 ILE B O 1
ATOM 3270 N N . GLU B 1 174 ? 45.204 38.411 6.897 1.00 20.65 174 GLU B N 1
ATOM 3271 C CA . GLU B 1 174 ? 46.092 37.691 5.997 1.00 21.89 174 GLU B CA 1
ATOM 3272 C C . GLU B 1 174 ? 45.345 36.709 5.104 1.00 23.50 174 GLU B C 1
ATOM 3273 O O . GLU B 1 174 ? 45.731 36.492 3.955 1.00 25.05 174 GLU B O 1
ATOM 3279 N N . ASP B 1 175 ? 44.271 36.127 5.624 1.00 23.60 175 ASP B N 1
ATOM 3280 C CA . ASP B 1 175 ? 43.471 35.187 4.847 1.00 26.60 175 ASP B CA 1
ATOM 3281 C C . ASP B 1 175 ? 42.850 35.912 3.660 1.00 26.50 175 ASP B C 1
ATOM 3282 O O . ASP B 1 175 ? 42.590 35.310 2.618 1.00 27.40 175 ASP B O 1
ATOM 3287 N N . VAL B 1 176 ? 42.609 37.210 3.824 1.00 24.78 176 VAL B N 1
ATOM 3288 C CA . VAL B 1 176 ? 42.045 38.013 2.746 1.00 23.70 176 VAL B CA 1
ATOM 3289 C C . VAL B 1 176 ? 43.171 38.400 1.790 1.00 24.83 176 VAL B C 1
ATOM 3290 O O . VAL B 1 176 ? 43.003 38.357 0.572 1.00 25.18 176 VAL B O 1
ATOM 3294 N N . LEU B 1 177 ? 44.316 38.777 2.350 1.00 25.85 177 LEU B N 1
ATOM 3295 C CA . LEU B 1 177 ? 45.473 39.157 1.546 1.00 27.76 177 LEU B CA 1
ATOM 3296 C C . LEU B 1 177 ? 45.890 38.020 0.625 1.00 28.57 177 LEU B C 1
ATOM 3297 O O . LEU B 1 177 ? 46.245 38.248 -0.530 1.00 28.64 177 LEU B O 1
ATOM 3302 N N . GLU B 1 178 ? 45.843 36.798 1.146 1.00 30.74 178 GLU B N 1
ATOM 3303 C CA . GLU B 1 178 ? 46.226 35.616 0.383 1.00 32.84 178 GLU B CA 1
ATOM 3304 C C . GLU B 1 178 ? 45.115 35.166 -0.557 1.00 33.21 178 GLU B C 1
ATOM 3305 O O . GLU B 1 178 ? 45.323 34.297 -1.404 1.00 34.07 178 GLU B O 1
ATOM 3311 N N . GLY B 1 179 ? 43.935 35.756 -0.399 1.00 33.50 179 GLY B N 1
ATOM 3312 C CA . GLY B 1 179 ? 42.811 35.412 -1.251 1.00 33.37 179 GLY B CA 1
ATOM 3313 C C . GLY B 1 179 ? 42.058 34.157 -0.853 1.00 33.19 179 GLY B C 1
ATOM 3314 O O . GLY B 1 179 ? 41.434 33.515 -1.697 1.00 34.04 179 GLY B O 1
ATOM 3315 N N . LYS B 1 180 ? 42.104 33.803 0.428 1.00 32.69 180 LYS B N 1
ATOM 3316 C CA . LYS B 1 180 ? 41.414 32.612 0.911 1.00 32.16 180 LYS B CA 1
ATOM 3317 C C . LYS B 1 180 ? 39.967 32.907 1.293 1.00 31.21 180 LYS B C 1
ATOM 3318 O O . LYS B 1 180 ? 39.143 31.997 1.386 1.00 31.92 180 LYS B O 1
ATOM 3324 N N . ILE B 1 181 ? 39.662 34.182 1.516 1.00 30.14 181 ILE B N 1
ATOM 3325 C CA . ILE B 1 181 ? 38.312 34.591 1.889 1.00 28.93 181 ILE B CA 1
ATOM 3326 C C . ILE B 1 181 ? 37.747 35.556 0.854 1.00 26.95 181 ILE B C 1
ATOM 3327 O O . ILE B 1 181 ? 38.366 36.572 0.536 1.00 29.02 181 ILE B O 1
ATOM 3332 N N . LYS B 1 182 ? 36.573 35.230 0.322 1.00 24.91 182 LYS B N 1
ATOM 3333 C CA . LYS B 1 182 ? 35.931 36.074 -0.678 1.00 23.31 182 LYS B CA 1
ATOM 3334 C C . LYS B 1 182 ? 34.701 36.755 -0.095 1.00 19.81 182 LYS B C 1
ATOM 3335 O O . LYS B 1 182 ? 34.072 36.243 0.829 1.00 19.37 182 LYS B O 1
ATOM 3341 N N . TYR B 1 183 ? 34.369 37.918 -0.643 1.00 17.87 183 TYR B N 1
ATOM 3342 C CA . TYR B 1 183 ? 33.229 38.696 -0.179 1.00 16.14 183 TYR B CA 1
ATOM 3343 C C . TYR B 1 183 ? 31.908 37.943 -0.251 1.00 16.26 183 TYR B C 1
ATOM 3344 O O . TYR B 1 183 ? 31.522 37.437 -1.305 1.00 17.05 183 TYR B O 1
ATOM 3353 N N . LYS B 1 184 ? 31.216 37.884 0.881 1.00 15.88 184 LYS B N 1
ATOM 3354 C CA . LYS B 1 184 ? 29.921 37.219 0.971 1.00 16.73 184 LYS B CA 1
ATOM 3355 C C . LYS B 1 184 ? 29.003 38.087 1.828 1.00 15.51 184 LYS B C 1
ATOM 3356 O O . LYS B 1 184 ? 29.400 38.545 2.899 1.00 16.79 184 LYS B O 1
ATOM 3362 N N . THR B 1 185 ? 27.782 38.317 1.361 1.00 14.81 185 THR B N 1
ATOM 3363 C CA . THR B 1 185 ? 26.847 39.140 2.113 1.00 15.35 185 THR B CA 1
ATOM 3364 C C . THR B 1 185 ? 26.144 38.348 3.206 1.00 16.76 185 THR B C 1
ATOM 3365 O O . THR B 1 185 ? 26.129 37.112 3.193 1.00 15.68 185 THR B O 1
ATOM 3369 N N . THR B 1 186 ? 25.580 39.076 4.163 1.00 16.54 186 THR B N 1
ATOM 3370 C CA . THR B 1 186 ? 24.852 38.475 5.271 1.00 17.51 186 THR B CA 1
ATOM 3371 C C . THR B 1 186 ? 23.363 38.713 5.058 1.00 18.72 186 THR B C 1
ATOM 3372 O O . THR B 1 186 ? 22.970 39.517 4.212 1.00 17.73 186 THR B O 1
ATOM 3376 N N . ASP B 1 187 ? 22.536 38.016 5.829 1.00 20.39 187 ASP B N 1
ATOM 3377 C CA . ASP B 1 187 ? 21.092 38.172 5.730 1.00 22.17 187 ASP B CA 1
ATOM 3378 C C . ASP B 1 187 ? 20.711 39.614 6.059 1.00 21.05 187 ASP B C 1
ATOM 3379 O O . ASP B 1 187 ? 19.823 40.192 5.433 1.00 21.27 187 ASP B O 1
ATOM 3384 N N . TYR B 1 188 ? 21.398 40.183 7.045 1.00 20.84 188 TYR B N 1
ATOM 3385 C CA . TYR B 1 188 ? 21.166 41.562 7.468 1.00 19.94 188 TYR B CA 1
ATOM 3386 C C . TYR B 1 188 ? 21.351 42.492 6.272 1.00 18.81 188 TYR B C 1
ATOM 3387 O O . TYR B 1 188 ? 20.550 43.398 6.046 1.00 18.79 188 TYR B O 1
ATOM 3396 N N . GLN B 1 189 ? 22.411 42.261 5.504 1.00 16.81 189 GLN B N 1
ATOM 3397 C CA . GLN B 1 189 ? 22.685 43.091 4.338 1.00 15.61 189 GLN B CA 1
ATOM 3398 C C . GLN B 1 189 ? 21.693 42.867 3.204 1.00 15.33 189 GLN B C 1
ATOM 3399 O O . GLN B 1 189 ? 21.257 43.821 2.559 1.00 14.52 189 GLN B O 1
ATOM 3405 N N . GLU B 1 190 ? 21.341 41.611 2.949 1.00 14.93 190 GLU B N 1
ATOM 3406 C CA . GLU B 1 190 ? 20.399 41.324 1.879 1.00 14.68 190 GLU B CA 1
ATOM 3407 C C . GLU B 1 190 ? 19.024 41.886 2.218 1.00 15.68 190 GLU B C 1
ATOM 3408 O O . GLU B 1 190 ? 18.292 42.334 1.337 1.00 15.63 190 GLU B O 1
ATOM 3414 N N . ARG B 1 191 ? 18.671 41.864 3.499 1.00 16.00 191 ARG B N 1
ATOM 3415 C CA . ARG B 1 191 ? 17.388 42.406 3.920 1.00 17.57 191 ARG B CA 1
ATOM 3416 C C . ARG B 1 191 ? 17.397 43.919 3.713 1.00 16.24 191 ARG B C 1
ATOM 3417 O O . ARG B 1 191 ? 16.412 44.503 3.254 1.00 17.39 191 ARG B O 1
ATOM 3425 N N . ALA B 1 192 ? 18.517 44.551 4.042 1.00 15.62 192 ALA B N 1
ATOM 3426 C CA . ALA B 1 192 ? 18.643 45.995 3.872 1.00 15.65 192 ALA B CA 1
ATOM 3427 C C . ALA B 1 192 ? 18.537 46.342 2.388 1.00 15.95 192 ALA B C 1
ATOM 3428 O O . ALA B 1 192 ? 17.902 47.325 2.015 1.00 16.02 192 ALA B O 1
ATOM 3430 N N . TYR B 1 193 ? 19.163 45.522 1.548 1.00 14.34 193 TYR B N 1
ATOM 3431 C CA . TYR B 1 193 ? 19.145 45.727 0.107 1.00 13.81 193 TYR B CA 1
ATOM 3432 C C . TYR B 1 193 ? 17.725 45.659 -0.459 1.00 13.98 193 TYR B C 1
ATOM 3433 O O . TYR B 1 193 ? 17.309 46.532 -1.226 1.00 14.18 193 TYR B O 1
ATOM 3442 N N . GLN B 1 194 ? 16.978 44.624 -0.082 1.00 14.75 194 GLN B N 1
ATOM 3443 C CA . GLN B 1 194 ? 15.610 44.466 -0.575 1.00 16.44 194 GLN B CA 1
ATOM 3444 C C . GLN B 1 194 ? 14.708 45.592 -0.067 1.00 16.22 194 GLN B C 1
ATOM 3445 O O . GLN B 1 194 ? 13.847 46.082 -0.798 1.00 17.36 194 GLN B O 1
ATOM 3451 N N . THR B 1 195 ? 14.913 46.003 1.182 1.00 16.76 195 THR B N 1
ATOM 3452 C CA . THR B 1 195 ? 14.121 47.077 1.773 1.00 17.44 195 THR B CA 1
ATOM 3453 C C . THR B 1 195 ? 14.351 48.388 1.025 1.00 16.91 195 THR B C 1
ATOM 3454 O O . THR B 1 195 ? 13.403 49.100 0.693 1.00 17.52 195 THR B O 1
ATOM 3458 N N . LEU B 1 196 ? 15.614 48.704 0.758 1.00 16.00 196 LEU B N 1
ATOM 3459 C CA . LEU B 1 196 ? 15.948 49.928 0.042 1.00 15.76 196 LEU B CA 1
ATOM 3460 C C . LEU B 1 196 ? 15.426 49.922 -1.387 1.00 17.08 196 LEU B C 1
ATOM 3461 O O . LEU B 1 196 ? 14.956 50.943 -1.884 1.00 17.90 196 LEU B O 1
ATOM 3466 N N . LYS B 1 197 ? 15.512 48.773 -2.049 1.00 18.25 197 LYS B N 1
ATOM 3467 C CA . LYS B 1 197 ? 15.044 48.675 -3.426 1.00 18.23 197 LYS B CA 1
ATOM 3468 C C . LYS B 1 197 ? 13.592 49.121 -3.545 1.00 19.79 197 LYS B C 1
ATOM 3469 O O . LYS B 1 197 ? 13.241 49.879 -4.445 1.00 19.36 197 LYS B O 1
ATOM 3475 N N . LEU B 1 198 ? 12.751 48.648 -2.630 1.00 19.89 198 LEU B N 1
ATOM 3476 C CA . LEU B 1 198 ? 11.336 48.998 -2.644 1.00 21.06 198 LEU B CA 1
ATOM 3477 C C . LEU B 1 198 ? 11.102 50.486 -2.411 1.00 20.71 198 LEU B C 1
ATOM 3478 O O . LEU B 1 198 ? 10.213 51.087 -3.019 1.00 23.16 198 LEU B O 1
ATOM 3483 N N . ILE B 1 199 ? 11.897 51.077 -1.528 1.00 20.29 199 ILE B N 1
ATOM 3484 C CA . ILE B 1 199 ? 11.766 52.495 -1.216 1.00 19.70 199 ILE B CA 1
ATOM 3485 C C . ILE B 1 199 ? 12.233 53.378 -2.368 1.00 21.14 199 ILE B C 1
ATOM 3486 O O . ILE B 1 199 ? 11.476 54.209 -2.867 1.00 22.34 199 ILE B O 1
ATOM 3491 N N . LEU B 1 200 ? 13.482 53.201 -2.789 1.00 21.84 200 LEU B N 1
ATOM 3492 C CA . LEU B 1 200 ? 14.025 53.997 -3.882 1.00 22.05 200 LEU B CA 1
ATOM 3493 C C . LEU B 1 200 ? 13.218 53.804 -5.161 1.00 23.10 200 LEU B C 1
ATOM 3494 O O . LEU B 1 200 ? 13.182 54.680 -6.022 1.00 22.68 200 LEU B O 1
ATOM 3499 N N . GLU B 1 201 ? 12.567 52.650 -5.269 1.00 25.48 201 GLU B N 1
ATOM 3500 C CA . GLU B 1 201 ? 11.735 52.320 -6.420 1.00 28.10 201 GLU B CA 1
ATOM 3501 C C . GLU B 1 201 ? 10.663 53.386 -6.645 1.00 28.06 201 GLU B C 1
ATOM 3502 O O . GLU B 1 201 ? 10.361 53.746 -7.784 1.00 28.24 201 GLU B O 1
ATOM 3508 N N . ASN B 1 202 ? 10.095 53.888 -5.553 1.00 29.27 202 ASN B N 1
ATOM 3509 C CA . ASN B 1 202 ? 9.042 54.899 -5.623 1.00 30.45 202 ASN B CA 1
ATOM 3510 C C . ASN B 1 202 ? 9.552 56.336 -5.619 1.00 30.75 202 ASN B C 1
ATOM 3511 O O . ASN B 1 202 ? 8.764 57.274 -5.731 1.00 31.11 202 ASN B O 1
ATOM 3516 N N . TYR B 1 203 ? 10.863 56.512 -5.482 1.00 30.19 203 TYR B N 1
ATOM 3517 C CA . TYR B 1 203 ? 11.443 57.850 -5.476 1.00 29.87 203 TYR B CA 1
ATOM 3518 C C . TYR B 1 203 ? 11.251 58.534 -6.822 1.00 30.27 203 TYR B C 1
ATOM 3519 O O . TYR B 1 203 ? 10.851 57.904 -7.801 1.00 29.89 203 TYR B O 1
ATOM 3528 N N . ASP B 1 204 ? 11.551 59.827 -6.858 1.00 31.88 204 ASP B N 1
ATOM 3529 C CA . ASP B 1 204 ? 11.437 60.614 -8.077 1.00 32.48 204 ASP B CA 1
ATOM 3530 C C . ASP B 1 204 ? 12.471 60.123 -9.085 1.00 32.23 204 ASP B C 1
ATOM 3531 O O . ASP B 1 204 ? 13.573 59.721 -8.710 1.00 32.37 204 ASP B O 1
ATOM 3536 N N . SER B 1 205 ? 12.112 60.165 -10.363 1.00 32.37 205 SER B N 1
ATOM 3537 C CA . SER B 1 205 ? 13.002 59.712 -11.424 1.00 32.19 205 SER B CA 1
ATOM 3538 C C . SER B 1 205 ? 14.342 60.442 -11.457 1.00 31.44 205 SER B C 1
ATOM 3539 O O . SER B 1 205 ? 15.304 59.947 -12.041 1.00 33.12 205 SER B O 1
ATOM 3542 N N . GLU B 1 206 ? 14.413 61.610 -10.826 1.00 29.90 206 GLU B N 1
ATOM 3543 C CA . GLU B 1 206 ? 15.649 62.385 -10.820 1.00 27.60 206 GLU B CA 1
ATOM 3544 C C . GLU B 1 206 ? 16.362 62.389 -9.468 1.00 24.74 206 GLU B C 1
ATOM 3545 O O . GLU B 1 206 ? 17.334 63.118 -9.271 1.00 26.25 206 GLU B O 1
ATOM 3551 N N . HIS B 1 207 ? 15.873 61.571 -8.544 1.00 21.19 207 HIS B N 1
ATOM 3552 C CA . HIS B 1 207 ? 16.463 61.456 -7.213 1.00 18.01 207 HIS B CA 1
ATOM 3553 C C . HIS B 1 207 ? 17.873 60.876 -7.347 1.00 17.33 207 HIS B C 1
ATOM 3554 O O . HIS B 1 207 ? 18.075 59.856 -8.005 1.00 16.61 207 HIS B O 1
ATOM 3561 N N . PHE B 1 208 ? 18.844 61.532 -6.720 1.00 14.75 208 PHE B N 1
ATOM 3562 C CA . PHE B 1 208 ? 20.239 61.111 -6.783 1.00 14.68 208 PHE B CA 1
ATOM 3563 C C . PHE B 1 208 ? 20.472 59.633 -6.487 1.00 13.91 208 PHE B C 1
ATOM 3564 O O . PHE B 1 208 ? 21.233 58.966 -7.197 1.00 15.29 208 PHE B O 1
ATOM 3572 N N . GLU B 1 209 ? 19.828 59.117 -5.445 1.00 13.57 209 GLU B N 1
ATOM 3573 C CA . GLU B 1 209 ? 20.008 57.713 -5.085 1.00 13.96 209 GLU B CA 1
ATOM 3574 C C . GLU B 1 209 ? 19.303 56.783 -6.065 1.00 13.96 209 GLU B C 1
ATOM 3575 O O . GLU B 1 209 ? 19.828 55.721 -6.408 1.00 14.78 209 GLU B O 1
ATOM 3581 N N . LYS B 1 210 ? 18.117 57.173 -6.519 1.00 15.15 210 LYS B N 1
ATOM 3582 C CA . LYS B 1 210 ? 17.402 56.336 -7.466 1.00 16.98 210 LYS B CA 1
ATOM 3583 C C . LYS B 1 210 ? 18.225 56.217 -8.741 1.00 17.34 210 LYS B C 1
ATOM 3584 O O . LYS B 1 210 ? 18.342 55.136 -9.317 1.00 17.62 210 LYS B O 1
ATOM 3598 N N . TYR B 1 212 ? 21.462 56.517 -9.022 1.00 14.48 212 TYR B N 1
ATOM 3599 C CA . TYR B 1 212 ? 22.669 55.743 -8.762 1.00 13.80 212 TYR B CA 1
ATOM 3600 C C . TYR B 1 212 ? 22.307 54.273 -8.932 1.00 13.64 212 TYR B C 1
ATOM 3601 O O . TYR B 1 212 ? 23.019 53.517 -9.590 1.00 15.25 212 TYR B O 1
ATOM 3610 N N . TRP B 1 213 ? 21.187 53.877 -8.336 1.00 12.45 213 TRP B N 1
ATOM 3611 C CA . TRP B 1 213 ? 20.725 52.498 -8.419 1.00 13.56 213 TRP B CA 1
ATOM 3612 C C . TRP B 1 213 ? 20.382 52.089 -9.849 1.00 13.72 213 TRP B C 1
ATOM 3613 O O . TRP B 1 213 ? 20.612 50.947 -10.245 1.00 15.77 213 TRP B O 1
ATOM 3624 N N . GLU B 1 214 ? 19.838 53.016 -10.629 1.00 15.11 214 GLU B N 1
ATOM 3625 C CA . GLU B 1 214 ? 19.498 52.699 -12.009 1.00 15.84 214 GLU B CA 1
ATOM 3626 C C . GLU B 1 214 ? 20.756 52.542 -12.858 1.00 15.34 214 GLU B C 1
ATOM 3627 O O . GLU B 1 214 ? 20.927 51.529 -13.535 1.00 15.38 214 GLU B O 1
ATOM 3633 N N . LYS B 1 215 ? 21.641 53.533 -12.807 1.00 15.91 215 LYS B N 1
ATOM 3634 C CA . LYS B 1 215 ? 22.877 53.486 -13.582 1.00 15.23 215 LYS B CA 1
ATOM 3635 C C . LYS B 1 215 ? 23.806 52.343 -13.174 1.00 16.58 215 LYS B C 1
ATOM 3636 O O . LYS B 1 215 ? 24.545 51.815 -14.007 1.00 17.37 215 LYS B O 1
ATOM 3642 N N . LYS B 1 216 ? 23.772 51.967 -11.898 1.00 16.50 216 LYS B N 1
ATOM 3643 C CA . LYS B 1 216 ? 24.615 50.883 -11.385 1.00 16.90 216 LYS B CA 1
ATOM 3644 C C . LYS B 1 216 ? 23.979 49.509 -11.556 1.00 17.25 216 LYS B C 1
ATOM 3645 O O . LYS B 1 216 ? 24.599 48.493 -11.241 1.00 17.91 216 LYS B O 1
ATOM 3651 N N . ARG B 1 217 ? 22.741 49.493 -12.042 1.00 16.17 217 ARG B N 1
ATOM 3652 C CA . ARG B 1 217 ? 21.989 48.262 -12.262 1.00 17.30 217 ARG B CA 1
ATOM 3653 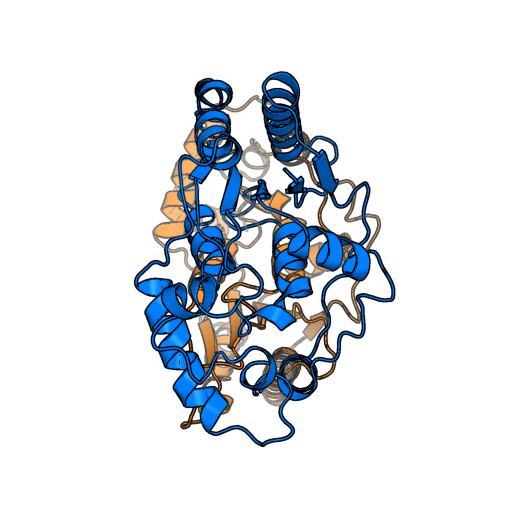C C . ARG B 1 217 ? 21.666 47.507 -10.969 1.00 15.78 217 ARG B C 1
ATOM 3654 O O . ARG B 1 217 ? 21.583 46.282 -10.957 1.00 15.28 217 ARG B O 1
ATOM 3662 N N . LEU B 1 218 ? 21.483 48.246 -9.878 1.00 15.63 218 LEU B N 1
ATOM 3663 C CA . LEU B 1 218 ? 21.141 47.634 -8.599 1.00 14.91 218 LEU B CA 1
ATOM 3664 C C . LEU B 1 218 ? 19.687 47.162 -8.603 1.00 16.29 218 LEU B C 1
ATOM 3665 O O . LEU B 1 218 ? 19.316 46.270 -7.840 1.00 16.91 218 LEU B O 1
ATOM 3670 N N . PHE B 1 219 ? 18.868 47.757 -9.466 1.00 18.76 219 PHE B N 1
ATOM 3671 C CA . PHE B 1 219 ? 17.460 47.381 -9.561 1.00 20.19 219 PHE B CA 1
ATOM 3672 C C . PHE B 1 219 ? 17.238 46.071 -10.309 1.00 21.68 219 PHE B C 1
ATOM 3673 O O . PHE B 1 219 ? 16.319 45.322 -9.979 1.00 23.97 219 PHE B O 1
ATOM 3681 N N . GLU B 1 220 ? 18.073 45.791 -11.306 1.00 23.36 220 GLU B N 1
ATOM 3682 C CA . GLU B 1 220 ? 17.919 44.569 -12.091 1.00 24.97 220 GLU B CA 1
ATOM 3683 C C . GLU B 1 220 ? 18.703 43.376 -11.555 1.00 24.32 220 GLU B C 1
ATOM 3684 O O . GLU B 1 220 ? 18.991 42.432 -12.294 1.00 25.68 220 GLU B O 1
ATOM 3690 N N . ALA B 1 221 ? 19.049 43.419 -10.272 1.00 21.07 221 ALA B N 1
ATOM 3691 C CA . ALA B 1 221 ? 19.773 42.321 -9.638 1.00 18.58 221 ALA B CA 1
ATOM 3692 C C . ALA B 1 221 ? 18.811 41.626 -8.680 1.00 17.51 221 ALA B C 1
ATOM 3693 O O . ALA B 1 221 ? 17.854 42.237 -8.213 1.00 19.02 221 ALA B O 1
ATOM 3695 N N . ASN B 1 222 ? 19.070 40.355 -8.386 1.00 15.99 222 ASN B N 1
ATOM 3696 C CA . ASN B 1 222 ? 18.216 39.581 -7.490 1.00 17.10 222 ASN B CA 1
ATOM 3697 C C . ASN B 1 222 ? 18.634 39.711 -6.031 1.00 15.08 222 ASN B C 1
ATOM 3698 O O . ASN B 1 222 ? 17.851 39.441 -5.117 1.00 16.63 222 ASN B O 1
ATOM 3703 N N . SER B 1 223 ? 19.880 40.117 -5.818 1.00 15.04 223 SER B N 1
ATOM 3704 C CA . SER B 1 223 ? 20.409 40.276 -4.473 1.00 13.57 223 SER B CA 1
ATOM 3705 C C . SER B 1 223 ? 21.634 41.174 -4.526 1.00 13.59 223 SER B C 1
ATOM 3706 O O . SER B 1 223 ? 22.165 41.454 -5.602 1.00 14.22 223 SER B O 1
ATOM 3709 N N . LEU B 1 224 ? 22.073 41.637 -3.361 1.00 13.02 224 LEU B N 1
ATOM 3710 C CA . LEU B 1 224 ? 23.247 42.493 -3.292 1.00 12.00 224 LEU B CA 1
ATOM 3711 C C . LEU B 1 224 ? 24.490 41.709 -3.693 1.00 11.67 224 LEU B C 1
ATOM 3712 O O . LEU B 1 224 ? 25.351 42.216 -4.417 1.00 12.30 224 LEU B O 1
ATOM 3717 N N . GLU B 1 225 ? 24.587 40.466 -3.230 1.00 11.60 225 GLU B N 1
ATOM 3718 C CA . GLU B 1 225 ? 25.752 39.662 -3.561 1.00 12.63 225 GLU B CA 1
ATOM 3719 C C . GLU B 1 225 ? 25.823 39.392 -5.059 1.00 12.99 225 GLU B C 1
ATOM 3720 O O . GLU B 1 225 ? 26.902 39.444 -5.646 1.00 14.04 225 GLU B O 1
ATOM 3726 N N . GLU B 1 226 ? 24.679 39.111 -5.681 1.00 13.03 226 GLU B N 1
ATOM 3727 C CA . GLU B 1 226 ? 24.658 38.869 -7.121 1.00 12.75 226 GLU B CA 1
ATOM 3728 C C . GLU B 1 226 ? 25.140 40.127 -7.829 1.00 13.67 226 GLU B C 1
ATOM 3729 O O . GLU B 1 226 ? 26.004 40.072 -8.706 1.00 13.85 226 GLU B O 1
ATOM 3735 N N . TRP B 1 227 ? 24.569 41.263 -7.440 1.00 13.27 227 TRP B N 1
ATOM 3736 C CA . TRP B 1 227 ? 24.943 42.540 -8.031 1.00 13.18 227 TRP B CA 1
ATOM 3737 C C . TRP B 1 227 ? 26.453 42.742 -8.005 1.00 12.96 227 TRP B C 1
ATOM 3738 O O . TRP B 1 227 ? 27.058 43.106 -9.017 1.00 13.17 227 TRP B O 1
ATOM 3749 N N . TYR B 1 228 ? 27.062 42.513 -6.844 1.00 11.99 228 TYR B N 1
ATOM 3750 C CA . TYR B 1 228 ? 28.500 42.699 -6.707 1.00 12.18 228 TYR B CA 1
ATOM 3751 C C . TYR B 1 228 ? 29.314 41.820 -7.655 1.00 12.50 228 TYR B C 1
ATOM 3752 O O . TYR B 1 228 ? 30.226 42.302 -8.325 1.00 14.16 228 TYR B O 1
ATOM 3761 N N . TYR B 1 229 ? 28.989 40.532 -7.713 1.00 13.52 229 TYR B N 1
ATOM 3762 C CA . TYR B 1 229 ? 29.721 39.612 -8.577 1.00 15.23 229 TYR B CA 1
ATOM 3763 C C . TYR B 1 229 ? 29.431 39.739 -10.069 1.00 16.88 229 TYR B C 1
ATOM 3764 O O . TYR B 1 229 ? 30.325 39.538 -10.893 1.00 18.00 229 TYR B O 1
ATOM 3773 N N . VAL B 1 230 ? 28.192 40.071 -10.416 1.00 17.43 230 VAL B N 1
ATOM 3774 C CA . VAL B 1 230 ? 27.808 40.222 -11.815 1.00 22.50 230 VAL B CA 1
ATOM 3775 C C . VAL B 1 230 ? 28.342 41.522 -12.408 1.00 24.56 230 VAL B C 1
ATOM 3776 O O . VAL B 1 230 ? 28.852 41.541 -13.529 1.00 25.01 230 VAL B O 1
ATOM 3780 N N . GLU B 1 231 ? 28.228 42.609 -11.654 1.00 27.06 231 GLU B N 1
ATOM 3781 C CA . GLU B 1 231 ? 28.694 43.905 -12.130 1.00 30.31 231 GLU B CA 1
ATOM 3782 C C . GLU B 1 231 ? 30.159 44.147 -11.785 1.00 32.71 231 GLU B C 1
ATOM 3783 O O . GLU B 1 231 ? 31.024 44.122 -12.661 1.00 34.10 231 GLU B O 1
ATOM 3789 N N . ASN B 1 232 ? 30.430 44.383 -10.506 1.00 35.65 232 ASN B N 1
ATOM 3790 C CA . ASN B 1 232 ? 31.789 44.629 -10.041 1.00 37.29 232 ASN B CA 1
ATOM 3791 C C . ASN B 1 232 ? 32.699 43.448 -10.370 1.00 38.82 232 ASN B C 1
ATOM 3792 O O . ASN B 1 232 ? 33.619 43.626 -11.197 1.00 39.44 232 ASN B O 1
#

CATH classification: 3.40.50.360

Solvent-accessible surface area: 21125 Å² total

B-factor: mean 19.93, std 8.78, range [6.9, 57.41]

Foldseek 3Di:
DEEEEEEADDPPVDPQVVLSVVLVVVLVVVDPYHYDYDYVVRWPQPADDDDPCCLFQVVDQPPVVPTVLVVSVVSQLVGQEYEYEAEQDPQEGDPRSVRNLNSCCSCLLPLSQANHEYEYEYEYAACDDHCHQVVVCLSNLSRHDDQYYYYYYNVVNVCSVVRSVVSVSVVCVVVVVDTGDHDPSNFVSLVVSLVVLVPDDPSGPNVNCVVQVSNVDPTPVRSVVVGD/DEEEEEEADDDPVDVQVVLSVVLVVVLVVPDPYHYDYDYVVRFPQPQADDDVCCLFQPVDGDGVVPTVLVVSVVSLLVGQEYEYEAEQDPQEGDPRSVRNLNSCCSCLLPLSQANHEYEYEYEYAAPDDHCHQVVVCVSSLSRHHDQYYYYAYDDDDHCSVVRSVVSVSVVCVVVPVDTGDHDPSNQVSLVVSLVVLVPDDPSGPRVNCVVLVSNVAPTPVRSVVVRD

Radius of gyration: 23.32 Å; Cα contacts (8 Å, |Δi|>4): 751; chains: 2; bounding box: 54×51×68 Å

Secondary structure (DSSP, 8-state):
-EEEEEE----TT-HHHHHHHHHHHHHHHHS--EEEEE-TTT---PPP---HIIIIII---SSTTTSTHHHHHHHHHH-SEEEEEEEE-SSS--HHHHHHHHHTGGGTTTTTTTT-EEEEEEEESS--S--HHHHHHHHHH---EEEEEEEEEGGGGGGHHHH--HHHHHHHHHTT-------HHHHHHHHHHHHHHHTS-TT-S---HHHHTTTT-SSHHHHHHH--/-EEEEEE----TT-HHHHHHHHHHHHHHTTS--EEEEE-TTT---PPP---HIIIIIH---SSGGGSTHHHHHHHHHH-SEEEEEEEEBTTB--HHHHHHHHHTGGGTTT-TTTT-EEEEEEEESS-----HHHHHHHHHH---EEEEEEEEE-SSS--HHHH--HHHHHHHHHTT-------HHHHHHHHHHHHHHHTS-TT-S---TTTTT-TT-SSHHHHHHHT-